Protein AF-0000000073386467 (afdb_homodimer)

Nearest PDB structures (foldseek):
  8fm1-assembly4_G  TM=5.781E-01  e=4.045E-02  Pseudomonas syringae
  8fm1-assembly4_G  TM=5.884E-01  e=4.693E-02  Pseudomonas syringae

Foldseek 3Di:
DPPPLDDDDPVLLLCLQQCPLCVVPPCSVVLSVCQFPVLQVLCCVPPNVPRDTLSLALALLVLVVVLVVCVVDPVSVVVCVVVVVSNNVSSVSSSVSSVDPSNVCSSVDPPPPPCPPDDDDPPPPPNSVHPCVSPPDDDDDDDDDDDDDDDVVLVVVLCVQQNQFAQQQGDAQCVVPNCVPGPPDWDKDFQPDPVCCVVPNDDPDRSLRIGTHHPVLRVVLVVDPPDPGSSVVSNVPDDDHGDDRPHHRDD/DPPPLDDDDPVLLLCLQQCPLCVVPPCSVVLSVCQFPVLQVLCCVPPNVPRDTLSLQLALLVLVVVLVVCVVDPVSVVVCVVVVNSNNVSSVSSSVSSVDPSNVVSSVDPPPPPCPPDDDDPPPPPNSPHPCVSPPDDDDDDDDDDDDDDDVVLVVVLCVQQNQFAQQQGDAQCVVPNCVPGPPDWDKDFQPDPVCCVVPNDDPDRSLRIGTHHPVLRVVLVVDPPDPCSSVVSNVPDDDHGDDRPDHRDD

pLDDT: mean 82.57, std 18.8, range [23.64, 98.5]

Sequence (502 aa):
MSKKSMIPTPASIRKAYVEEYLKRRTDAEEFARFTESELADFIRKHESPNFESIYTQLDHNYYDRVRHDMAIDGQMRTEDNAADNRYSLHLKTWSGFLESKAFRNLFKTKIAIEDLSSDAEPSAPSTPSFREETEGERKHILKETDVIRRNPQLRQMCLDKYGYQCQCCGMDFEETYGKELGVNFMEVHHIRMISTYETDGVPENFLENLVPLCSNCHSMIHHIKDSEHPLRDLREAYRGIKKEIKIWKQDMSKKSMIPTPASIRKAYVEEYLKRRTDAEEFARFTESELADFIRKHESPNFESIYTQLDHNYYDRVRHDMAIDGQMRTEDNAADNRYSLHLKTWSGFLESKAFRNLFKTKIAIEDLSSDAEPSAPSTPSFREETEGERKHILKETDVIRRNPQLRQMCLDKYGYQCQCCGMDFEETYGKELGVNFMEVHHIRMISTYETDGVPENFLENLVPLCSNCHSMIHHIKDSEHPLRDLREAYRGIKKEIKIWKQD

InterPro domains:
  IPR002711 HNH endonuclease [PF01844] (166-223)
  IPR003615 HNH nuclease [SM00507] (153-219)
  IPR003615 HNH nuclease [cd00085] (161-222)

Solvent-accessible surface area (backbone atoms only — not comparable to full-atom values): 28946 Å² total; per-residue (Å²): 132,80,81,68,79,70,72,73,45,60,68,57,48,49,48,35,46,39,63,60,68,31,54,86,48,91,55,27,67,61,53,51,49,39,48,58,44,58,45,39,50,50,39,24,74,76,76,36,77,80,58,84,44,65,74,45,49,69,37,36,62,56,36,51,48,52,48,53,47,29,76,72,34,67,70,52,38,53,53,24,56,76,56,72,44,45,55,58,50,46,34,52,53,52,26,50,43,58,69,29,64,63,47,55,44,54,72,64,63,81,71,77,75,69,79,80,71,80,76,73,69,78,65,73,72,69,69,52,76,52,68,66,72,48,47,49,39,75,44,80,44,79,44,78,45,77,45,67,40,76,43,60,55,54,54,49,52,44,37,67,70,45,36,68,34,12,71,66,44,24,52,33,39,29,79,32,37,32,62,88,53,14,53,96,45,70,40,74,43,57,75,61,58,58,83,42,26,85,81,74,45,69,70,94,49,68,59,79,34,47,44,42,23,40,48,47,59,46,58,42,46,70,61,59,69,95,57,97,48,53,64,53,53,44,46,69,39,48,61,61,84,69,44,83,59,89,54,80,75,83,115,132,79,85,67,82,68,72,72,45,60,67,56,48,47,49,35,46,38,63,59,67,30,54,86,47,91,55,26,66,61,54,49,50,40,48,60,44,58,44,38,51,51,39,25,73,74,76,35,76,79,60,83,44,67,74,45,49,70,38,35,62,55,35,50,49,52,48,52,47,30,76,71,34,65,69,52,37,52,53,23,54,75,55,72,43,45,54,58,50,46,33,52,51,53,26,50,42,58,69,29,66,62,48,56,44,55,71,64,64,78,70,77,74,70,78,79,72,79,76,72,68,78,65,74,71,69,69,55,75,53,68,67,70,48,48,48,40,75,43,80,41,80,43,78,44,78,45,66,40,76,43,62,56,54,53,50,51,44,38,68,70,44,38,68,34,12,68,66,45,25,53,35,38,28,77,32,36,31,60,90,54,14,54,97,44,70,40,75,43,56,74,60,57,60,83,40,27,83,80,74,45,70,70,95,49,68,58,78,32,49,45,41,22,41,48,48,58,46,57,42,46,71,60,58,68,96,58,96,46,53,62,54,52,45,45,69,41,47,62,60,84,67,46,81,60,90,54,80,73,81,115

Structure (mmCIF, N/CA/C/O backbone):
data_AF-0000000073386467-model_v1
#
loop_
_entity.id
_entity.type
_entity.pdbx_description
1 polymer 'HNH endonuclease domain protein'
#
loop_
_atom_site.group_PDB
_atom_site.id
_atom_site.type_symbol
_atom_site.label_atom_id
_atom_site.label_alt_id
_atom_site.label_comp_id
_atom_site.label_asym_id
_atom_site.label_entity_id
_atom_site.label_seq_id
_atom_site.pdbx_PDB_ins_code
_atom_site.Cartn_x
_atom_site.Cartn_y
_atom_site.Cartn_z
_atom_site.occupancy
_atom_site.B_iso_or_equiv
_atom_site.auth_seq_id
_atom_site.auth_comp_id
_atom_site.auth_asym_id
_atom_site.auth_atom_id
_atom_site.pdbx_PDB_model_num
ATOM 1 N N . MET A 1 1 ? -0.349 38.188 -7.223 1 24.77 1 MET A N 1
ATOM 2 C CA . MET A 1 1 ? -1.205 37.75 -6.129 1 24.77 1 MET A CA 1
ATOM 3 C C . MET A 1 1 ? -0.748 36.375 -5.605 1 24.77 1 MET A C 1
ATOM 5 O O . MET A 1 1 ? -0.765 35.406 -6.336 1 24.77 1 MET A O 1
ATOM 9 N N . SER A 1 2 ? 0.268 36.375 -4.793 1 28.22 2 SER A N 1
ATOM 10 C CA . SER A 1 2 ? 1.132 35.281 -4.375 1 28.22 2 SER A CA 1
ATOM 11 C C . SER A 1 2 ? 0.328 34.156 -3.711 1 28.22 2 SER A C 1
ATOM 13 O O . SER A 1 2 ? -0.5 34.406 -2.836 1 28.22 2 SER A O 1
ATOM 15 N N . LYS A 1 3 ? -0.086 33.219 -4.41 1 36.88 3 LYS A N 1
ATOM 16 C CA . LYS A 1 3 ? -0.891 32.062 -4.043 1 36.88 3 LYS A CA 1
ATOM 17 C C . LYS A 1 3 ? -0.431 31.469 -2.713 1 36.88 3 LYS A C 1
ATOM 19 O O . LYS A 1 3 ? 0.596 30.781 -2.652 1 36.88 3 LYS A O 1
ATOM 24 N N . LYS A 1 4 ? -0.467 32.219 -1.639 1 36.78 4 LYS A N 1
ATOM 25 C CA . LYS A 1 4 ? -0.007 31.812 -0.314 1 36.78 4 LYS A CA 1
ATOM 26 C C . LYS A 1 4 ? -0.717 30.547 0.148 1 36.78 4 LYS A C 1
ATOM 28 O O . LYS A 1 4 ? -1.946 30.516 0.233 1 36.78 4 LYS A O 1
ATOM 33 N N . SER A 1 5 ? -0.401 29.375 -0.177 1 41.72 5 SER A N 1
ATOM 34 C CA . SER A 1 5 ? -0.837 28.078 0.337 1 41.72 5 SER A CA 1
ATOM 35 C C . SER A 1 5 ? -1.155 28.156 1.826 1 41.72 5 SER A C 1
ATOM 37 O O . SER A 1 5 ? -0.298 28.516 2.631 1 41.72 5 SER A O 1
ATOM 39 N N . MET A 1 6 ? -2.303 28.703 2.316 1 45.78 6 MET A N 1
ATOM 40 C CA . MET A 1 6 ? -2.562 29.156 3.68 1 45.78 6 MET A CA 1
ATOM 41 C C . MET A 1 6 ? -2.6 27.984 4.648 1 45.78 6 MET A C 1
ATOM 43 O O . MET A 1 6 ? -3.195 26.938 4.352 1 45.78 6 MET A O 1
ATOM 47 N N . ILE A 1 7 ? -1.63 27.641 5.434 1 58.47 7 ILE A N 1
ATOM 48 C CA . ILE A 1 7 ? -1.536 26.828 6.645 1 58.47 7 ILE A CA 1
ATOM 49 C C . ILE A 1 7 ? -2.752 27.094 7.531 1 58.47 7 ILE A C 1
ATOM 51 O O . ILE A 1 7 ? -3.111 28.234 7.785 1 58.47 7 ILE A O 1
ATOM 55 N N . PRO A 1 8 ? -3.533 26.016 7.656 1 71.69 8 PRO A N 1
ATOM 56 C CA . PRO A 1 8 ? -4.68 26.219 8.547 1 71.69 8 PRO A CA 1
ATOM 57 C C . PRO A 1 8 ? -4.312 26.984 9.812 1 71.69 8 PRO A C 1
ATOM 59 O O . PRO A 1 8 ? -3.209 26.828 10.344 1 71.69 8 PRO A O 1
ATOM 62 N N . THR A 1 9 ? -5.199 27.984 10.148 1 78.06 9 THR A N 1
ATOM 63 C CA . THR A 1 9 ? -5.008 28.75 11.375 1 78.06 9 THR A CA 1
ATOM 64 C C . THR A 1 9 ? -5.551 27.984 12.578 1 78.06 9 THR A C 1
ATOM 66 O O . THR A 1 9 ? -6.371 27.078 12.43 1 78.06 9 THR A O 1
ATOM 69 N N . PRO A 1 10 ? -5.043 28.359 13.742 1 85.62 10 PRO A N 1
ATOM 70 C CA . PRO A 1 10 ? -5.598 27.719 14.938 1 85.62 10 PRO A CA 1
ATOM 71 C C . PRO A 1 10 ? -7.117 27.844 15.023 1 85.62 10 PRO A C 1
ATOM 73 O O . PRO A 1 10 ? -7.801 26.906 15.422 1 85.62 10 PRO A O 1
ATOM 76 N N . ALA A 1 11 ? -7.605 29.016 14.57 1 87.06 11 ALA A N 1
ATOM 77 C CA . ALA A 1 11 ? -9.047 29.25 14.617 1 87.06 11 ALA A CA 1
ATOM 78 C C . ALA A 1 11 ? -9.781 28.312 13.664 1 87.06 11 ALA A C 1
ATOM 80 O O . ALA A 1 11 ? -10.828 27.766 14.008 1 87.06 11 ALA A O 1
ATOM 81 N N . SER A 1 12 ? -9.219 28.125 12.484 1 85.94 12 SER A N 1
ATOM 82 C CA . SER A 1 12 ? -9.859 27.234 11.516 1 85.94 12 SER A CA 1
ATOM 83 C C . SER A 1 12 ? -9.781 25.781 11.953 1 85.94 12 SER A C 1
ATOM 85 O O . SER A 1 12 ? -10.734 25.016 11.75 1 85.94 12 SER A O 1
ATOM 87 N N . ILE A 1 13 ? -8.68 25.469 12.578 1 89.56 13 ILE A N 1
ATOM 88 C CA . ILE A 1 13 ? -8.508 24.109 13.07 1 89.56 13 ILE A CA 1
ATOM 89 C C . ILE A 1 13 ? -9.516 23.828 14.188 1 89.56 13 ILE A C 1
ATOM 91 O O . ILE A 1 13 ? -10.188 22.797 14.188 1 89.56 13 ILE A O 1
ATOM 95 N N . ARG A 1 14 ? -9.633 24.797 15.062 1 92.44 14 ARG A N 1
ATOM 96 C CA . ARG A 1 14 ? -10.578 24.656 16.172 1 92.44 14 ARG A CA 1
ATOM 97 C C . ARG A 1 14 ? -12.008 24.516 15.648 1 92.44 14 ARG A C 1
ATOM 99 O O . ARG A 1 14 ? -12.781 23.719 16.172 1 92.44 14 ARG A O 1
ATOM 106 N N . LYS A 1 15 ? -12.305 25.312 14.68 1 91.5 15 LYS A N 1
ATOM 107 C CA . LYS A 1 15 ? -13.641 25.266 14.102 1 91.5 15 LYS A CA 1
ATOM 108 C C . LYS A 1 15 ? -13.938 23.891 13.508 1 91.5 15 LYS A C 1
ATOM 110 O O . LYS A 1 15 ? -15.008 23.328 13.742 1 91.5 15 LYS A O 1
ATOM 115 N N . ALA A 1 16 ? -13.031 23.344 12.789 1 91.75 16 ALA A N 1
ATOM 116 C CA . ALA A 1 16 ? -13.195 22.031 12.203 1 91.75 16 ALA A CA 1
ATOM 117 C C . ALA A 1 16 ? -13.305 20.953 13.281 1 91.75 16 ALA A C 1
ATOM 119 O O . ALA A 1 16 ? -14.094 20.016 13.156 1 91.75 16 ALA A O 1
ATOM 120 N N . TYR A 1 17 ? -12.484 21.109 14.336 1 94 17 TYR A N 1
ATOM 121 C CA . TYR A 1 17 ? -12.492 20.156 15.445 1 94 17 TYR A CA 1
ATOM 122 C C . TYR A 1 17 ? -13.844 20.156 16.141 1 94 17 TYR A C 1
ATOM 124 O O . TYR A 1 17 ? -14.445 19.094 16.344 1 94 17 TYR A O 1
ATOM 132 N N . VAL A 1 18 ? -14.398 21.312 16.422 1 94.62 18 VAL A N 1
ATOM 133 C CA . VAL A 1 18 ? -15.602 21.453 17.219 1 94.62 18 VAL A CA 1
ATOM 134 C C . VAL A 1 18 ? -16.844 21.219 16.359 1 94.62 18 VAL A C 1
ATOM 136 O O . VAL A 1 18 ? -17.719 20.453 16.734 1 94.62 18 VAL A O 1
ATOM 139 N N . GLU A 1 19 ? -16.844 21.719 15.18 1 90.69 19 GLU A N 1
ATOM 140 C CA . GLU A 1 19 ? -18.062 21.75 14.391 1 90.69 19 GLU A CA 1
ATOM 141 C C . GLU A 1 19 ? -18.172 20.516 13.5 1 90.69 19 GLU A C 1
ATOM 143 O O . GLU A 1 19 ? -19.281 20.094 13.156 1 90.69 19 GLU A O 1
ATOM 148 N N . GLU A 1 20 ? -17.062 19.953 13.18 1 87.81 20 GLU A N 1
ATOM 149 C CA . GLU A 1 20 ? -17.109 18.844 12.227 1 87.81 20 GLU A CA 1
ATOM 150 C C . GLU A 1 20 ? -16.766 17.516 12.906 1 87.81 20 GLU A C 1
ATOM 152 O O . GLU A 1 20 ? -17.469 16.531 12.727 1 87.81 20 GLU A O 1
ATOM 157 N N . TYR A 1 21 ? -15.734 17.516 13.727 1 90.31 21 TYR A N 1
ATOM 158 C CA . TYR A 1 21 ? -15.266 16.25 14.281 1 90.31 21 TYR A CA 1
ATOM 159 C C . TYR A 1 21 ? -16.031 15.898 15.547 1 90.31 21 TYR A C 1
ATOM 161 O O . TYR A 1 21 ? -16.422 14.742 15.734 1 90.31 21 TYR A O 1
ATOM 169 N N . LEU A 1 22 ? -16.328 16.922 16.375 1 91.88 22 LEU A N 1
ATOM 170 C CA . LEU A 1 22 ? -17.016 16.688 17.641 1 91.88 22 LEU A CA 1
ATOM 171 C C . LEU A 1 22 ? -18.5 17 17.531 1 91.88 22 LEU A C 1
ATOM 173 O O . LEU A 1 22 ? -19.172 17.234 18.531 1 91.88 22 LEU A O 1
ATOM 177 N N . LYS A 1 23 ? -19.047 17.016 16.344 1 89.69 23 LYS A N 1
ATOM 178 C CA . LYS A 1 23 ? -20.375 17.547 16.062 1 89.69 23 LYS A CA 1
ATOM 179 C C . LYS A 1 23 ? -21.453 16.766 16.812 1 89.69 23 LYS A C 1
ATOM 181 O O . LYS A 1 23 ? -22.531 17.297 17.094 1 89.69 23 LYS A O 1
ATOM 186 N N . ARG A 1 24 ? -21.219 15.609 17.234 1 89.69 24 ARG A N 1
ATOM 187 C CA . ARG A 1 24 ? -22.219 14.773 17.875 1 89.69 24 ARG A CA 1
ATOM 188 C C . ARG A 1 24 ? -22.172 14.922 19.391 1 89.69 24 ARG A C 1
ATOM 190 O O . ARG A 1 24 ? -23.031 14.414 20.109 1 89.69 24 ARG A O 1
ATOM 197 N N . ARG A 1 25 ? -21.156 15.578 19.844 1 90.69 25 ARG A N 1
ATOM 198 C CA . ARG A 1 25 ? -21.016 15.766 21.281 1 90.69 25 ARG A CA 1
ATOM 199 C C . ARG A 1 25 ? -21.781 17 21.75 1 90.69 25 ARG A C 1
ATOM 201 O O . ARG A 1 25 ? -21.719 18.047 21.109 1 90.69 25 ARG A O 1
ATOM 208 N N . THR A 1 26 ? -22.516 16.859 22.797 1 90.75 26 THR A N 1
ATOM 209 C CA . THR A 1 26 ? -23.266 17.969 23.359 1 90.75 26 THR A CA 1
ATOM 210 C C . THR A 1 26 ? -22.344 18.938 24.078 1 90.75 26 THR A C 1
ATOM 212 O O . THR A 1 26 ? -22.656 20.125 24.234 1 90.75 26 THR A O 1
ATOM 215 N N . ASP A 1 27 ? -21.203 18.469 24.594 1 93.38 27 ASP A N 1
ATOM 216 C CA . ASP A 1 27 ? -20.234 19.281 25.328 1 93.38 27 ASP A CA 1
ATOM 217 C C . ASP A 1 27 ? -19.016 19.594 24.484 1 93.38 27 ASP A C 1
ATOM 219 O O . ASP A 1 27 ? -17.891 19.641 25 1 93.38 27 ASP A O 1
ATOM 223 N N . ALA A 1 28 ? -19.25 19.797 23.141 1 95 28 ALA A N 1
ATOM 224 C CA . ALA A 1 28 ? -18.141 19.906 22.188 1 95 28 ALA A CA 1
ATOM 225 C C . ALA A 1 28 ? -17.219 21.062 22.547 1 95 28 ALA A C 1
ATOM 227 O O . ALA A 1 28 ? -15.992 20.938 22.531 1 95 28 ALA A O 1
ATOM 228 N N . GLU A 1 29 ? -17.812 22.172 22.953 1 94.62 29 GLU A N 1
ATOM 229 C CA . GLU A 1 29 ? -17.031 23.359 23.281 1 94.62 29 GLU A CA 1
ATOM 230 C C . GLU A 1 29 ? -16.188 23.141 24.531 1 94.62 29 GLU A C 1
ATOM 232 O O . GLU A 1 29 ? -15 23.484 24.562 1 94.62 29 GLU A O 1
ATOM 237 N N . GLU A 1 30 ? -16.781 22.625 25.516 1 93.38 30 GLU A N 1
ATOM 238 C CA . GLU A 1 30 ? -16.078 22.359 26.766 1 93.38 30 GLU A CA 1
ATOM 239 C C . GLU A 1 30 ? -14.984 21.312 26.562 1 93.38 30 GLU A C 1
ATOM 241 O O . GLU A 1 30 ? -13.898 21.422 27.141 1 93.38 30 GLU A O 1
ATOM 246 N N . PHE A 1 31 ? -15.344 20.297 25.766 1 95.75 31 PHE A N 1
ATOM 247 C CA . PHE A 1 31 ? -14.383 19.25 25.453 1 95.75 31 PHE A CA 1
ATOM 248 C C . PHE A 1 31 ? -13.148 19.828 24.766 1 95.75 31 PHE A C 1
ATOM 250 O O . PHE A 1 31 ? -12.016 19.516 25.156 1 95.75 31 PHE A O 1
ATOM 257 N N . ALA A 1 32 ? -13.414 20.703 23.812 1 95.81 32 ALA A N 1
ATOM 258 C CA . ALA A 1 32 ? -12.32 21.344 23.094 1 95.81 32 ALA A CA 1
ATOM 259 C C . ALA A 1 32 ? -11.469 22.203 24.016 1 95.81 32 ALA A C 1
ATOM 261 O O . ALA A 1 32 ? -10.234 22.234 23.891 1 95.81 32 ALA A O 1
ATOM 262 N N . ARG A 1 33 ? -12.078 22.906 24.922 1 94.62 33 ARG A N 1
ATOM 263 C CA . ARG A 1 33 ? -11.359 23.75 25.875 1 94.62 33 ARG A CA 1
ATOM 264 C C . ARG A 1 33 ? -10.422 22.922 26.75 1 94.62 33 ARG A C 1
ATOM 266 O O . ARG A 1 33 ? -9.312 23.359 27.047 1 94.62 33 ARG A O 1
ATOM 273 N N . PHE A 1 34 ? -10.891 21.75 27.172 1 95.56 34 PHE A N 1
ATOM 274 C CA . PHE A 1 34 ? -10.047 20.859 27.969 1 95.56 34 PHE A CA 1
ATOM 275 C C . PHE A 1 34 ? -8.805 20.453 27.188 1 95.56 34 PHE A C 1
ATOM 277 O O . PHE A 1 34 ? -7.699 20.438 27.734 1 95.56 34 PHE A O 1
ATOM 284 N N . THR A 1 35 ? -8.969 20.109 25.938 1 96.31 35 THR A N 1
ATOM 285 C CA . THR A 1 35 ? -7.859 19.703 25.078 1 96.31 35 THR A CA 1
ATOM 286 C C . THR A 1 35 ? -6.863 20.844 24.906 1 96.31 35 THR A C 1
ATOM 288 O O . THR A 1 35 ? -5.648 20.625 24.969 1 96.31 35 THR A O 1
ATOM 291 N N . GLU A 1 36 ? -7.355 22.016 24.812 1 94.69 36 GLU A N 1
ATOM 292 C CA . GLU A 1 36 ? -6.559 23.203 24.531 1 94.69 36 GLU A CA 1
ATOM 293 C C . GLU A 1 36 ? -5.746 23.609 25.766 1 94.69 36 GLU A C 1
ATOM 295 O O . GLU A 1 36 ? -4.645 24.156 25.625 1 94.69 36 GLU A O 1
ATOM 300 N N . SER A 1 37 ? -6.324 23.391 26.922 1 94.69 37 SER A N 1
ATOM 301 C CA . SER A 1 37 ? -5.707 23.938 28.109 1 94.69 37 SER A CA 1
ATOM 302 C C . SER A 1 37 ? -5.195 22.828 29.031 1 94.69 37 SER A C 1
ATOM 304 O O . SER A 1 37 ? -3.988 22.594 29.109 1 94.69 37 SER A O 1
ATOM 306 N N . GLU A 1 38 ? -6.094 22 29.547 1 94.94 38 GLU A N 1
ATOM 307 C CA . GLU A 1 38 ? -5.715 21 30.547 1 94.94 38 GLU A CA 1
ATOM 308 C C . GLU A 1 38 ? -4.797 19.938 29.938 1 94.94 38 GLU A C 1
ATOM 310 O O . GLU A 1 38 ? -3.803 19.547 30.547 1 94.94 38 GLU A O 1
ATOM 315 N N . LEU A 1 39 ? -5.164 19.453 28.766 1 96.31 39 LEU A N 1
ATOM 316 C CA . LEU A 1 39 ? -4.309 18.469 28.125 1 96.31 39 LEU A CA 1
ATOM 317 C C . LEU A 1 39 ? -2.943 19.062 27.797 1 96.31 39 LEU A C 1
ATOM 319 O O . LEU A 1 39 ? -1.915 18.406 27.984 1 96.31 39 LEU A O 1
ATOM 323 N N . ALA A 1 40 ? -2.951 20.25 27.266 1 94.56 40 ALA A N 1
ATOM 324 C CA . ALA A 1 40 ? -1.693 20.922 26.953 1 94.56 40 ALA A CA 1
ATOM 325 C C . ALA A 1 40 ? -0.811 21.047 28.188 1 94.56 40 ALA A C 1
ATOM 327 O O . ALA A 1 40 ? 0.398 20.812 28.125 1 94.56 40 ALA A O 1
ATOM 328 N N . ASP A 1 41 ? -1.388 21.438 29.297 1 95 41 ASP A N 1
ATOM 329 C CA . ASP A 1 41 ? -0.651 21.547 30.547 1 95 41 ASP A CA 1
ATOM 330 C C . ASP A 1 41 ? -0.071 20.188 30.969 1 95 41 ASP A C 1
ATOM 332 O O . ASP A 1 41 ? 1.064 20.125 31.453 1 95 41 ASP A O 1
ATOM 336 N N . PHE A 1 42 ? -0.866 19.219 30.797 1 96.12 42 PHE A N 1
ATOM 337 C CA . PHE A 1 42 ? -0.45 17.859 31.109 1 96.12 42 PHE A CA 1
ATOM 338 C C . PHE A 1 42 ? 0.771 17.469 30.297 1 96.12 42 PHE A C 1
ATOM 340 O O . PHE A 1 42 ? 1.725 16.891 30.828 1 96.12 42 PHE A O 1
ATOM 347 N N . ILE A 1 43 ? 0.771 17.766 29.031 1 94.12 43 ILE A N 1
ATOM 348 C CA . ILE A 1 43 ? 1.869 17.453 28.125 1 94.12 43 ILE A CA 1
ATOM 349 C C . ILE A 1 43 ? 3.111 18.25 28.531 1 94.12 43 ILE A C 1
ATOM 351 O O . ILE A 1 43 ? 4.219 17.703 28.562 1 94.12 43 ILE A O 1
ATOM 355 N N . ARG A 1 44 ? 2.955 19.5 28.859 1 92.31 44 ARG A N 1
ATOM 356 C CA . ARG A 1 44 ? 4.078 20.312 29.297 1 92.31 44 ARG A CA 1
ATOM 357 C C . ARG A 1 44 ? 4.727 19.75 30.547 1 92.31 44 ARG A C 1
ATOM 359 O O . ARG A 1 44 ? 5.953 19.734 30.672 1 92.31 44 ARG A O 1
ATOM 366 N N . LYS A 1 45 ? 3.906 19.297 31.391 1 93.81 45 LYS A N 1
ATOM 367 C CA . LYS A 1 45 ? 4.352 18.797 32.688 1 93.81 45 LYS A CA 1
ATOM 368 C C . LYS A 1 45 ? 5.137 17.5 32.562 1 93.81 45 LYS A C 1
ATOM 370 O O . LYS A 1 45 ? 6.145 17.297 33.219 1 93.81 45 LYS A O 1
ATOM 375 N N . HIS A 1 46 ? 4.734 16.594 31.641 1 92.06 46 HIS A N 1
ATOM 376 C CA . HIS A 1 46 ? 5.246 15.234 31.703 1 92.06 46 HIS A CA 1
ATOM 377 C C . HIS A 1 46 ? 6.082 14.906 30.469 1 92.06 46 HIS A C 1
ATOM 379 O O . HIS A 1 46 ? 6.918 14 30.5 1 92.06 46 HIS A O 1
ATOM 385 N N . GLU A 1 47 ? 5.789 15.516 29.328 1 86.81 47 GLU A N 1
ATOM 386 C CA . GLU A 1 47 ? 6.383 15.078 28.062 1 86.81 47 GLU A CA 1
ATOM 387 C C . GLU A 1 47 ? 7.328 16.141 27.516 1 86.81 47 GLU A C 1
ATOM 389 O O . GLU A 1 47 ? 8.453 15.82 27.109 1 86.81 47 GLU A O 1
ATOM 394 N N . SER A 1 48 ? 6.906 17.375 27.406 1 85.75 48 SER A N 1
ATOM 395 C CA . SER A 1 48 ? 7.664 18.438 26.75 1 85.75 48 SER A CA 1
ATOM 396 C C . SER A 1 48 ? 7.383 19.797 27.391 1 85.75 48 SER A C 1
ATOM 398 O O . SER A 1 48 ? 6.395 20.453 27.047 1 85.75 48 SER A O 1
ATOM 400 N N . PRO A 1 49 ? 8.32 20.234 28.203 1 86.5 49 PRO A N 1
ATOM 401 C CA . PRO A 1 49 ? 8.109 21.516 28.875 1 86.5 49 PRO A CA 1
ATOM 402 C C . PRO A 1 49 ? 7.926 22.672 27.906 1 86.5 49 PRO A C 1
ATOM 404 O O . PRO A 1 49 ? 7.312 23.688 28.25 1 86.5 49 PRO A O 1
ATOM 407 N N . ASN A 1 50 ? 8.398 22.5 26.703 1 84.31 50 ASN A N 1
ATOM 408 C CA . ASN A 1 50 ? 8.328 23.578 25.703 1 84.31 50 ASN A CA 1
ATOM 409 C C . ASN A 1 50 ? 7.148 23.391 24.766 1 84.31 50 ASN A C 1
ATOM 411 O O . ASN A 1 50 ? 7.098 24 23.703 1 84.31 50 ASN A O 1
ATOM 415 N N . PHE A 1 51 ? 6.238 22.484 25.125 1 88.62 51 PHE A N 1
ATOM 416 C CA . PHE A 1 51 ? 5.043 22.281 24.312 1 88.62 51 PHE A CA 1
ATOM 417 C C . PHE A 1 51 ? 4.219 23.562 24.219 1 88.62 51 PHE A C 1
ATOM 419 O O . PHE A 1 51 ? 3.771 24.094 25.25 1 88.62 51 PHE A O 1
ATOM 426 N N . GLU A 1 52 ? 3.971 24.078 23.078 1 85.38 52 GLU A N 1
ATOM 427 C CA . GLU A 1 52 ? 3.289 25.359 22.891 1 85.38 52 GLU A CA 1
ATOM 428 C C . GLU A 1 52 ? 1.773 25.188 22.938 1 85.38 52 GLU A C 1
ATOM 430 O O . GLU A 1 52 ? 1.111 25.734 23.828 1 85.38 52 GLU A O 1
ATOM 435 N N . SER A 1 53 ? 1.217 24.453 21.859 1 90.12 53 SER A N 1
ATOM 436 C CA . SER A 1 53 ? -0.222 24.203 21.812 1 90.12 53 SER A CA 1
ATOM 437 C C . SER A 1 53 ? -0.556 23.016 20.922 1 90.12 53 SER A C 1
ATOM 439 O O . SER A 1 53 ? 0.278 22.578 20.125 1 90.12 53 SER A O 1
ATOM 441 N N . ILE A 1 54 ? -1.777 22.547 21.109 1 91.5 54 ILE A N 1
ATOM 442 C CA . ILE A 1 54 ? -2.254 21.453 20.266 1 91.5 54 ILE A CA 1
ATOM 443 C C . ILE A 1 54 ? -2.4 21.938 18.828 1 91.5 54 ILE A C 1
ATOM 445 O O . ILE A 1 54 ? -2.439 21.125 17.89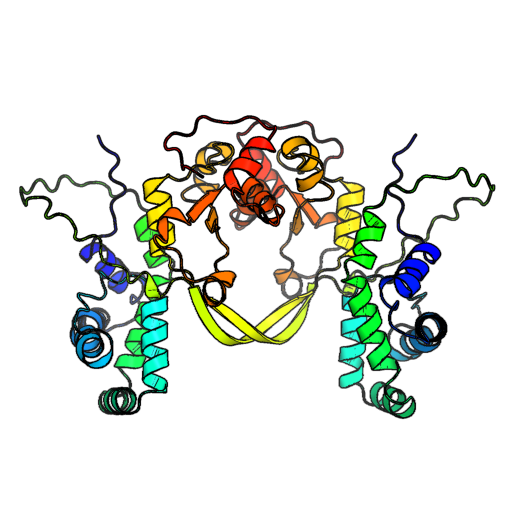1 1 91.5 54 ILE A O 1
ATOM 449 N N . TYR A 1 55 ? -2.396 23.219 18.562 1 86.88 55 TYR A N 1
ATOM 450 C CA . TYR A 1 55 ? -2.598 23.781 17.219 1 86.88 55 TYR A CA 1
ATOM 451 C C . TYR A 1 55 ? -1.267 23.984 16.516 1 86.88 55 TYR A C 1
ATOM 453 O O . TYR A 1 55 ? -1.235 24.25 15.305 1 86.88 55 TYR A O 1
ATOM 461 N N . THR A 1 56 ? -0.223 23.812 17.297 1 81.12 56 THR A N 1
ATOM 462 C CA . THR A 1 56 ? 1.097 23.938 16.688 1 81.12 56 THR A CA 1
ATOM 463 C C . THR A 1 56 ? 1.71 22.562 16.438 1 81.12 56 THR A C 1
ATOM 465 O O . THR A 1 56 ? 2.588 22.406 15.586 1 81.12 56 THR A O 1
ATOM 468 N N . GLN A 1 57 ? 1.35 21.609 17.234 1 85.75 57 GLN A N 1
ATOM 469 C CA . GLN A 1 57 ? 1.757 20.219 17.031 1 85.75 57 GLN A CA 1
ATOM 470 C C . GLN A 1 57 ? 0.65 19.406 16.375 1 85.75 57 GLN A C 1
ATOM 472 O O . GLN A 1 57 ? -0.19 18.812 17.047 1 85.75 57 GLN A O 1
ATOM 477 N N . LEU A 1 58 ? 0.803 19.234 15.055 1 83.12 58 LEU A N 1
ATOM 478 C CA . LEU A 1 58 ? -0.323 18.688 14.312 1 83.12 58 LEU A CA 1
ATOM 479 C C . LEU A 1 58 ? 0.01 17.297 13.766 1 83.12 58 LEU A C 1
ATOM 481 O O . LEU A 1 58 ? -0.497 16.906 12.711 1 83.12 58 LEU A O 1
ATOM 485 N N . ASP A 1 59 ? 0.901 16.641 14.438 1 82.94 59 ASP A N 1
ATOM 486 C CA . ASP A 1 59 ? 1.223 15.258 14.117 1 82.94 59 ASP A CA 1
ATOM 487 C C . ASP A 1 59 ? 0.476 14.297 15.031 1 82.94 59 ASP A C 1
ATOM 489 O O . ASP A 1 59 ? 0.75 14.234 16.234 1 82.94 59 ASP A O 1
ATOM 493 N N . HIS A 1 60 ? -0.388 13.555 14.406 1 87.25 60 HIS A N 1
ATOM 494 C CA . HIS A 1 60 ? -1.164 12.625 15.219 1 87.25 60 HIS A CA 1
ATOM 495 C C . HIS A 1 60 ? -0.257 11.625 15.938 1 87.25 60 HIS A C 1
ATOM 497 O O . HIS A 1 60 ? -0.572 11.18 17.031 1 87.25 60 HIS A O 1
ATOM 503 N N . ASN A 1 61 ? 0.906 11.328 15.445 1 81.31 61 ASN A N 1
ATOM 504 C CA . ASN A 1 61 ? 1.835 10.391 16.062 1 81.31 61 ASN A CA 1
ATOM 505 C C . ASN A 1 61 ? 2.338 10.891 17.406 1 81.31 61 ASN A C 1
ATOM 507 O O . ASN A 1 61 ? 2.627 10.102 18.297 1 81.31 61 ASN A O 1
ATOM 511 N N . TYR A 1 62 ? 2.504 12.156 17.469 1 85.62 62 TYR A N 1
ATOM 512 C CA . TYR A 1 62 ? 2.943 12.75 18.719 1 85.62 62 TYR A CA 1
ATOM 513 C C . TYR A 1 62 ? 1.991 12.391 19.859 1 85.62 62 TYR A C 1
ATOM 515 O O . TYR A 1 62 ? 2.422 11.93 20.922 1 85.62 62 TYR A O 1
ATOM 523 N N . TYR A 1 63 ? 0.785 12.492 19.578 1 89.25 63 TYR A N 1
ATOM 524 C CA . TYR A 1 63 ? -0.215 12.258 20.609 1 89.25 63 TYR A CA 1
ATOM 525 C C . TYR A 1 63 ? -0.386 10.766 20.891 1 89.25 63 TYR A C 1
ATOM 527 O O . TYR A 1 63 ? -0.65 10.359 22.016 1 89.25 63 TYR A O 1
ATOM 535 N N . ASP A 1 64 ? -0.241 9.977 19.891 1 86.12 64 ASP A N 1
ATOM 536 C CA . ASP A 1 64 ? -0.232 8.531 20.078 1 86.12 64 ASP A CA 1
ATOM 537 C C . ASP A 1 64 ? 0.93 8.102 20.969 1 86.12 64 ASP A C 1
ATOM 539 O O . ASP A 1 64 ? 0.771 7.23 21.828 1 86.12 64 ASP A O 1
ATOM 543 N N . ARG A 1 65 ? 2.037 8.688 20.75 1 83.81 65 ARG A N 1
ATOM 544 C CA . ARG A 1 65 ? 3.209 8.383 21.562 1 83.81 65 ARG A CA 1
ATOM 545 C C . ARG A 1 65 ? 2.99 8.805 23.016 1 83.81 65 ARG A C 1
ATOM 547 O O . ARG A 1 65 ? 3.375 8.078 23.938 1 83.81 65 ARG A O 1
ATOM 554 N N . VAL A 1 66 ? 2.451 9.992 23.203 1 88.31 66 VAL A N 1
ATOM 555 C CA . VAL A 1 66 ? 2.172 10.461 24.562 1 88.31 66 VAL A CA 1
ATOM 556 C C . VAL A 1 66 ? 1.237 9.477 25.266 1 88.31 66 VAL A C 1
ATOM 558 O O . VAL A 1 66 ? 1.453 9.125 26.422 1 88.31 66 VAL A O 1
ATOM 561 N N . ARG A 1 67 ? 0.232 9.039 24.578 1 89.19 67 ARG A N 1
ATOM 562 C CA . ARG A 1 67 ? -0.717 8.078 25.125 1 89.19 67 ARG A CA 1
ATOM 563 C C . ARG A 1 67 ? -0.029 6.762 25.469 1 89.19 67 ARG A C 1
ATOM 565 O O . ARG A 1 67 ? -0.306 6.156 26.5 1 89.19 67 ARG A O 1
ATOM 572 N N . HIS A 1 68 ? 0.817 6.355 24.594 1 83.12 68 HIS A N 1
ATOM 573 C CA . HIS A 1 68 ? 1.6 5.148 24.828 1 83.12 68 HIS A CA 1
ATOM 574 C C . HIS A 1 68 ? 2.479 5.305 26.078 1 83.12 68 HIS A C 1
ATOM 576 O O . HIS A 1 68 ? 2.551 4.398 26.906 1 83.12 68 HIS A O 1
ATOM 582 N N . ASP A 1 69 ? 3.158 6.41 26.188 1 83.94 69 ASP A N 1
ATOM 583 C CA . ASP A 1 69 ? 4.004 6.699 27.344 1 83.94 69 ASP A CA 1
ATOM 584 C C . ASP A 1 69 ? 3.191 6.703 28.625 1 83.94 69 ASP A C 1
ATOM 586 O O . ASP A 1 69 ? 3.68 6.27 29.672 1 83.94 69 ASP A O 1
ATOM 590 N N . MET A 1 70 ? 1.989 7.215 28.531 1 88.81 70 MET A N 1
ATOM 591 C CA . MET A 1 70 ? 1.097 7.254 29.688 1 88.81 70 MET A CA 1
ATOM 592 C C . MET A 1 70 ? 0.795 5.848 30.188 1 88.81 70 MET A C 1
ATOM 594 O O . MET A 1 70 ? 0.674 5.625 31.406 1 88.81 70 MET A O 1
ATOM 598 N N . ALA A 1 71 ? 0.741 4.914 29.344 1 80.5 71 ALA A N 1
ATOM 599 C CA . ALA A 1 71 ? 0.439 3.533 29.719 1 80.5 71 ALA A CA 1
ATOM 600 C C . ALA A 1 71 ? 1.604 2.898 30.469 1 80.5 71 ALA A C 1
ATOM 602 O O . ALA A 1 71 ? 1.402 2.006 31.297 1 80.5 71 ALA A O 1
ATOM 603 N N . ILE A 1 72 ? 2.771 3.438 30.25 1 80.56 72 ILE A N 1
ATOM 604 C CA . ILE A 1 72 ? 3.947 2.812 30.844 1 80.56 72 ILE A CA 1
ATOM 605 C C . ILE A 1 72 ? 4.438 3.654 32.031 1 80.56 72 ILE A C 1
ATOM 607 O O . ILE A 1 72 ? 5.09 3.137 32.938 1 80.56 72 ILE A O 1
ATOM 611 N N . ASP A 1 73 ? 4.18 4.918 31.969 1 83.19 73 ASP A N 1
ATOM 612 C CA . ASP A 1 73 ? 4.605 5.844 33.031 1 83.19 73 ASP A CA 1
ATOM 613 C C . ASP A 1 73 ? 3.602 5.871 34.156 1 83.19 73 ASP A C 1
ATOM 615 O O . ASP A 1 73 ? 2.486 6.371 34 1 83.19 73 ASP A O 1
ATOM 619 N N . GLY A 1 74 ? 4.051 5.422 35.312 1 85.88 74 GLY A N 1
ATOM 620 C CA . GLY A 1 74 ? 3.186 5.297 36.469 1 85.88 74 GLY A CA 1
ATOM 621 C C . GLY A 1 74 ? 2.609 6.625 36.938 1 85.88 74 GLY A C 1
ATOM 622 O O . GLY A 1 74 ? 1.439 6.699 37.312 1 85.88 74 GLY A O 1
ATOM 623 N N . GLN A 1 75 ? 3.369 7.684 36.938 1 90.94 75 GLN A N 1
ATOM 624 C CA . GLN A 1 75 ? 2.896 8.992 37.375 1 90.94 75 GLN A CA 1
ATOM 625 C C . GLN A 1 75 ? 1.804 9.516 36.438 1 90.94 75 GLN A C 1
ATOM 627 O O . GLN A 1 75 ? 0.78 10.023 36.906 1 90.94 75 GLN A O 1
ATOM 632 N N . MET A 1 76 ? 1.997 9.406 35.125 1 93.44 76 MET A N 1
ATOM 633 C CA . MET A 1 76 ? 1.013 9.844 34.156 1 93.44 76 MET A CA 1
ATOM 634 C C . MET A 1 76 ? -0.276 9.039 34.281 1 93.44 76 MET A C 1
ATOM 636 O O . MET A 1 76 ? -1.372 9.602 34.219 1 93.44 76 MET A O 1
ATOM 640 N N . ARG A 1 77 ? -0.126 7.805 34.5 1 90.56 77 ARG A N 1
ATOM 641 C CA . ARG A 1 77 ? -1.279 6.918 34.594 1 90.56 77 ARG A CA 1
ATOM 642 C C . ARG A 1 77 ? -2.117 7.273 35.844 1 90.56 77 ARG A C 1
ATOM 644 O O . ARG A 1 77 ? -3.348 7.312 35.75 1 90.56 77 ARG A O 1
ATOM 651 N N . THR A 1 78 ? -1.422 7.453 36.938 1 92.75 78 THR A N 1
ATOM 652 C CA . THR A 1 78 ? -2.1 7.816 38.188 1 92.75 78 THR A CA 1
ATOM 653 C C . THR A 1 78 ? -2.883 9.117 38 1 92.75 78 THR A C 1
ATOM 655 O O . THR A 1 78 ? -4.023 9.219 38.469 1 92.75 78 THR A O 1
ATOM 658 N N . GLU A 1 79 ? -2.318 10.078 37.375 1 93.88 79 GLU A N 1
ATOM 659 C CA . GLU A 1 79 ? -2.971 11.367 37.156 1 93.88 79 GLU A CA 1
ATOM 660 C C . GLU A 1 79 ? -4.164 11.219 36.219 1 93.88 79 GLU A C 1
ATOM 662 O O . GLU A 1 79 ? -5.199 11.867 36.406 1 93.88 79 GLU A O 1
ATOM 667 N N . ASP A 1 80 ? -4.059 10.43 35.188 1 94.81 80 ASP A N 1
ATOM 668 C CA . ASP A 1 80 ? -5.16 10.172 34.25 1 94.81 80 ASP A CA 1
ATOM 669 C C . ASP A 1 80 ? -6.332 9.5 34.969 1 94.81 80 ASP A C 1
ATOM 671 O O . ASP A 1 80 ? -7.484 9.883 34.781 1 94.81 80 ASP A O 1
ATOM 675 N N . ASN A 1 81 ? -5.98 8.562 35.875 1 92.19 81 ASN A N 1
ATOM 676 C CA . ASN A 1 81 ? -7.004 7.891 36.656 1 92.19 81 ASN A CA 1
ATOM 677 C C . ASN A 1 81 ? -7.727 8.867 37.594 1 92.19 81 ASN A C 1
ATOM 679 O O . ASN A 1 81 ? -8.953 8.805 37.719 1 92.19 81 ASN A O 1
ATOM 683 N N . ALA A 1 82 ? -6.973 9.672 38.188 1 93.56 82 ALA A N 1
ATOM 684 C CA . ALA A 1 82 ? -7.531 10.656 39.125 1 93.56 82 ALA A CA 1
ATOM 685 C C . ALA A 1 82 ? -8.453 11.625 38.375 1 93.56 82 ALA A C 1
ATOM 687 O O . ALA A 1 82 ? -9.391 12.172 38.969 1 93.56 82 ALA A O 1
ATOM 688 N N . ALA A 1 83 ? -8.227 11.828 37.094 1 93.5 83 ALA A N 1
ATOM 689 C CA . ALA A 1 83 ? -9.047 12.719 36.281 1 93.5 83 ALA A CA 1
ATOM 690 C C . ALA A 1 83 ? -10.117 11.945 35.531 1 93.5 83 ALA A C 1
ATOM 692 O O . ALA A 1 83 ? -10.609 12.406 34.5 1 93.5 83 ALA A O 1
ATOM 693 N N . ASP A 1 84 ? -10.344 10.766 35.938 1 94.06 84 ASP A N 1
ATOM 694 C CA . ASP A 1 84 ? -11.367 9.914 35.344 1 94.06 84 ASP A CA 1
ATOM 695 C C . ASP A 1 84 ? -11.039 9.586 33.906 1 94.06 84 ASP A C 1
ATOM 697 O O . ASP A 1 84 ? -11.914 9.633 33.031 1 94.06 84 ASP A O 1
ATOM 701 N N . ASN A 1 85 ? -9.766 9.391 33.531 1 93.62 85 ASN A N 1
ATOM 702 C CA . ASN A 1 85 ? -9.25 8.969 32.219 1 93.62 85 ASN A CA 1
ATOM 703 C C . ASN A 1 85 ? -9.539 10 31.141 1 93.62 85 ASN A C 1
ATOM 705 O O . ASN A 1 85 ? -9.719 9.641 29.969 1 93.62 85 ASN A O 1
ATOM 709 N N . ARG A 1 86 ? -9.586 11.242 31.547 1 94.12 86 ARG A N 1
ATOM 710 C CA . ARG A 1 86 ? -9.875 12.312 30.609 1 94.12 86 ARG A CA 1
ATOM 711 C C . ARG A 1 86 ? -8.688 12.562 29.688 1 94.12 86 ARG A C 1
ATOM 713 O O . ARG A 1 86 ? -8.867 12.805 28.484 1 94.12 86 ARG A O 1
ATOM 720 N N . TYR A 1 87 ? -7.52 12.469 30.234 1 96 87 TYR A N 1
ATOM 721 C CA . TYR A 1 87 ? -6.344 12.758 29.422 1 96 87 TYR A CA 1
ATOM 722 C C . TYR A 1 87 ? -6.191 11.742 28.297 1 96 87 TYR A C 1
ATOM 724 O O . TYR A 1 87 ? -5.965 12.117 27.141 1 96 87 TYR A O 1
ATOM 732 N N . SER A 1 88 ? -6.305 10.406 28.594 1 94.25 88 SER A N 1
ATOM 733 C CA . SER A 1 88 ? -6.195 9.367 27.578 1 94.25 88 SER A CA 1
ATOM 734 C C . SER A 1 88 ? -7.281 9.516 26.516 1 94.25 88 SER A C 1
ATOM 736 O O . SER A 1 88 ? -7.023 9.336 25.328 1 94.25 88 SER A O 1
ATOM 738 N N . LEU A 1 89 ? -8.453 9.898 26.953 1 93.62 89 LEU A N 1
ATOM 739 C CA . LEU A 1 89 ? -9.562 10.094 26.031 1 93.62 89 LEU A CA 1
ATOM 740 C C . LEU A 1 89 ? -9.289 11.258 25.078 1 93.62 89 LEU A C 1
ATOM 742 O O . LEU A 1 89 ? -9.523 11.148 23.875 1 93.62 89 LEU A O 1
ATOM 746 N N . HIS A 1 90 ? -8.812 12.359 25.594 1 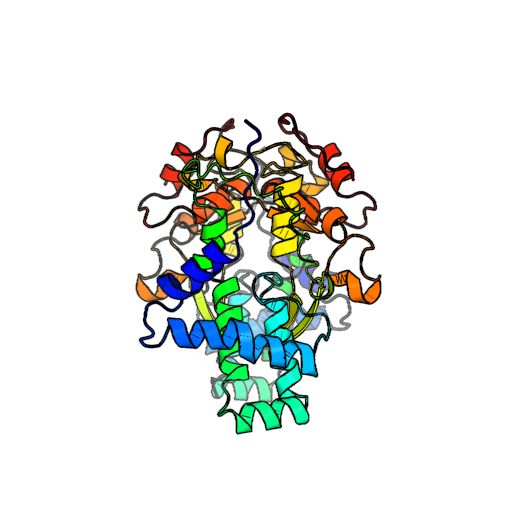96.06 90 HIS A N 1
ATOM 747 C CA . HIS A 1 90 ? -8.562 13.547 24.781 1 96.06 90 HIS A CA 1
ATOM 748 C C . HIS A 1 90 ? -7.383 13.328 23.844 1 96.06 90 HIS A C 1
ATOM 750 O O . HIS A 1 90 ? -7.391 13.828 22.719 1 96.06 90 HIS A O 1
ATOM 756 N N . LEU A 1 91 ? -6.352 12.617 24.297 1 95.25 91 LEU A N 1
ATOM 757 C CA . LEU A 1 91 ? -5.242 12.258 23.422 1 95.25 91 LEU A CA 1
ATOM 758 C C . LEU A 1 91 ? -5.734 11.43 22.234 1 95.25 91 LEU A C 1
ATOM 760 O O . LEU A 1 91 ? -5.395 11.727 21.094 1 95.25 91 LEU A O 1
ATOM 764 N N . LYS A 1 92 ? -6.523 10.445 22.531 1 92.88 92 LYS A N 1
ATOM 765 C CA . LYS A 1 92 ? -7.07 9.57 21.5 1 92.88 92 LYS A CA 1
ATOM 766 C C . LYS A 1 92 ? -7.949 10.352 20.531 1 92.88 92 LYS A C 1
ATOM 768 O O . LYS A 1 92 ? -7.836 10.188 19.312 1 92.88 92 LYS A O 1
ATOM 773 N N . THR A 1 93 ? -8.812 11.172 21.047 1 93.75 93 THR A N 1
ATOM 774 C CA . THR A 1 93 ? -9.773 11.914 20.234 1 93.75 93 THR A CA 1
ATOM 775 C C . THR A 1 93 ? -9.055 12.938 19.359 1 93.75 93 THR A C 1
ATOM 777 O O . THR A 1 93 ? -9.383 13.07 18.172 1 93.75 93 THR A O 1
ATOM 780 N N . TRP A 1 94 ? -8.094 13.672 19.906 1 95 94 TRP A N 1
ATOM 781 C CA . TRP A 1 94 ? -7.352 14.664 19.141 1 95 94 TRP A CA 1
ATOM 782 C C . TRP A 1 94 ? -6.535 13.992 18.031 1 95 94 TRP A C 1
ATOM 784 O O . TRP A 1 94 ? -6.508 14.461 16.891 1 95 94 TRP A O 1
ATOM 794 N N . SER A 1 95 ? -5.84 12.883 18.391 1 92.38 95 SER A N 1
ATOM 795 C CA . SER A 1 95 ? -5.109 12.109 17.391 1 92.38 95 SER A CA 1
ATOM 796 C C . SER A 1 95 ? -6.023 11.672 16.266 1 92.38 95 SER A C 1
ATOM 798 O O . SER A 1 95 ? -5.66 11.789 15.086 1 92.38 95 SER A O 1
ATOM 800 N N . GLY A 1 96 ? -7.18 11.195 16.656 1 91 96 GLY A N 1
ATOM 801 C CA . GLY A 1 96 ? -8.156 10.789 15.664 1 91 96 GLY A CA 1
ATOM 802 C C . GLY A 1 96 ? -8.594 11.922 14.75 1 91 96 GLY A C 1
ATOM 803 O O . GLY A 1 96 ? -8.758 11.727 13.547 1 91 96 GLY A O 1
ATOM 804 N N . PHE A 1 97 ? -8.727 13.094 15.273 1 92.88 97 PHE A N 1
ATOM 805 C CA . PHE A 1 97 ? -9.078 14.273 14.492 1 92.88 97 PHE A CA 1
ATOM 806 C C . PHE A 1 97 ? -8 14.578 13.461 1 92.88 97 PHE A C 1
ATOM 808 O O . PHE A 1 97 ? -8.305 14.82 12.289 1 92.88 97 PHE A O 1
ATOM 815 N N . LEU A 1 98 ? -6.742 14.523 13.836 1 88.56 98 LEU A N 1
ATOM 816 C CA . LEU A 1 98 ? -5.613 14.875 12.984 1 88.56 98 LEU A CA 1
ATOM 817 C C . LEU A 1 98 ? -5.48 13.906 11.82 1 88.56 98 LEU A C 1
ATOM 819 O O . LEU A 1 98 ? -4.824 14.211 10.82 1 88.56 98 LEU A O 1
ATOM 823 N N . GLU A 1 99 ? -6.164 12.75 11.969 1 85.75 99 GLU A N 1
ATOM 824 C CA . GLU A 1 99 ? -6.156 11.766 10.898 1 85.75 99 GLU A CA 1
ATOM 825 C C . GLU A 1 99 ? -7.453 11.805 10.102 1 85.75 99 GLU A C 1
ATOM 827 O O . GLU A 1 99 ? -7.609 11.07 9.117 1 85.75 99 GLU A O 1
ATOM 832 N N . SER A 1 100 ? -8.32 12.641 10.461 1 85.88 100 SER A N 1
ATOM 833 C CA . SER A 1 100 ? -9.68 12.617 9.922 1 85.88 100 SER A CA 1
ATOM 834 C C . SER A 1 100 ? -9.758 13.398 8.617 1 85.88 100 SER A C 1
ATOM 836 O O . SER A 1 100 ? -8.867 14.188 8.297 1 85.88 100 SER A O 1
ATOM 838 N N . LYS A 1 101 ? -10.812 13.156 7.941 1 80.94 101 LYS A N 1
ATOM 839 C CA . LYS A 1 101 ? -11.117 13.914 6.734 1 80.94 101 LYS A CA 1
ATOM 840 C C . LYS A 1 101 ? -11.344 15.391 7.055 1 80.94 101 LYS A C 1
ATOM 842 O O . LYS A 1 101 ? -10.938 16.266 6.281 1 80.94 101 LYS A O 1
ATOM 847 N N . ALA A 1 102 ? -11.953 15.656 8.188 1 84.62 102 ALA A N 1
ATOM 848 C CA . ALA A 1 102 ? -12.234 17.031 8.609 1 84.62 102 ALA A CA 1
ATOM 849 C C . ALA A 1 102 ? -10.953 17.844 8.688 1 84.62 102 ALA A C 1
ATOM 851 O O . ALA A 1 102 ? -10.938 19.016 8.297 1 84.62 102 ALA A O 1
ATOM 852 N N . PHE A 1 103 ? -9.922 17.203 9.125 1 86.44 103 PHE A N 1
ATOM 853 C CA . PHE A 1 103 ? -8.641 17.891 9.242 1 86.44 103 PHE A CA 1
ATOM 854 C C . PHE A 1 103 ? -7.969 18.031 7.883 1 86.44 103 PHE A C 1
ATOM 856 O O . PHE A 1 103 ? -7.484 19.109 7.531 1 86.44 103 PHE A O 1
ATOM 863 N N . ARG A 1 104 ? -8.039 17.016 7.098 1 74.94 104 ARG A N 1
ATOM 864 C CA . ARG A 1 104 ? -7.402 17 5.781 1 74.94 104 ARG A CA 1
ATOM 865 C C . ARG A 1 104 ? -8.031 18.047 4.863 1 74.94 104 ARG A C 1
ATOM 867 O O . ARG A 1 104 ? -7.344 18.656 4.055 1 74.94 104 ARG A O 1
ATOM 874 N N . ASN A 1 105 ? -9.328 18.234 5.043 1 75.94 105 ASN A N 1
ATOM 875 C CA . ASN A 1 105 ? -10.07 19.156 4.195 1 75.94 105 ASN A CA 1
ATOM 876 C C . ASN A 1 105 ? -9.648 20.609 4.43 1 75.94 105 ASN A C 1
ATOM 878 O O . ASN A 1 105 ? -9.891 21.469 3.588 1 75.94 105 ASN A O 1
ATOM 882 N N . LEU A 1 106 ? -9.102 20.859 5.594 1 76.12 106 LEU A N 1
ATOM 883 C CA . LEU A 1 106 ? -8.633 22.203 5.898 1 76.12 106 LEU A CA 1
ATOM 884 C C . LEU A 1 106 ? -7.531 22.625 4.934 1 76.12 106 LEU A C 1
ATOM 886 O O . LEU A 1 106 ? -7.316 23.828 4.711 1 76.12 106 LEU A O 1
ATOM 890 N N . PHE A 1 107 ? -7.023 21.609 4.445 1 64.06 107 PHE A N 1
ATOM 891 C CA . PHE A 1 107 ? -5.902 21.906 3.559 1 64.06 107 PHE A CA 1
ATOM 892 C C . PHE A 1 107 ? -6.359 21.906 2.104 1 64.06 107 PHE A C 1
ATOM 894 O O . PHE A 1 107 ? -5.602 22.312 1.216 1 64.06 107 PHE A O 1
ATOM 901 N N . LYS A 1 108 ? -7.652 21.438 1.815 1 56.62 108 LYS A N 1
ATOM 902 C CA . LYS A 1 108 ? -8.195 21.391 0.464 1 56.62 108 LYS A CA 1
ATOM 903 C C . LYS A 1 108 ? -8.922 22.688 0.116 1 56.62 108 LYS A C 1
ATOM 905 O O . LYS A 1 108 ? -8.984 23.078 -1.052 1 56.62 108 LYS A O 1
ATOM 910 N N . THR A 1 109 ? -9.891 23.25 1.011 1 44.44 109 THR A N 1
ATOM 911 C CA . THR A 1 109 ? -10.867 24.297 0.699 1 44.44 109 THR A CA 1
ATOM 912 C C . THR A 1 109 ? -10.164 25.609 0.337 1 44.44 109 THR A C 1
ATOM 914 O O . THR A 1 109 ? -9.25 26.047 1.043 1 44.44 109 THR A O 1
ATOM 917 N N . LYS A 1 110 ? -10.328 26.109 -0.899 1 41.19 110 LYS A N 1
ATOM 918 C CA . LYS A 1 110 ? -10.148 27.484 -1.372 1 41.19 110 LYS A CA 1
ATOM 919 C C . LYS A 1 110 ? -10.734 28.484 -0.385 1 41.19 110 LYS A C 1
ATOM 921 O O . LYS A 1 110 ? -11.938 28.469 -0.116 1 41.19 110 LYS A O 1
ATOM 926 N N . ILE A 1 111 ? -10.102 28.984 0.629 1 35 111 ILE A N 1
ATOM 927 C CA . ILE A 1 111 ? -10.531 30.109 1.457 1 35 111 ILE A CA 1
ATOM 928 C C . ILE A 1 111 ? -11.07 31.234 0.57 1 35 111 ILE A C 1
ATOM 930 O O . ILE A 1 111 ? -10.375 31.719 -0.321 1 35 111 ILE A O 1
ATOM 934 N N . ALA A 1 112 ? -12.281 31.344 0.354 1 32.44 112 ALA A N 1
ATOM 935 C CA . ALA A 1 112 ? -12.797 32.688 0.045 1 32.44 112 ALA A CA 1
ATOM 936 C C . ALA A 1 112 ? -12.156 33.75 0.943 1 32.44 112 ALA A C 1
ATOM 938 O O . ALA A 1 112 ? -12.32 33.688 2.166 1 32.44 112 ALA A O 1
ATOM 939 N N . ILE A 1 113 ? -10.945 34.219 0.582 1 32.5 113 ILE A N 1
ATOM 940 C CA . ILE A 1 113 ? -10.305 35.375 1.204 1 32.5 113 ILE A CA 1
ATOM 941 C C . ILE A 1 113 ? -11.336 36.469 1.444 1 32.5 113 ILE A C 1
ATOM 943 O O . ILE A 1 113 ? -11.828 37.062 0.496 1 32.5 113 ILE A O 1
ATOM 947 N N . GLU A 1 114 ? -12.32 36.312 2.209 1 29.61 114 GLU A N 1
ATOM 948 C CA . GLU A 1 114 ? -12.797 37.625 2.656 1 29.61 114 GLU A CA 1
ATOM 949 C C . GLU A 1 114 ? -11.656 38.469 3.213 1 29.61 114 GLU A C 1
ATOM 951 O O . GLU A 1 114 ? -10.734 37.938 3.84 1 29.61 114 GLU A O 1
ATOM 956 N N . ASP A 1 115 ? -11.422 39.688 2.658 1 30.42 115 ASP A N 1
ATOM 957 C CA . ASP A 1 115 ? -10.594 40.906 2.803 1 30.42 115 ASP A CA 1
ATOM 958 C C . ASP A 1 115 ? -10.391 41.25 4.273 1 30.42 115 ASP A C 1
ATOM 960 O O . ASP A 1 115 ? -10.992 42.188 4.785 1 30.42 115 ASP A O 1
ATOM 964 N N . LEU A 1 116 ? -10.539 40.406 5.285 1 28.06 116 LEU A N 1
ATOM 965 C CA . LEU A 1 116 ? -10.289 41.156 6.52 1 28.06 116 LEU A CA 1
ATOM 966 C C . LEU A 1 116 ? -8.914 41.812 6.496 1 28.06 116 LEU A C 1
ATOM 968 O O . LEU A 1 116 ? -7.902 41.125 6.285 1 28.06 116 LEU A O 1
ATOM 972 N N . SER A 1 117 ? -8.727 43.094 6.156 1 29.31 117 SER A N 1
ATOM 973 C CA . SER A 1 117 ? -7.754 44.188 6.066 1 29.31 117 SER A CA 1
ATOM 974 C C . SER A 1 117 ? -6.832 44.188 7.281 1 29.31 117 SER A C 1
ATOM 976 O O . SER A 1 117 ? -5.957 45.062 7.391 1 29.31 117 SER A O 1
ATOM 978 N N . SER A 1 118 ? -7.316 43.844 8.578 1 30.14 118 SER A N 1
ATOM 979 C CA . SER A 1 118 ? -6.547 44.594 9.562 1 30.14 118 SER A CA 1
ATOM 980 C C . SER A 1 118 ? -5.055 44.281 9.445 1 30.14 118 SER A C 1
ATOM 982 O O . SER A 1 118 ? -4.672 43.219 8.961 1 30.14 118 SER A O 1
ATOM 984 N N . ASP A 1 119 ? -4.137 45.281 9.781 1 30.88 119 ASP A N 1
ATOM 985 C CA . ASP A 1 119 ? -2.752 45.719 9.875 1 30.88 119 ASP A CA 1
ATOM 986 C C . ASP A 1 119 ? -1.892 44.719 10.625 1 30.88 119 ASP A C 1
ATOM 988 O O . ASP A 1 119 ? -0.777 45.031 11.047 1 30.88 119 ASP A O 1
ATOM 992 N N . ALA A 1 120 ? -2.564 43.75 11.352 1 30.14 120 ALA A N 1
ATOM 993 C CA . ALA A 1 120 ? -1.548 43.219 12.266 1 30.14 120 ALA A CA 1
ATOM 994 C C . ALA A 1 120 ? -0.388 42.594 11.5 1 30.14 120 ALA A C 1
ATOM 996 O O . ALA A 1 120 ? -0.589 42 10.438 1 30.14 120 ALA A O 1
ATOM 997 N N . GLU A 1 121 ? 0.851 43.125 11.672 1 30.69 121 GLU A N 1
ATOM 998 C CA . GLU A 1 121 ? 2.154 42.656 11.219 1 30.69 121 GLU A CA 1
ATOM 999 C C . GLU A 1 121 ? 2.201 41.125 11.156 1 30.69 121 GLU A C 1
ATOM 1001 O O . GLU A 1 121 ? 1.723 40.469 12.07 1 30.69 121 GLU A O 1
ATOM 1006 N N . PRO A 1 122 ? 2.141 40.594 9.938 1 32.41 122 PRO A N 1
ATOM 1007 C CA . PRO A 1 122 ? 2.287 39.125 9.812 1 32.41 122 PRO A CA 1
ATOM 1008 C C . PRO A 1 122 ? 3.281 38.562 10.82 1 32.41 122 PRO A C 1
ATOM 1010 O O . PRO A 1 122 ? 4.465 38.906 10.789 1 32.41 122 PRO A O 1
ATOM 1013 N N . SER A 1 123 ? 2.975 38.656 12.133 1 30.95 123 SER A N 1
ATOM 1014 C CA . SER A 1 123 ? 3.951 37.938 12.938 1 30.95 123 SER A CA 1
ATOM 1015 C C . SER A 1 123 ? 4.363 36.625 12.258 1 30.95 123 SER A C 1
ATOM 1017 O O . SER A 1 123 ? 3.541 35.969 11.609 1 30.95 123 SER A O 1
ATOM 1019 N N . ALA A 1 124 ? 5.617 36.531 11.914 1 33.5 124 ALA A N 1
ATOM 1020 C CA . ALA A 1 124 ? 6.258 35.344 11.359 1 33.5 124 ALA A CA 1
ATOM 1021 C C . ALA A 1 124 ? 5.613 34.062 11.898 1 33.5 124 ALA A C 1
ATOM 1023 O O . ALA A 1 124 ? 5.562 33.875 13.117 1 33.5 124 ALA A O 1
ATOM 1024 N N . PRO A 1 125 ? 4.52 33.656 11.336 1 33.88 125 PRO A N 1
ATOM 1025 C CA . PRO A 1 125 ? 4.031 32.406 11.906 1 33.88 125 PRO A CA 1
ATOM 1026 C C . PRO A 1 125 ? 5.164 31.469 12.336 1 33.88 125 PRO A C 1
ATOM 1028 O O . PRO A 1 125 ? 6.137 31.297 11.602 1 33.88 125 PRO A O 1
ATOM 1031 N N . SER A 1 126 ? 5.586 31.5 13.57 1 34.38 126 SER A N 1
ATOM 1032 C CA . SER A 1 126 ? 6.508 30.484 14.07 1 34.38 126 SER A CA 1
ATOM 1033 C C . SER A 1 126 ? 6.246 29.125 13.43 1 34.38 126 SER A C 1
ATOM 1035 O O . SER A 1 126 ? 5.109 28.641 13.422 1 34.38 126 SER A O 1
ATOM 1037 N N . THR A 1 127 ? 6.797 28.844 12.312 1 38.25 127 THR A N 1
ATOM 1038 C CA . THR A 1 127 ? 6.762 27.484 11.797 1 38.25 127 THR A CA 1
ATOM 1039 C C . THR A 1 127 ? 6.645 26.484 12.938 1 38.25 127 THR A C 1
ATOM 1041 O O . THR A 1 127 ? 7.461 26.484 13.859 1 38.25 127 THR A O 1
ATOM 1044 N N . PRO A 1 128 ? 5.492 26.219 13.305 1 37.88 128 PRO A N 1
ATOM 1045 C CA . PRO A 1 128 ? 5.422 25.219 14.383 1 37.88 128 PRO A CA 1
ATOM 1046 C C . PRO A 1 128 ? 6.555 24.203 14.32 1 37.88 128 PRO A C 1
ATOM 1048 O O . PRO A 1 128 ? 6.918 23.75 13.234 1 37.88 128 PRO A O 1
ATOM 1051 N N . SER A 1 129 ? 7.539 24.266 15.219 1 43.06 129 SER A N 1
ATOM 1052 C CA . SER A 1 129 ? 8.609 23.297 15.391 1 43.06 129 SER A CA 1
ATOM 1053 C C . SER A 1 129 ? 8.07 21.859 15.391 1 43.06 129 SER A C 1
ATOM 1055 O O . SER A 1 129 ? 7.574 21.391 16.422 1 43.06 129 SER A O 1
ATOM 1057 N N . PHE A 1 130 ? 7.242 21.547 14.484 1 46.09 130 PHE A N 1
ATOM 1058 C CA . PHE A 1 130 ? 6.863 20.141 14.508 1 46.09 130 PHE A CA 1
ATOM 1059 C C . PHE A 1 130 ? 8.055 19.25 14.867 1 46.09 130 PHE A C 1
ATOM 1061 O O . PHE A 1 130 ? 9.188 19.531 14.461 1 46.09 130 PHE A O 1
ATOM 1068 N N . ARG A 1 131 ? 7.977 18.672 16 1 52.56 131 ARG A N 1
ATOM 1069 C CA . ARG A 1 131 ? 9.047 17.75 16.391 1 52.56 131 ARG A CA 1
ATOM 1070 C C . ARG A 1 131 ? 9.258 16.672 15.344 1 52.56 131 ARG A C 1
ATOM 1072 O O . ARG A 1 131 ? 8.422 15.781 15.18 1 52.56 131 ARG A O 1
ATOM 1079 N N . GLU A 1 132 ? 10.094 16.938 14.5 1 60.62 132 GLU A N 1
ATOM 1080 C CA . GLU A 1 132 ? 10.547 16.016 13.469 1 60.62 132 GLU A CA 1
ATOM 1081 C C . GLU A 1 132 ? 10.836 14.633 14.055 1 60.62 132 GLU A C 1
ATOM 1083 O O . GLU A 1 132 ? 10.961 13.648 13.32 1 60.62 132 GLU A O 1
ATOM 1088 N N . GLU A 1 133 ? 10.688 14.609 15.43 1 60.78 133 GLU A N 1
ATOM 1089 C CA . GLU A 1 133 ? 11.164 13.43 16.141 1 60.78 133 GLU A CA 1
ATOM 1090 C C . GLU A 1 133 ? 10.258 12.227 15.898 1 60.78 133 GLU A C 1
ATOM 1092 O O . GLU A 1 133 ? 10.68 11.078 16.047 1 60.78 133 GLU A O 1
ATOM 1097 N N . THR A 1 134 ? 9.047 12.531 15.391 1 70.31 134 THR A N 1
ATOM 1098 C CA . THR A 1 134 ? 8.188 11.359 15.234 1 70.31 134 THR A CA 1
ATOM 1099 C C . THR A 1 134 ? 8.477 10.656 13.914 1 70.31 134 THR A C 1
ATOM 1101 O O . THR A 1 134 ? 8.109 9.492 13.734 1 70.31 134 THR A O 1
ATOM 1104 N N . GLU A 1 135 ? 9.141 11.391 13.062 1 81.81 135 GLU A N 1
ATOM 1105 C CA . GLU A 1 135 ? 9.461 10.773 11.773 1 81.81 135 GLU A CA 1
ATOM 1106 C C . GLU A 1 135 ? 10.438 9.617 11.945 1 81.81 135 GLU A C 1
ATOM 1108 O O . GLU A 1 135 ? 11.539 9.805 12.477 1 81.81 135 GLU A O 1
ATOM 1113 N N . GLY A 1 136 ? 9.969 8.383 11.562 1 81.62 136 GLY A N 1
ATOM 1114 C CA . GLY A 1 136 ? 10.867 7.242 11.602 1 81.62 136 GLY A CA 1
ATOM 1115 C C . GLY A 1 136 ? 10.75 6.438 12.883 1 81.62 136 GLY A C 1
ATOM 1116 O O . GLY A 1 136 ? 11.406 5.41 13.039 1 81.62 136 GLY A O 1
ATOM 1117 N N . GLU A 1 137 ? 9.953 6.887 13.781 1 79.06 137 GLU A N 1
ATOM 1118 C CA . GLU A 1 137 ? 9.75 6.129 15.016 1 79.06 137 GLU A CA 1
ATOM 1119 C C . GLU A 1 137 ? 9.109 4.773 14.727 1 79.06 137 GLU A C 1
ATOM 1121 O O . GLU A 1 137 ? 8.195 4.672 13.906 1 79.06 137 GLU A O 1
ATOM 1126 N N . ARG A 1 138 ? 9.68 3.711 15.336 1 79.44 138 ARG A N 1
ATOM 1127 C CA . ARG A 1 138 ? 9.188 2.352 15.133 1 79.44 138 ARG A CA 1
ATOM 1128 C C . ARG A 1 138 ? 8.312 1.906 16.297 1 79.44 138 ARG A C 1
ATOM 1130 O O . ARG A 1 138 ? 8.609 2.201 17.453 1 79.44 138 ARG A O 1
ATOM 1137 N N . LYS A 1 139 ? 7.25 1.341 15.969 1 74.94 139 LYS A N 1
ATOM 1138 C CA . LYS A 1 139 ? 6.355 0.763 16.969 1 74.94 139 LYS A CA 1
ATOM 1139 C C . LYS A 1 139 ? 5.953 -0.661 16.578 1 74.94 139 LYS A C 1
ATOM 1141 O O . LYS A 1 139 ? 5.582 -0.922 15.438 1 74.94 139 LYS A O 1
ATOM 1146 N N . HIS A 1 140 ? 6.094 -1.549 17.484 1 77.12 140 HIS A N 1
ATOM 1147 C CA . HIS A 1 140 ? 5.633 -2.922 17.312 1 77.12 140 HIS A CA 1
ATOM 1148 C C . HIS A 1 140 ? 4.141 -3.045 17.609 1 77.12 140 HIS A C 1
ATOM 1150 O O . HIS A 1 140 ? 3.68 -2.605 18.672 1 77.12 140 HIS A O 1
ATOM 1156 N N . ILE A 1 141 ? 3.473 -3.525 16.672 1 71.31 141 ILE A N 1
ATOM 1157 C CA . ILE A 1 141 ? 2.037 -3.611 16.922 1 71.31 141 ILE A CA 1
ATOM 1158 C C . ILE A 1 141 ? 1.529 -4.996 16.516 1 71.31 141 ILE A C 1
ATOM 1160 O O . ILE A 1 141 ? 2.145 -5.68 15.703 1 71.31 141 ILE A O 1
ATOM 1164 N N . LEU A 1 142 ? 0.553 -5.422 17.266 1 73.69 142 LEU A N 1
ATOM 1165 C CA . LEU A 1 142 ? -0.27 -6.578 16.938 1 73.69 142 LEU A CA 1
ATOM 1166 C C . LEU A 1 142 ? -1.596 -6.141 16.312 1 73.69 142 LEU A C 1
ATOM 1168 O O . LEU A 1 142 ? -2.371 -5.422 16.953 1 73.69 142 LEU A O 1
ATOM 1172 N N . LYS A 1 143 ? -1.693 -6.422 15.062 1 67.69 143 LYS A N 1
ATOM 1173 C CA . LYS A 1 143 ? -2.887 -5.965 14.359 1 67.69 143 LYS A CA 1
ATOM 1174 C C . LYS A 1 143 ? -3.736 -7.141 13.891 1 67.69 143 LYS A C 1
ATOM 1176 O O . LYS A 1 143 ? -3.209 -8.117 13.352 1 67.69 143 LYS A O 1
ATOM 1181 N N . GLU A 1 144 ? -5 -7.051 14.25 1 74.81 144 GLU A N 1
ATOM 1182 C CA . GLU A 1 144 ? -5.984 -7.988 13.719 1 74.81 144 GLU A CA 1
ATOM 1183 C C . GLU A 1 144 ? -6.625 -7.453 12.445 1 74.81 144 GLU A C 1
ATOM 1185 O O . GLU A 1 144 ? -7.133 -6.328 12.422 1 74.81 144 GLU A O 1
ATOM 1190 N N . THR A 1 145 ? -6.469 -8.18 11.375 1 73.75 145 THR A N 1
ATOM 1191 C CA . THR A 1 145 ? -7.004 -7.664 10.117 1 73.75 145 THR A CA 1
ATOM 1192 C C . THR A 1 145 ? -7.559 -8.797 9.266 1 73.75 145 THR A C 1
ATOM 1194 O O . THR A 1 145 ? -7.195 -9.961 9.453 1 73.75 145 THR A O 1
ATOM 1197 N N . ASP A 1 146 ? -8.531 -8.43 8.484 1 75.81 146 ASP A N 1
ATOM 1198 C CA . ASP A 1 146 ? -9.008 -9.344 7.449 1 75.81 146 ASP A CA 1
ATOM 1199 C C . ASP A 1 146 ? -8.234 -9.148 6.148 1 75.81 146 ASP A C 1
ATOM 1201 O O . ASP A 1 146 ? -8.125 -8.031 5.645 1 75.81 146 ASP A O 1
ATOM 1205 N N . VAL A 1 147 ? -7.637 -10.273 5.727 1 77.81 147 VAL A N 1
ATOM 1206 C CA . VAL A 1 147 ? -6.906 -10.219 4.465 1 77.81 147 VAL A CA 1
ATOM 1207 C C . VAL A 1 147 ? -7.707 -10.922 3.371 1 77.81 147 VAL A C 1
ATOM 1209 O O . VAL A 1 147 ? -8.328 -11.953 3.619 1 77.81 147 VAL A O 1
ATOM 1212 N N . ILE A 1 148 ? -7.785 -10.281 2.215 1 81.44 148 ILE A N 1
ATOM 1213 C CA . ILE A 1 148 ? -8.445 -10.883 1.06 1 81.44 148 ILE A CA 1
ATOM 1214 C C . ILE A 1 148 ? -7.395 -11.492 0.13 1 81.44 148 ILE A C 1
ATOM 1216 O O . ILE A 1 148 ? -6.465 -10.812 -0.301 1 81.44 148 ILE A O 1
ATOM 1220 N N . ARG A 1 149 ? -7.512 -12.727 -0.17 1 80.44 149 ARG A N 1
ATOM 1221 C CA . ARG A 1 149 ? -6.539 -13.43 -0.999 1 80.44 149 ARG A CA 1
ATOM 1222 C C . ARG A 1 149 ? -6.715 -13.07 -2.471 1 80.44 149 ARG A C 1
ATOM 1224 O O . ARG A 1 149 ? -7.84 -12.969 -2.961 1 80.44 149 ARG A O 1
ATOM 1231 N N . ARG A 1 150 ? -5.594 -12.828 -3.121 1 83.06 150 ARG A N 1
ATOM 1232 C CA . ARG A 1 150 ? -5.543 -12.609 -4.562 1 83.06 150 ARG A CA 1
ATOM 1233 C C . ARG A 1 150 ? -4.809 -13.742 -5.266 1 83.06 150 ARG A C 1
ATOM 1235 O O . ARG A 1 150 ? -3.752 -14.18 -4.805 1 83.06 150 ARG A O 1
ATOM 1242 N N . ASN A 1 151 ? -5.395 -14.227 -6.367 1 79.94 151 ASN A N 1
ATOM 1243 C CA . ASN A 1 151 ? -4.812 -15.328 -7.125 1 79.94 151 ASN A CA 1
ATOM 1244 C C . ASN A 1 151 ? -3.752 -14.836 -8.102 1 79.94 151 ASN A C 1
ATOM 1246 O O . ASN A 1 151 ? -4.07 -14.141 -9.07 1 79.94 151 ASN A O 1
ATOM 1250 N N . PRO A 1 152 ? -2.484 -15.148 -7.91 1 78.69 152 PRO A N 1
ATOM 1251 C CA . PRO A 1 152 ? -1.415 -14.664 -8.781 1 78.69 152 PRO A CA 1
ATOM 1252 C C . PRO A 1 152 ? -1.541 -15.18 -10.219 1 78.69 152 PRO A C 1
ATOM 1254 O O . PRO A 1 152 ? -1.098 -14.516 -11.156 1 78.69 152 PRO A O 1
ATOM 1257 N N . GLN A 1 153 ? -2.141 -16.312 -10.391 1 76.06 153 GLN A N 1
ATOM 1258 C CA . GLN A 1 153 ? -2.314 -16.844 -11.734 1 76.06 153 GLN A CA 1
ATOM 1259 C C . GLN A 1 153 ? -3.297 -16 -12.539 1 76.06 153 GLN A C 1
ATOM 1261 O O . GLN A 1 153 ? -3.119 -15.82 -13.742 1 76.06 153 GLN A O 1
ATOM 1266 N N . LEU A 1 154 ? -4.312 -15.586 -11.812 1 84.44 154 LEU A N 1
ATOM 1267 C CA . LEU A 1 154 ? -5.273 -14.719 -12.477 1 84.44 154 LEU A CA 1
ATOM 1268 C C . LEU A 1 154 ? -4.609 -13.422 -12.945 1 84.44 154 LEU A C 1
ATOM 1270 O O . LEU A 1 154 ? -4.883 -12.945 -14.047 1 84.44 154 LEU A O 1
ATOM 1274 N N . ARG A 1 155 ? -3.762 -12.922 -12.078 1 88.12 155 ARG A N 1
ATOM 1275 C CA . ARG A 1 155 ? -3.004 -11.727 -12.438 1 88.12 155 ARG A CA 1
ATOM 1276 C C . ARG A 1 155 ? -2.176 -11.969 -13.695 1 88.12 155 ARG A C 1
ATOM 1278 O O . ARG A 1 155 ? -2.199 -11.156 -14.625 1 88.12 155 ARG A O 1
ATOM 1285 N N . GLN A 1 156 ? -1.476 -13.039 -13.711 1 83.5 156 GLN A N 1
ATOM 1286 C CA . GLN A 1 156 ? -0.621 -13.344 -14.859 1 83.5 156 GLN A CA 1
ATOM 1287 C C . GLN A 1 156 ? -1.45 -13.578 -16.109 1 83.5 156 GLN A C 1
ATOM 1289 O O . GLN A 1 156 ? -1.069 -13.141 -17.203 1 83.5 156 GLN A O 1
ATOM 1294 N N . MET A 1 157 ? -2.523 -14.242 -16 1 86.25 157 MET A N 1
ATOM 1295 C CA . MET A 1 157 ? -3.414 -14.461 -17.141 1 86.25 157 MET A CA 1
ATOM 1296 C C . MET A 1 157 ? -3.893 -13.141 -17.719 1 86.25 157 MET A C 1
ATOM 1298 O O . MET A 1 157 ? -3.979 -12.984 -18.938 1 86.25 157 MET A O 1
ATOM 1302 N N . CYS A 1 158 ? -4.188 -12.219 -16.844 1 92.38 158 CYS A N 1
ATOM 1303 C CA . CYS A 1 158 ? -4.598 -10.883 -17.266 1 92.38 158 CYS A CA 1
ATOM 1304 C C . CYS A 1 158 ? -3.49 -10.203 -18.062 1 92.38 158 CYS A C 1
ATOM 1306 O O . CYS A 1 158 ? -3.74 -9.672 -19.141 1 92.38 158 CYS A O 1
ATOM 1308 N N . LEU A 1 159 ? -2.283 -10.297 -17.625 1 91.38 159 LEU A N 1
ATOM 1309 C CA . LEU A 1 159 ? -1.146 -9.648 -18.266 1 91.38 159 LEU A CA 1
ATOM 1310 C C . LEU A 1 159 ? -0.792 -10.359 -19.578 1 91.38 159 LEU A C 1
ATOM 1312 O O . LEU A 1 159 ? -0.349 -9.727 -20.531 1 91.38 159 LEU A O 1
ATOM 1316 N N . ASP A 1 160 ? -1.074 -11.617 -19.594 1 88.12 160 ASP A N 1
ATOM 1317 C CA . ASP A 1 160 ? -0.86 -12.359 -20.828 1 88.12 160 ASP A CA 1
ATOM 1318 C C . ASP A 1 160 ? -1.879 -11.961 -21.891 1 88.12 160 ASP A C 1
ATOM 1320 O O . ASP A 1 160 ? -1.554 -11.906 -23.078 1 88.12 160 ASP A O 1
ATOM 1324 N N . LYS A 1 161 ? -2.994 -11.711 -21.469 1 92.38 161 LYS A N 1
ATOM 1325 C CA . LYS A 1 161 ? -4.086 -11.391 -22.375 1 92.38 161 LYS A CA 1
ATOM 1326 C C . LYS A 1 161 ? -3.961 -9.961 -22.906 1 92.38 161 LYS A C 1
ATOM 1328 O O . LYS A 1 161 ? -4.086 -9.727 -24.109 1 92.38 161 LYS A O 1
ATOM 1333 N N . TYR A 1 162 ? -3.631 -9.031 -22.047 1 94.88 162 TYR A N 1
ATOM 1334 C CA . TYR A 1 162 ? -3.695 -7.621 -22.422 1 94.88 162 TYR A CA 1
ATOM 1335 C C . TYR A 1 162 ? -2.297 -7.031 -22.562 1 94.88 162 TYR A C 1
ATOM 1337 O O . TYR A 1 162 ? -2.139 -5.895 -23.016 1 94.88 162 TYR A O 1
ATOM 1345 N N . GLY A 1 163 ? -1.326 -7.789 -22.078 1 92.62 163 GLY A N 1
ATOM 1346 C CA . GLY A 1 163 ? 0.043 -7.305 -22.141 1 92.62 163 GLY A CA 1
ATOM 1347 C C . GLY A 1 163 ? 0.402 -6.383 -20.984 1 92.62 163 GLY A C 1
ATOM 1348 O O . GLY A 1 163 ? -0.421 -6.137 -20.094 1 92.62 163 GLY A O 1
ATOM 1349 N N . TYR A 1 164 ? 1.623 -5.965 -21.031 1 95 164 TYR A N 1
ATOM 1350 C CA . TYR A 1 164 ? 2.133 -5.023 -20.047 1 95 164 TYR A CA 1
ATOM 1351 C C . TYR A 1 164 ? 1.97 -3.584 -20.531 1 95 164 TYR A C 1
ATOM 1353 O O . TYR A 1 164 ? 2.945 -2.836 -20.609 1 95 164 TYR A O 1
ATOM 1361 N N . GLN A 1 165 ? 0.779 -3.264 -20.812 1 96.56 165 GLN A N 1
ATOM 1362 C CA . GLN A 1 165 ? 0.396 -1.942 -21.297 1 96.56 165 GLN A CA 1
ATOM 1363 C C . GLN A 1 165 ? -0.849 -1.432 -20.578 1 96.56 165 GLN A C 1
ATOM 1365 O O . GLN A 1 165 ? -1.804 -2.182 -20.359 1 96.56 165 GLN A O 1
ATOM 1370 N N . CYS A 1 166 ? -0.796 -0.215 -20.172 1 98 166 CYS A N 1
ATOM 1371 C CA . CYS A 1 166 ? -1.932 0.378 -19.484 1 98 166 CYS A CA 1
ATOM 1372 C C . CYS A 1 166 ? -3.158 0.434 -20.391 1 98 166 CYS A C 1
ATOM 1374 O O . CYS A 1 166 ? -3.076 0.9 -21.516 1 98 166 CYS A O 1
ATOM 1376 N N . GLN A 1 167 ? -4.215 0.049 -19.906 1 97.62 167 GLN A N 1
ATOM 1377 C CA . GLN A 1 167 ? -5.438 -0.032 -20.703 1 97.62 167 GLN A CA 1
ATOM 1378 C C . GLN A 1 167 ? -6.211 1.282 -20.641 1 97.62 167 GLN A C 1
ATOM 1380 O O . GLN A 1 167 ? -7.316 1.38 -21.188 1 97.62 167 GLN A O 1
ATOM 1385 N N . CYS A 1 168 ? -5.668 2.277 -20.016 1 97.5 168 CYS A N 1
ATOM 1386 C CA . CYS A 1 168 ? -6.246 3.617 -20.016 1 97.5 168 CYS A CA 1
ATOM 1387 C C . CYS A 1 168 ? -5.438 4.559 -20.891 1 97.5 168 CYS A C 1
ATOM 1389 O O . CYS A 1 168 ? -5.941 5.07 -21.891 1 97.5 168 CYS A O 1
ATOM 1391 N N . CYS A 1 169 ? -4.18 4.738 -20.641 1 97.12 169 CYS A N 1
ATOM 1392 C CA . CYS A 1 169 ? -3.404 5.77 -21.328 1 97.12 169 CYS A CA 1
ATOM 1393 C C . CYS A 1 169 ? -2.441 5.152 -22.328 1 97.12 169 CYS A C 1
ATOM 1395 O O . CYS A 1 169 ? -1.837 5.867 -23.141 1 97.12 169 CYS A O 1
ATOM 1397 N N . GLY A 1 170 ? -2.23 3.816 -22.219 1 96.88 170 GLY A N 1
ATOM 1398 C CA . GLY A 1 170 ? -1.392 3.111 -23.172 1 96.88 170 GLY A CA 1
ATOM 1399 C C . GLY A 1 170 ? 0.07 3.074 -22.766 1 96.88 170 GLY A C 1
ATOM 1400 O O . GLY A 1 170 ? 0.906 2.533 -23.5 1 96.88 170 GLY A O 1
ATOM 1401 N N . MET A 1 171 ? 0.406 3.488 -21.625 1 95.75 171 MET A N 1
ATOM 1402 C CA . MET A 1 171 ? 1.8 3.568 -21.203 1 95.75 171 MET A CA 1
ATOM 1403 C C . MET A 1 171 ? 2.361 2.182 -20.906 1 95.75 171 MET A C 1
ATOM 1405 O O . MET A 1 171 ? 1.628 1.285 -20.484 1 95.75 171 MET A O 1
ATOM 1409 N N . ASP A 1 172 ? 3.572 2.047 -21.172 1 95.56 172 ASP A N 1
ATOM 1410 C CA . ASP A 1 172 ? 4.383 0.868 -20.891 1 95.56 172 ASP A CA 1
ATOM 1411 C C . ASP A 1 172 ? 5.621 1.236 -20.062 1 95.56 172 ASP A C 1
ATOM 1413 O O . ASP A 1 172 ? 6.395 2.111 -20.469 1 95.56 172 ASP A O 1
ATOM 1417 N N . PHE A 1 173 ? 5.844 0.527 -18.984 1 96.94 173 PHE A N 1
ATOM 1418 C CA . PHE A 1 173 ? 6.918 0.917 -18.078 1 96.94 173 PHE A CA 1
ATOM 1419 C C . PHE A 1 173 ? 8.281 0.654 -18.703 1 96.94 173 PHE A C 1
ATOM 1421 O O . PHE A 1 173 ? 9.211 1.439 -18.516 1 96.94 173 PHE A O 1
ATOM 1428 N N . GLU A 1 174 ? 8.406 -0.426 -19.375 1 94.81 174 GLU A N 1
ATOM 1429 C CA . GLU A 1 174 ? 9.688 -0.737 -20 1 94.81 174 GLU A CA 1
ATOM 1430 C C . GLU A 1 174 ? 10.055 0.303 -21.062 1 94.81 174 GLU A C 1
ATOM 1432 O O . GLU A 1 174 ? 11.195 0.762 -21.125 1 94.81 174 GLU A O 1
ATOM 1437 N N . GLU A 1 175 ? 9.133 0.662 -21.875 1 96 175 GLU A N 1
ATOM 1438 C CA . GLU A 1 175 ? 9.367 1.686 -22.891 1 96 175 GLU A CA 1
ATOM 1439 C C . GLU A 1 175 ? 9.688 3.033 -22.25 1 96 175 GLU A C 1
ATOM 1441 O O . GLU A 1 175 ? 10.523 3.781 -22.75 1 96 175 GLU A O 1
ATOM 1446 N N . THR A 1 176 ? 9.07 3.359 -21.125 1 97 176 THR A N 1
ATOM 1447 C CA . THR A 1 176 ? 9.141 4.684 -20.531 1 97 176 THR A CA 1
ATOM 1448 C C . THR A 1 176 ? 10.367 4.801 -19.625 1 97 176 THR A C 1
ATOM 1450 O O . THR A 1 176 ? 10.961 5.875 -19.5 1 97 176 THR A O 1
ATOM 1453 N N . TYR A 1 177 ? 10.727 3.695 -18.969 1 97.5 177 TYR A N 1
ATOM 1454 C CA . TYR A 1 177 ? 11.773 3.797 -17.953 1 97.5 177 TYR A CA 1
ATOM 1455 C C . TYR A 1 177 ? 12.953 2.891 -18.281 1 97.5 177 TYR A C 1
ATOM 1457 O O . TYR A 1 177 ? 13.961 2.893 -17.578 1 97.5 177 TYR A O 1
ATOM 1465 N N . GLY A 1 178 ? 12.852 2.102 -19.297 1 95.38 178 GLY A N 1
ATOM 1466 C CA . GLY A 1 178 ? 13.898 1.168 -19.672 1 95.38 178 GLY A CA 1
ATOM 1467 C C . GLY A 1 178 ? 13.695 -0.221 -19.094 1 95.38 178 GLY A C 1
ATOM 1468 O O . GLY A 1 178 ? 12.922 -0.399 -18.156 1 95.38 178 GLY A O 1
ATOM 1469 N N . LYS A 1 179 ? 14.422 -1.165 -19.594 1 91.38 179 LYS A N 1
ATOM 1470 C CA . LYS A 1 179 ? 14.289 -2.576 -19.25 1 91.38 179 LYS A CA 1
ATOM 1471 C C . LYS A 1 179 ? 14.68 -2.82 -17.781 1 91.38 179 LYS A C 1
ATOM 1473 O O . LYS A 1 179 ? 14.008 -3.574 -17.078 1 91.38 179 LYS A O 1
ATOM 1478 N N . GLU A 1 180 ? 15.625 -2.186 -17.344 1 88.88 180 GLU A N 1
ATOM 1479 C CA . GLU A 1 180 ? 16.156 -2.414 -16 1 88.88 180 GLU A CA 1
ATOM 1480 C C . GLU A 1 180 ? 15.117 -2.086 -14.938 1 88.88 180 GLU A C 1
ATOM 1482 O O . GLU A 1 180 ? 15 -2.791 -13.938 1 88.88 180 GLU A O 1
ATOM 1487 N N . LEU A 1 181 ? 14.32 -1.066 -15.211 1 91.94 181 LEU A N 1
ATOM 1488 C CA . LEU A 1 181 ? 13.375 -0.617 -14.203 1 91.94 181 LEU A CA 1
ATOM 1489 C C . LEU A 1 181 ? 11.969 -1.12 -14.516 1 91.94 181 LEU A C 1
ATOM 1491 O O . LEU A 1 181 ? 11.242 -1.545 -13.617 1 91.94 181 LEU A O 1
ATOM 1495 N N . GLY A 1 182 ? 11.641 -1.147 -15.719 1 92.94 182 GLY A N 1
ATOM 1496 C CA . GLY A 1 182 ? 10.234 -1.21 -16.078 1 92.94 182 GLY A CA 1
ATOM 1497 C C . GLY A 1 182 ? 9.812 -2.568 -16.609 1 92.94 182 GLY A C 1
ATOM 1498 O O . GLY A 1 182 ? 8.625 -2.816 -16.812 1 92.94 182 GLY A O 1
ATOM 1499 N N . VAL A 1 183 ? 10.727 -3.494 -16.797 1 89.81 183 VAL A N 1
ATOM 1500 C CA . VAL A 1 183 ? 10.398 -4.777 -17.406 1 89.81 183 VAL A CA 1
ATOM 1501 C C . VAL A 1 183 ? 9.453 -5.559 -16.484 1 89.81 183 VAL A C 1
ATOM 1503 O O . VAL A 1 183 ? 9.609 -5.543 -15.266 1 89.81 183 VAL A O 1
ATOM 1506 N N . ASN A 1 184 ? 8.391 -6.098 -17.109 1 85.38 184 ASN A N 1
ATOM 1507 C CA . ASN A 1 184 ? 7.445 -6.984 -16.453 1 85.38 184 ASN A CA 1
ATOM 1508 C C . ASN A 1 184 ? 6.723 -6.277 -15.305 1 85.38 184 ASN A C 1
ATOM 1510 O O . ASN A 1 184 ? 6.395 -6.898 -14.297 1 85.38 184 ASN A O 1
ATOM 1514 N N . PHE A 1 185 ? 6.691 -5.02 -15.352 1 93.75 185 PHE A N 1
ATOM 1515 C CA . PHE A 1 185 ? 5.969 -4.293 -14.32 1 93.75 185 PHE A CA 1
ATOM 1516 C C . PHE A 1 185 ? 4.68 -3.701 -14.867 1 93.75 185 PHE A C 1
ATOM 1518 O O . PHE A 1 185 ? 4.68 -3.082 -15.938 1 93.75 185 PHE A O 1
ATOM 1525 N N . MET A 1 186 ? 3.648 -3.977 -14.172 1 96.44 186 MET A N 1
ATOM 1526 C CA . MET A 1 186 ? 2.303 -3.463 -14.414 1 96.44 186 MET A CA 1
ATOM 1527 C C . MET A 1 186 ? 1.395 -3.729 -13.219 1 96.44 186 MET A C 1
ATOM 1529 O O . MET A 1 186 ? 1.577 -4.715 -12.5 1 96.44 186 MET A O 1
ATOM 1533 N N . GLU A 1 187 ? 0.55 -2.785 -12.969 1 96.88 187 GLU A N 1
ATOM 1534 C CA . GLU A 1 187 ? -0.427 -3.043 -11.914 1 96.88 187 GLU A CA 1
ATOM 1535 C C . GLU A 1 187 ? -1.722 -3.609 -12.484 1 96.88 187 GLU A C 1
ATOM 1537 O O . GLU A 1 187 ? -2.047 -3.371 -13.656 1 96.88 187 GLU A O 1
ATOM 1542 N N . VAL A 1 188 ? -2.377 -4.426 -11.664 1 96.56 188 VAL A N 1
ATOM 1543 C CA . VAL A 1 188 ? -3.639 -5.031 -12.086 1 96.56 188 VAL A CA 1
ATOM 1544 C C . VAL A 1 188 ? -4.746 -4.637 -11.109 1 96.56 188 VAL A C 1
ATOM 1546 O O . VAL A 1 188 ? -4.637 -4.871 -9.906 1 96.56 188 VAL A O 1
ATOM 1549 N N . HIS A 1 189 ? -5.773 -3.979 -11.594 1 96.12 189 HIS A N 1
ATOM 1550 C CA . HIS A 1 189 ? -6.891 -3.463 -10.812 1 96.12 189 HIS A CA 1
ATOM 1551 C C . HIS A 1 189 ? -8.133 -4.336 -10.977 1 96.12 189 HIS A C 1
ATOM 1553 O O . HIS A 1 189 ? -8.398 -4.832 -12.07 1 96.12 189 HIS A O 1
ATOM 1559 N N . HIS A 1 190 ? -8.789 -4.543 -9.914 1 94 190 HIS A N 1
ATOM 1560 C CA . HIS A 1 190 ? -10.117 -5.156 -9.961 1 94 190 HIS A CA 1
ATOM 1561 C C . HIS A 1 190 ? -11.188 -4.125 -10.312 1 94 190 HIS A C 1
ATOM 1563 O O . HIS A 1 190 ? -11.383 -3.156 -9.578 1 94 190 HIS A O 1
ATOM 1569 N N . ILE A 1 191 ? -11.93 -4.289 -11.352 1 92.25 191 ILE A N 1
ATOM 1570 C CA . ILE A 1 191 ? -12.977 -3.361 -11.758 1 92.25 191 ILE A CA 1
ATOM 1571 C C . ILE A 1 191 ? -14.078 -3.336 -10.695 1 92.25 191 ILE A C 1
ATOM 1573 O O . ILE A 1 191 ? -14.508 -2.264 -10.266 1 92.25 191 ILE A O 1
ATOM 1577 N N . ARG A 1 192 ? -14.531 -4.453 -10.391 1 88.06 192 ARG A N 1
ATOM 1578 C CA . ARG A 1 192 ? -15.352 -4.613 -9.195 1 88.06 192 ARG A CA 1
ATOM 1579 C C . ARG A 1 192 ? -14.5 -4.961 -7.98 1 88.06 192 ARG A C 1
ATOM 1581 O O . ARG A 1 192 ? -13.711 -5.91 -8.023 1 88.06 192 ARG A O 1
ATOM 1588 N N . MET A 1 193 ? -14.688 -4.215 -6.949 1 89.25 193 MET A N 1
ATOM 1589 C CA . MET A 1 193 ? -13.844 -4.363 -5.773 1 89.25 193 MET A CA 1
ATOM 1590 C C . MET A 1 193 ? -13.93 -5.777 -5.211 1 89.25 193 MET A C 1
ATOM 1592 O O . MET A 1 193 ? -15.031 -6.316 -5.055 1 89.25 193 MET A O 1
ATOM 1596 N N . ILE A 1 194 ? -12.75 -6.293 -4.941 1 88.75 194 ILE A N 1
ATOM 1597 C CA . ILE A 1 194 ? -12.641 -7.664 -4.457 1 88.75 194 ILE A CA 1
ATOM 1598 C C . ILE A 1 194 ? -13.305 -7.777 -3.084 1 88.75 194 ILE A C 1
ATOM 1600 O O . ILE A 1 194 ? -13.844 -8.828 -2.734 1 88.75 194 ILE A O 1
ATOM 1604 N N . SER A 1 195 ? -13.398 -6.684 -2.326 1 84.81 195 SER A N 1
ATOM 1605 C CA . SER A 1 195 ? -13.977 -6.68 -0.984 1 84.81 195 SER A CA 1
ATOM 1606 C C . SER A 1 195 ? -15.492 -6.848 -1.03 1 84.81 195 SER A C 1
ATOM 1608 O O . SER A 1 195 ? -16.109 -7.176 -0.02 1 84.81 195 SER A O 1
ATOM 1610 N N . THR A 1 196 ? -16.031 -6.613 -2.107 1 83.62 196 THR A N 1
ATOM 1611 C CA . THR A 1 196 ? -17.484 -6.66 -2.215 1 83.62 196 THR A CA 1
ATOM 1612 C C . THR A 1 196 ? -17.953 -8.055 -2.611 1 83.62 196 THR A C 1
ATOM 1614 O O . THR A 1 196 ? -19.156 -8.312 -2.703 1 83.62 196 THR A O 1
ATOM 1617 N N . TYR A 1 197 ? -17 -8.969 -2.865 1 84.56 197 TYR A N 1
ATOM 1618 C CA . TYR A 1 197 ? -17.359 -10.289 -3.359 1 84.56 197 TYR A CA 1
ATOM 1619 C C . TYR A 1 197 ? -18.297 -11 -2.391 1 84.56 197 TYR A C 1
ATOM 1621 O O . TYR A 1 197 ? -19.219 -11.703 -2.811 1 84.56 197 TYR A O 1
ATOM 1629 N N . GLU A 1 198 ? -18.094 -10.828 -1.133 1 79.25 198 GLU A N 1
ATOM 1630 C CA . GLU A 1 198 ? -18.906 -11.492 -0.116 1 79.25 198 GLU A CA 1
ATOM 1631 C C . GLU A 1 198 ? -20.328 -10.914 -0.081 1 79.25 198 GLU A C 1
ATOM 1633 O O . GLU A 1 198 ? -21.297 -11.641 0.124 1 79.25 198 GLU A O 1
ATOM 1638 N N . THR A 1 199 ? -20.453 -9.648 -0.274 1 80.94 199 THR A N 1
ATOM 1639 C CA . THR A 1 199 ? -21.75 -8.984 -0.147 1 80.94 199 THR A CA 1
ATOM 1640 C C . THR A 1 199 ? -22.5 -8.984 -1.48 1 80.94 199 THR A C 1
ATOM 1642 O O . THR A 1 199 ? -23.703 -9.219 -1.522 1 80.94 199 THR A O 1
ATOM 1645 N N . ASP A 1 200 ? -21.734 -8.867 -2.539 1 83.12 200 ASP A N 1
ATOM 1646 C CA . ASP A 1 200 ? -22.359 -8.664 -3.842 1 83.12 200 ASP A CA 1
ATOM 1647 C C . ASP A 1 200 ? -22.219 -9.914 -4.715 1 83.12 200 ASP A C 1
ATOM 1649 O O . ASP A 1 200 ? -22.797 -9.977 -5.805 1 83.12 200 ASP A O 1
ATOM 1653 N N . GLY A 1 201 ? -21.5 -10.898 -4.184 1 85.31 201 GLY A N 1
ATOM 1654 C CA . GLY A 1 201 ? -21.234 -12.07 -4.996 1 85.31 201 GLY A CA 1
ATOM 1655 C C . GLY A 1 201 ? -19.938 -11.969 -5.789 1 85.31 201 GLY A C 1
ATOM 1656 O O . GLY A 1 201 ? -19.344 -10.891 -5.875 1 85.31 201 GLY A O 1
ATOM 1657 N N . VAL A 1 202 ? -19.516 -13.109 -6.281 1 82.44 202 VAL A N 1
ATOM 1658 C CA . VAL A 1 202 ? -18.281 -13.148 -7.062 1 82.44 202 VAL A CA 1
ATOM 1659 C C . VAL A 1 202 ? -18.609 -12.945 -8.539 1 82.44 202 VAL A C 1
ATOM 1661 O O . VAL A 1 202 ? -19.719 -13.25 -8.992 1 82.44 202 VAL A O 1
ATOM 1664 N N . PRO A 1 203 ? -17.703 -12.336 -9.242 1 83.94 203 PRO A N 1
ATOM 1665 C CA . PRO A 1 203 ? -17.953 -12.172 -10.68 1 83.94 203 PRO A CA 1
ATOM 1666 C C . PRO A 1 203 ? -18.031 -13.508 -11.422 1 83.94 203 PRO A C 1
ATOM 1668 O O . PRO A 1 203 ? -17.453 -14.5 -10.977 1 83.94 203 PRO A O 1
ATOM 1671 N N . GLU A 1 204 ? -18.781 -13.469 -12.531 1 82.31 204 GLU A N 1
ATOM 1672 C CA . GLU A 1 204 ? -18.922 -14.656 -13.367 1 82.31 204 GLU A CA 1
ATOM 1673 C C . GLU A 1 204 ? -17.578 -15.047 -13.977 1 82.31 204 GLU A C 1
ATOM 1675 O O . GLU A 1 204 ? -17.266 -16.234 -14.102 1 82.31 204 GLU A O 1
ATOM 1680 N N . ASN A 1 205 ? -16.875 -14.07 -14.367 1 87.5 205 ASN A N 1
ATOM 1681 C CA . ASN A 1 205 ? -15.539 -14.227 -14.938 1 87.5 205 ASN A CA 1
ATOM 1682 C C . ASN A 1 205 ? -14.508 -13.367 -14.219 1 87.5 205 ASN A C 1
ATOM 1684 O O . ASN A 1 205 ? -14.516 -12.141 -14.352 1 87.5 205 ASN A O 1
ATOM 1688 N N . PHE A 1 206 ? -13.578 -14 -13.508 1 87.94 206 PHE A N 1
ATOM 1689 C CA . PHE A 1 206 ? -12.594 -13.289 -12.703 1 87.94 206 PHE A CA 1
ATOM 1690 C C . PHE A 1 206 ? -11.633 -12.5 -13.594 1 87.94 206 PHE A C 1
ATOM 1692 O O . PHE A 1 206 ? -11.242 -11.383 -13.25 1 87.94 206 PHE A O 1
ATOM 1699 N N . LEU A 1 207 ? -11.305 -13.07 -14.695 1 88.94 207 LEU A N 1
ATOM 1700 C CA . LEU A 1 207 ? -10.367 -12.422 -15.602 1 88.94 207 LEU A CA 1
ATOM 1701 C C . LEU A 1 207 ? -10.945 -11.125 -16.156 1 88.94 207 LEU A C 1
ATOM 1703 O O . LEU A 1 207 ? -10.234 -10.133 -16.297 1 88.94 207 LEU A O 1
ATOM 1707 N N . GLU A 1 208 ? -12.211 -11.156 -16.453 1 90.75 208 GLU A N 1
ATOM 1708 C CA . GLU A 1 208 ? -12.875 -9.984 -17.016 1 90.75 208 GLU A CA 1
ATOM 1709 C C . GLU A 1 208 ? -12.953 -8.852 -15.992 1 90.75 208 GLU A C 1
ATOM 1711 O O . GLU A 1 208 ? -13.148 -7.691 -16.359 1 90.75 208 GLU A O 1
ATOM 1716 N N . ASN A 1 209 ? -12.789 -9.211 -14.758 1 92.81 209 ASN A N 1
ATOM 1717 C CA . ASN A 1 209 ? -12.852 -8.227 -13.688 1 92.81 209 ASN A CA 1
ATOM 1718 C C . ASN A 1 209 ? -11.492 -7.566 -13.453 1 92.81 209 ASN A C 1
ATOM 1720 O O . ASN A 1 209 ? -11.375 -6.66 -12.625 1 92.81 209 ASN A O 1
ATOM 1724 N N . LEU A 1 210 ? -10.492 -7.98 -14.203 1 95.06 210 LEU A N 1
ATOM 1725 C CA . LEU A 1 210 ? -9.141 -7.461 -14.016 1 95.06 210 LEU A CA 1
ATOM 1726 C C . LEU A 1 210 ? -8.742 -6.562 -15.18 1 95.06 210 LEU A C 1
ATOM 1728 O O . LEU A 1 210 ? -9.141 -6.805 -16.328 1 95.06 210 LEU A O 1
ATOM 1732 N N . VAL A 1 211 ? -7.949 -5.547 -14.906 1 97.25 211 VAL A N 1
ATOM 1733 C CA . VAL A 1 211 ? -7.48 -4.645 -15.953 1 97.25 211 VAL A CA 1
ATOM 1734 C C . VAL A 1 211 ? -6.074 -4.148 -15.617 1 97.25 211 VAL A C 1
ATOM 1736 O O . VAL A 1 211 ? -5.816 -3.707 -14.492 1 97.25 211 VAL A O 1
ATOM 1739 N N . PRO A 1 212 ? -5.113 -4.281 -16.516 1 97.94 212 PRO A N 1
ATOM 1740 C CA . PRO A 1 212 ? -3.791 -3.686 -16.297 1 97.94 212 PRO A CA 1
ATOM 1741 C C . PRO A 1 212 ? -3.811 -2.162 -16.375 1 97.94 212 PRO A C 1
ATOM 1743 O O . PRO A 1 212 ? -4.402 -1.595 -17.297 1 97.94 212 PRO A O 1
ATOM 1746 N N . LEU A 1 213 ? -3.199 -1.508 -15.43 1 98.44 213 LEU A N 1
ATOM 1747 C CA . LEU A 1 213 ? -3.094 -0.053 -15.391 1 98.44 213 LEU A CA 1
ATOM 1748 C C . LEU A 1 213 ? -1.711 0.379 -14.914 1 98.44 213 LEU A C 1
ATOM 1750 O O . LEU A 1 213 ? -1.105 -0.28 -14.07 1 98.44 213 LEU A O 1
ATOM 1754 N N . CYS A 1 214 ? -1.201 1.417 -15.539 1 98.12 214 CYS A N 1
ATOM 1755 C CA . CYS A 1 214 ? -0.013 2.018 -14.945 1 98.12 214 CYS A CA 1
ATOM 1756 C C . CYS A 1 214 ? -0.31 2.535 -13.539 1 98.12 214 CYS A C 1
ATOM 1758 O O . CYS A 1 214 ? -1.472 2.627 -13.141 1 98.12 214 CYS A O 1
ATOM 1760 N N . SER A 1 215 ? 0.686 2.889 -12.828 1 98.38 215 SER A N 1
ATOM 1761 C CA . SER A 1 215 ? 0.501 3.279 -11.43 1 98.38 215 SER A CA 1
ATOM 1762 C C . SER A 1 215 ? -0.311 4.566 -11.32 1 98.38 215 SER A C 1
ATOM 1764 O O . SER A 1 215 ? -1.12 4.719 -10.406 1 98.38 215 SER A O 1
ATOM 1766 N N . ASN A 1 216 ? -0.125 5.531 -12.188 1 98.25 216 ASN A N 1
ATOM 1767 C CA . ASN A 1 216 ? -0.886 6.777 -12.164 1 98.25 216 ASN A CA 1
ATOM 1768 C C . ASN A 1 216 ? -2.375 6.527 -12.375 1 98.25 216 ASN A C 1
ATOM 1770 O O . ASN A 1 216 ? -3.205 6.969 -11.578 1 98.25 216 ASN A O 1
ATOM 1774 N N . CYS A 1 217 ? -2.709 5.848 -13.438 1 98.38 217 CYS A N 1
ATOM 1775 C CA . CYS A 1 217 ? -4.102 5.543 -13.758 1 98.38 217 CYS A CA 1
ATOM 1776 C C . CYS A 1 217 ? -4.723 4.664 -12.68 1 98.38 217 CYS A C 1
ATOM 1778 O O . CYS A 1 217 ? -5.902 4.816 -12.352 1 98.38 217 CYS A O 1
ATOM 1780 N N . HIS A 1 218 ? -3.904 3.797 -12.188 1 98.5 218 HIS A N 1
ATOM 1781 C CA . HIS A 1 218 ? -4.387 2.928 -11.117 1 98.5 218 HIS A CA 1
ATOM 1782 C C . HIS A 1 218 ? -4.777 3.736 -9.883 1 98.5 218 HIS A C 1
ATOM 1784 O O . HIS A 1 218 ? -5.844 3.512 -9.305 1 98.5 218 HIS A O 1
ATOM 1790 N N . SER A 1 219 ? -3.932 4.68 -9.508 1 97.38 219 SER A N 1
ATOM 1791 C CA . SER A 1 219 ? -4.246 5.555 -8.383 1 97.38 219 SER A CA 1
ATOM 1792 C C . SER A 1 219 ? -5.52 6.352 -8.648 1 97.38 219 SER A C 1
ATOM 1794 O O . SER A 1 219 ? -6.367 6.492 -7.758 1 97.38 219 SER A O 1
ATOM 1796 N N . MET A 1 220 ? -5.676 6.809 -9.773 1 97.5 220 MET A N 1
ATOM 1797 C CA . MET A 1 220 ? -6.785 7.691 -10.125 1 97.5 220 MET A CA 1
ATOM 1798 C C . MET A 1 220 ? -8.102 6.922 -10.172 1 97.5 220 MET A C 1
ATOM 1800 O O . MET A 1 220 ? -9.141 7.441 -9.773 1 97.5 220 MET A O 1
ATOM 1804 N N . ILE A 1 221 ? -8.094 5.695 -10.68 1 96.81 221 ILE A N 1
ATOM 1805 C CA . ILE A 1 221 ? -9.344 4.949 -10.797 1 96.81 221 ILE A CA 1
ATOM 1806 C C . ILE A 1 221 ? -9.906 4.68 -9.398 1 96.81 221 ILE A C 1
ATOM 1808 O O . ILE A 1 221 ? -11.125 4.586 -9.227 1 96.81 221 ILE A O 1
ATOM 1812 N N . HIS A 1 222 ? -9.055 4.566 -8.391 1 94.56 222 HIS A N 1
ATOM 1813 C CA . HIS A 1 222 ? -9.492 4.371 -7.02 1 94.56 222 HIS A CA 1
ATOM 1814 C C . HIS A 1 222 ? -10.25 5.59 -6.5 1 94.56 222 HIS A C 1
ATOM 1816 O O . HIS A 1 222 ? -10.992 5.496 -5.52 1 94.56 222 HIS A O 1
ATOM 1822 N N . HIS A 1 223 ? -10.039 6.703 -7.117 1 91.19 223 HIS A N 1
ATOM 1823 C CA . HIS A 1 223 ? -10.734 7.918 -6.711 1 91.19 223 HIS A CA 1
ATOM 1824 C C . HIS A 1 223 ? -12.117 8.008 -7.359 1 91.19 223 HIS A C 1
ATOM 1826 O O . HIS A 1 223 ? -12.906 8.891 -7.027 1 91.19 223 HIS A O 1
ATOM 1832 N N . ILE A 1 224 ? -12.344 7.188 -8.32 1 91.75 224 ILE A N 1
ATOM 1833 C CA . ILE A 1 224 ? -13.664 7.141 -8.945 1 91.75 224 ILE A CA 1
ATOM 1834 C C . ILE A 1 224 ? -14.617 6.316 -8.086 1 91.75 224 ILE A C 1
ATOM 1836 O O . ILE A 1 224 ? -14.438 5.105 -7.934 1 91.75 224 ILE A O 1
ATOM 1840 N N . LYS A 1 225 ? -15.531 7.035 -7.52 1 81.56 225 LYS A N 1
ATOM 1841 C CA . LYS A 1 225 ? -16.469 6.383 -6.613 1 81.56 225 LYS A CA 1
ATOM 1842 C C . LYS A 1 225 ? -17.812 6.145 -7.293 1 81.56 225 LYS A C 1
ATOM 1844 O O . LYS A 1 225 ? -18.234 6.926 -8.148 1 81.56 225 LYS A O 1
ATOM 1849 N N . ASP A 1 226 ? -18.484 5.09 -7.004 1 82.56 226 ASP A N 1
ATOM 1850 C CA . ASP A 1 226 ? -19.875 4.797 -7.355 1 82.56 226 ASP A CA 1
ATOM 1851 C C . ASP A 1 226 ? -20.078 4.828 -8.867 1 82.56 226 ASP A C 1
ATOM 1853 O O . ASP A 1 226 ? -20.984 5.492 -9.367 1 82.56 226 ASP A O 1
ATOM 1857 N N . SER A 1 227 ? -19.234 4.336 -9.648 1 90.19 227 SER A N 1
ATOM 1858 C CA . SER A 1 227 ? -19.344 4.27 -11.102 1 90.19 227 SER A CA 1
ATOM 1859 C C . SER A 1 227 ? -19.656 2.848 -11.562 1 90.19 227 SER A C 1
ATOM 1861 O O . SER A 1 227 ? -19.109 1.883 -11.023 1 90.19 227 SER A O 1
ATOM 1863 N N . GLU A 1 228 ? -20.531 2.721 -12.578 1 89.12 228 GLU A N 1
ATOM 1864 C CA . GLU A 1 228 ? -20.812 1.434 -13.211 1 89.12 228 GLU A CA 1
ATOM 1865 C C . GLU A 1 228 ? -19.734 1.073 -14.234 1 89.12 228 GLU A C 1
ATOM 1867 O O . GLU A 1 228 ? -19.578 -0.099 -14.578 1 89.12 228 GLU A O 1
ATOM 1872 N N . HIS A 1 229 ? -19.078 2.104 -14.703 1 94.12 229 HIS A N 1
ATOM 1873 C CA . HIS A 1 229 ? -18.047 1.917 -15.703 1 94.12 229 HIS A CA 1
ATOM 1874 C C . HIS A 1 229 ? -16.781 2.713 -15.352 1 94.12 229 HIS A C 1
ATOM 1876 O O . HIS A 1 229 ? -16.422 3.658 -16.047 1 94.12 229 HIS A O 1
ATOM 1882 N N . PRO A 1 230 ? -16.078 2.275 -14.359 1 94.88 230 PRO A N 1
ATOM 1883 C CA . PRO A 1 230 ? -14.945 3.062 -13.852 1 94.88 230 PRO A CA 1
ATOM 1884 C C . PRO A 1 230 ? -13.82 3.205 -14.867 1 94.88 230 PRO A C 1
ATOM 1886 O O . PRO A 1 230 ? -13.164 4.246 -14.93 1 94.88 230 PRO A O 1
ATOM 1889 N N . LEU A 1 231 ? -13.586 2.176 -15.672 1 96.19 231 LEU A N 1
ATOM 1890 C CA . LEU A 1 231 ? -12.523 2.266 -16.672 1 96.19 231 LEU A CA 1
ATOM 1891 C C . LEU A 1 231 ? -12.867 3.293 -17.734 1 96.19 231 LEU A C 1
ATOM 1893 O O . LEU A 1 231 ? -12.016 4.082 -18.141 1 96.19 231 LEU A O 1
ATOM 1897 N N . ARG A 1 232 ? -14.086 3.285 -18.219 1 95.94 232 ARG A N 1
ATOM 1898 C CA . ARG A 1 232 ? -14.539 4.273 -19.188 1 95.94 232 ARG A CA 1
ATOM 1899 C C . ARG A 1 232 ? -14.43 5.688 -18.625 1 95.94 232 ARG A C 1
ATOM 1901 O O . ARG A 1 232 ? -13.953 6.598 -19.297 1 95.94 232 ARG A O 1
ATOM 1908 N N . ASP A 1 233 ? -14.867 5.836 -17.391 1 96.81 233 ASP A N 1
ATOM 1909 C CA . ASP A 1 233 ? -14.805 7.141 -16.75 1 96.81 233 ASP A CA 1
ATOM 1910 C C . ASP A 1 233 ? -13.359 7.621 -16.625 1 96.81 233 ASP A C 1
ATOM 1912 O O . ASP A 1 233 ? -13.086 8.812 -16.797 1 96.81 233 ASP A O 1
ATOM 1916 N N . LEU A 1 234 ? -12.484 6.719 -16.344 1 97.31 234 LEU A N 1
ATOM 1917 C CA . LEU A 1 234 ? -11.07 7.039 -16.25 1 97.31 234 LEU A CA 1
ATOM 1918 C C . LEU A 1 234 ? -10.523 7.504 -17.594 1 97.31 234 LEU A C 1
ATOM 1920 O O . LEU A 1 234 ? -9.828 8.516 -17.672 1 97.31 234 LEU A O 1
ATOM 1924 N N . ARG A 1 235 ? -10.859 6.801 -18.641 1 96.44 235 ARG A N 1
ATOM 1925 C CA . ARG A 1 235 ? -10.422 7.152 -20 1 96.44 235 ARG A CA 1
ATOM 1926 C C . ARG A 1 235 ? -10.93 8.531 -20.391 1 96.44 235 ARG A C 1
ATOM 1928 O O . ARG A 1 235 ? -10.211 9.305 -21.031 1 96.44 235 ARG A O 1
ATOM 1935 N N . GLU A 1 236 ? -12.094 8.805 -20 1 96.06 236 GLU A N 1
ATOM 1936 C CA . GLU A 1 236 ? -12.695 10.094 -20.344 1 96.06 236 GLU A CA 1
ATOM 1937 C C . GLU A 1 236 ? -12.047 11.227 -19.562 1 96.06 236 GLU A C 1
ATOM 1939 O O . GLU A 1 236 ? -11.93 12.352 -20.062 1 96.06 236 GLU A O 1
ATOM 1944 N N . ALA A 1 237 ? -11.664 10.969 -18.375 1 96.56 237 ALA A N 1
ATOM 1945 C CA . ALA A 1 237 ? -11.047 11.984 -17.516 1 96.56 237 ALA A CA 1
ATOM 1946 C C . ALA A 1 237 ? -9.609 12.266 -17.938 1 96.56 237 ALA A C 1
ATOM 1948 O O . ALA A 1 237 ? -9.109 13.375 -17.75 1 96.56 237 ALA A O 1
ATOM 1949 N N . TYR A 1 238 ? -8.969 11.289 -18.469 1 97.06 238 TYR A N 1
ATOM 1950 C CA . TYR A 1 238 ? -7.559 11.383 -18.812 1 97.06 238 TYR A CA 1
ATOM 1951 C C . TYR A 1 238 ? -7.336 12.414 -19.922 1 97.06 238 TYR A C 1
ATOM 1953 O O . TYR A 1 238 ? -7.922 12.305 -21 1 97.06 238 TYR A O 1
ATOM 1961 N N . ARG A 1 239 ? -6.406 13.344 -19.703 1 94.56 239 ARG A N 1
ATOM 1962 C CA . ARG A 1 239 ? -6.16 14.445 -20.641 1 94.56 239 ARG A CA 1
ATOM 1963 C C . ARG A 1 239 ? -4.73 14.406 -21.156 1 94.56 239 ARG A C 1
ATOM 1965 O O . ARG A 1 239 ? -4.324 15.289 -21.938 1 94.56 239 ARG A O 1
ATOM 1972 N N . GLY A 1 240 ? -4.008 13.453 -20.719 1 91 240 GLY A N 1
ATOM 1973 C CA . GLY A 1 240 ? -2.635 13.352 -21.188 1 91 240 GLY A CA 1
ATOM 1974 C C . GLY A 1 240 ? -2.516 12.773 -22.578 1 91 240 GLY A C 1
ATOM 1975 O O . GLY A 1 240 ? -3.512 12.656 -23.297 1 91 240 GLY A O 1
ATOM 1976 N N . ILE A 1 241 ? -1.327 12.516 -22.953 1 85.38 241 ILE A N 1
ATOM 1977 C CA . ILE A 1 241 ? -1.074 11.914 -24.266 1 85.38 241 ILE A CA 1
ATOM 1978 C C . ILE A 1 241 ? -1.333 10.414 -24.203 1 85.38 241 ILE A C 1
ATOM 1980 O O . ILE A 1 241 ? -0.739 9.703 -23.391 1 85.38 241 ILE A O 1
ATOM 1984 N N . LYS A 1 242 ? -2.186 9.984 -25.062 1 86.81 242 LYS A N 1
ATOM 1985 C CA . LYS A 1 242 ? -2.521 8.562 -25.109 1 86.81 242 LYS A CA 1
ATOM 1986 C C . LYS A 1 242 ? -1.661 7.832 -26.141 1 86.81 242 LYS A C 1
ATOM 1988 O O . LYS A 1 242 ? -1.392 8.359 -27.219 1 86.81 242 LYS A O 1
ATOM 1993 N N . LYS A 1 243 ? -1.235 6.711 -25.812 1 88.81 243 LYS A N 1
ATOM 1994 C CA . LYS A 1 243 ? -0.589 5.805 -26.75 1 88.81 243 LYS A CA 1
ATOM 1995 C C . LYS A 1 243 ? -1.572 4.762 -27.281 1 88.81 243 LYS A C 1
ATOM 1997 O O . LYS A 1 243 ? -2.58 4.473 -26.625 1 88.81 243 LYS A O 1
ATOM 2002 N N . GLU A 1 244 ? -1.207 4.27 -28.391 1 89.88 244 GLU A N 1
ATOM 2003 C CA . GLU A 1 244 ? -2.064 3.252 -28.984 1 89.88 244 GLU A CA 1
ATOM 2004 C C . GLU A 1 244 ? -2.084 1.981 -28.141 1 89.88 244 GLU A C 1
ATOM 2006 O O . GLU A 1 244 ? -1.029 1.446 -27.781 1 89.88 244 GLU A O 1
ATOM 2011 N N . ILE A 1 245 ? -3.256 1.561 -27.844 1 91.69 245 ILE A N 1
ATOM 2012 C CA . ILE A 1 245 ? -3.438 0.321 -27.094 1 91.69 245 ILE A CA 1
ATOM 2013 C C . ILE A 1 245 ? -3.588 -0.849 -28.062 1 91.69 245 ILE A C 1
ATOM 2015 O O . ILE A 1 245 ? -4.496 -0.857 -28.906 1 91.69 245 ILE A O 1
ATOM 2019 N N . LYS A 1 246 ? -2.732 -1.811 -27.953 1 90.81 246 LYS A N 1
ATOM 2020 C CA . LYS A 1 246 ? -2.646 -2.92 -28.891 1 90.81 246 LYS A CA 1
ATOM 2021 C C . LYS A 1 246 ? -3.832 -3.869 -28.75 1 90.81 246 LYS A C 1
ATOM 2023 O O . LYS A 1 246 ? -4.445 -4.27 -29.734 1 90.81 246 LYS A O 1
ATOM 2028 N N . ILE A 1 247 ? -4.117 -4.301 -27.531 1 89.69 247 ILE A N 1
ATOM 2029 C CA . ILE A 1 247 ? -5.27 -5.133 -27.203 1 89.69 247 ILE A CA 1
ATOM 2030 C C . ILE A 1 247 ? -6.172 -4.402 -26.219 1 89.69 247 ILE A C 1
ATOM 2032 O O . ILE A 1 247 ? -5.82 -4.246 -25.047 1 89.69 247 ILE A O 1
ATOM 2036 N N . TRP A 1 248 ? -7.336 -4.176 -26.625 1 89.94 248 TRP A N 1
ATOM 2037 C CA . TRP A 1 248 ? -8.219 -3.273 -25.891 1 89.94 248 TRP A CA 1
ATOM 2038 C C . TRP A 1 248 ? -9.117 -4.051 -24.938 1 89.94 248 TRP A C 1
ATOM 2040 O O . TRP A 1 248 ? -9.789 -5.004 -25.344 1 89.94 248 TRP A O 1
ATOM 2050 N N . LYS A 1 249 ? -9.086 -3.654 -23.781 1 91.25 249 LYS A N 1
ATOM 2051 C CA . LYS A 1 249 ? -10.016 -4.184 -22.781 1 91.25 249 LYS A CA 1
ATOM 2052 C C . LYS A 1 249 ? -11.336 -3.422 -22.797 1 91.25 249 LYS A C 1
ATOM 2054 O O . LYS A 1 249 ? -11.359 -2.197 -22.672 1 91.25 249 LYS A O 1
ATOM 2059 N N . GLN A 1 250 ? -12.297 -4.188 -23.016 1 84.06 250 GLN A N 1
ATOM 2060 C CA . GLN A 1 250 ? -13.625 -3.57 -23.031 1 84.06 250 GLN A CA 1
ATOM 2061 C C . GLN A 1 250 ? -14.109 -3.311 -21.609 1 84.06 250 GLN A C 1
ATOM 2063 O O . GLN A 1 250 ? -13.852 -4.105 -20.703 1 84.06 250 GLN A O 1
ATOM 2068 N N . ASP A 1 251 ? -14.625 -2.121 -21.344 1 76.81 251 ASP A N 1
ATOM 2069 C CA . ASP A 1 251 ? -15.148 -1.768 -20.031 1 76.81 251 ASP A CA 1
ATOM 2070 C C . ASP A 1 251 ? -16.469 -2.48 -19.766 1 76.81 251 ASP A C 1
ATOM 2072 O O . ASP A 1 251 ? -17.266 -2.711 -20.688 1 76.81 251 ASP A O 1
ATOM 2076 N N . MET B 1 1 ? 6.758 -14.664 -36.125 1 23.64 1 MET B N 1
ATOM 2077 C CA . MET B 1 1 ? 7.305 -15.438 -35 1 23.64 1 MET B CA 1
ATOM 2078 C C . MET B 1 1 ? 6.594 -15.102 -33.719 1 23.64 1 MET B C 1
ATOM 2080 O O . MET B 1 1 ? 6.645 -13.961 -33.25 1 23.64 1 MET B O 1
ATOM 2084 N N . SER B 1 2 ? 5.473 -15.641 -33.469 1 27.3 2 SER B N 1
ATOM 2085 C CA . SER B 1 2 ? 4.445 -15.25 -32.531 1 27.3 2 SER B CA 1
ATOM 2086 C C . SER B 1 2 ? 4.973 -15.32 -31.094 1 27.3 2 SER B C 1
ATOM 2088 O O . SER B 1 2 ? 5.613 -16.297 -30.703 1 27.3 2 SER B O 1
ATOM 2090 N N . LYS B 1 3 ? 5.324 -14.234 -30.438 1 36.66 3 LYS B N 1
ATOM 2091 C CA . LYS B 1 3 ? 5.859 -14.023 -29.094 1 36.66 3 LYS B CA 1
ATOM 2092 C C . LYS B 1 3 ? 5.082 -14.836 -28.062 1 36.66 3 LYS B C 1
ATOM 2094 O O . LYS B 1 3 ? 3.994 -14.438 -27.641 1 36.66 3 LYS B O 1
ATOM 2099 N N . LYS B 1 4 ? 5.016 -16.156 -28.266 1 35.81 4 LYS B N 1
ATOM 2100 C CA . LYS B 1 4 ? 4.223 -17.016 -27.391 1 35.81 4 LYS B CA 1
ATOM 2101 C C . LYS B 1 4 ? 4.668 -16.891 -25.938 1 35.81 4 LYS B C 1
ATOM 2103 O O . LYS B 1 4 ? 5.844 -17.109 -25.625 1 35.81 4 LYS B O 1
ATOM 2108 N N . SER B 1 5 ? 4.289 -16.078 -25.109 1 42.44 5 SER B N 1
ATOM 2109 C CA . SER B 1 5 ? 4.469 -15.922 -23.672 1 42.44 5 SER B CA 1
ATOM 2110 C C . SER B 1 5 ? 4.469 -17.266 -22.969 1 42.44 5 SER B C 1
ATOM 2112 O O . SER B 1 5 ? 3.512 -18.047 -23.078 1 42.44 5 SER B O 1
ATOM 2114 N N . MET B 1 6 ? 5.559 -18.094 -22.938 1 46.41 6 MET B N 1
ATOM 2115 C CA . MET B 1 6 ? 5.586 -19.516 -22.609 1 46.41 6 MET B CA 1
ATOM 2116 C C . MET B 1 6 ? 5.285 -19.734 -21.141 1 46.41 6 MET B C 1
ATOM 2118 O O . MET B 1 6 ? 5.801 -19.016 -20.281 1 46.41 6 MET B O 1
ATOM 2122 N N . ILE B 1 7 ? 4.16 -20.125 -20.688 1 58.25 7 ILE B N 1
ATOM 2123 C CA . ILE B 1 7 ? 3.721 -20.719 -19.422 1 58.25 7 ILE B CA 1
ATOM 2124 C C . ILE B 1 7 ? 4.734 -21.75 -18.953 1 58.25 7 ILE B C 1
ATOM 2126 O O . ILE B 1 7 ? 5.141 -22.625 -19.734 1 58.25 7 ILE B O 1
ATOM 2130 N N . PRO B 1 8 ? 5.383 -21.406 -17.844 1 72.31 8 PRO B N 1
ATOM 2131 C CA . PRO B 1 8 ? 6.328 -22.391 -17.328 1 72.31 8 PRO B CA 1
ATOM 2132 C C . PRO B 1 8 ? 5.785 -23.828 -17.406 1 72.31 8 PRO B C 1
ATOM 2134 O O . PRO B 1 8 ? 4.586 -24.047 -17.219 1 72.31 8 PRO B O 1
ATOM 2137 N N . THR B 1 9 ? 6.68 -24.766 -17.906 1 78.5 9 THR B N 1
ATOM 2138 C CA . THR B 1 9 ? 6.316 -26.188 -17.969 1 78.5 9 THR B CA 1
ATOM 2139 C C . THR B 1 9 ? 6.512 -26.844 -16.609 1 78.5 9 THR B C 1
ATOM 2141 O O . THR B 1 9 ? 7.25 -26.344 -15.766 1 78.5 9 THR B O 1
ATOM 2144 N N . PRO B 1 10 ? 5.809 -27.984 -16.438 1 85.94 10 PRO B N 1
ATOM 2145 C CA . PRO B 1 10 ? 6.031 -28.719 -15.188 1 85.94 10 PRO B CA 1
ATOM 2146 C C . PRO B 1 10 ? 7.504 -29.031 -14.945 1 85.94 10 PRO B C 1
ATOM 2148 O O . PRO B 1 10 ? 7.984 -28.953 -13.812 1 85.94 10 PRO B O 1
ATOM 2151 N N . ALA B 1 11 ? 8.195 -29.344 -16.047 1 87.44 11 ALA B N 1
ATOM 2152 C CA . ALA B 1 11 ? 9.609 -29.688 -15.938 1 87.44 11 ALA B CA 1
ATOM 2153 C C . ALA B 1 11 ? 10.43 -28.484 -15.484 1 87.44 11 ALA B C 1
ATOM 2155 O O . ALA B 1 11 ? 11.312 -28.609 -14.633 1 87.44 11 ALA B O 1
ATOM 2156 N N . SER B 1 12 ? 10.109 -27.328 -16.047 1 86.5 12 SER B N 1
ATOM 2157 C CA . SER B 1 12 ? 10.844 -26.125 -15.672 1 86.5 12 SER B CA 1
ATOM 2158 C C . SER B 1 12 ? 10.531 -25.719 -14.242 1 86.5 12 SER B C 1
ATOM 2160 O O . SER B 1 12 ? 11.414 -25.25 -13.516 1 86.5 12 SER B O 1
ATOM 2162 N N . ILE B 1 13 ? 9.297 -25.938 -13.867 1 89.88 13 ILE B N 1
ATOM 2163 C CA . ILE B 1 13 ? 8.891 -25.594 -12.508 1 89.88 13 ILE B CA 1
ATOM 2164 C C . ILE B 1 13 ? 9.609 -26.5 -11.516 1 89.88 13 ILE B C 1
ATOM 2166 O O . ILE B 1 13 ? 10.156 -26.031 -10.516 1 89.88 13 ILE B O 1
ATOM 2170 N N . ARG B 1 14 ? 9.633 -27.766 -11.859 1 92.5 14 ARG B N 1
ATOM 2171 C CA . ARG B 1 14 ? 10.305 -28.734 -10.992 1 92.5 14 ARG B CA 1
ATOM 2172 C C . ARG B 1 14 ? 11.789 -28.391 -10.859 1 92.5 14 ARG B C 1
ATOM 2174 O O . ARG B 1 14 ? 12.352 -28.5 -9.766 1 92.5 14 ARG B O 1
ATOM 2181 N N . LYS B 1 15 ? 12.367 -28.062 -11.961 1 91.75 15 LYS B N 1
ATOM 2182 C CA . LYS B 1 15 ? 13.781 -27.719 -11.953 1 91.75 15 LYS B CA 1
ATOM 2183 C C . LYS B 1 15 ? 14.055 -26.516 -11.039 1 91.75 15 LYS B C 1
ATOM 2185 O O . LYS B 1 15 ? 14.984 -26.547 -10.234 1 91.75 15 LYS B O 1
ATOM 2190 N N . ALA B 1 16 ? 13.258 -25.531 -11.125 1 92 16 ALA B N 1
ATOM 2191 C CA . ALA B 1 16 ? 13.406 -24.344 -10.281 1 92 16 ALA B CA 1
ATOM 2192 C C . ALA B 1 16 ? 13.18 -24.688 -8.812 1 92 16 ALA B C 1
ATOM 2194 O O . ALA B 1 16 ? 13.883 -24.188 -7.93 1 92 16 ALA B O 1
ATOM 2195 N N . TYR B 1 17 ? 12.172 -25.547 -8.57 1 94.19 17 TYR B N 1
ATOM 2196 C CA . TYR B 1 17 ? 11.852 -25.969 -7.207 1 94.19 17 TYR B CA 1
ATOM 2197 C C . TYR B 1 17 ? 13.023 -26.719 -6.582 1 94.19 17 TYR B C 1
ATOM 2199 O O . TYR B 1 17 ? 13.453 -26.391 -5.473 1 94.19 17 TYR B O 1
ATOM 2207 N N . VAL B 1 18 ? 13.625 -27.656 -7.305 1 94.69 18 VAL B N 1
ATOM 2208 C CA . VAL B 1 18 ? 14.641 -28.547 -6.773 1 94.69 18 VAL B CA 1
ATOM 2209 C C . VAL B 1 18 ? 16 -27.859 -6.766 1 94.69 18 VAL B C 1
ATOM 2211 O O . VAL B 1 18 ? 16.703 -27.875 -5.75 1 94.69 18 VAL B O 1
ATOM 2214 N N . GLU B 1 19 ? 16.297 -27.141 -7.793 1 90.94 19 GLU B N 1
ATOM 2215 C CA . GLU B 1 19 ? 17.656 -26.656 -7.977 1 90.94 19 GLU B CA 1
ATOM 2216 C C . GLU B 1 19 ? 17.828 -25.266 -7.371 1 90.94 19 GLU B C 1
ATOM 2218 O O . GLU B 1 19 ? 18.938 -24.891 -6.977 1 90.94 19 GLU B O 1
ATOM 2223 N N . GLU B 1 20 ? 16.75 -24.547 -7.289 1 88.06 20 GLU B N 1
ATOM 2224 C CA . GLU B 1 20 ? 16.891 -23.172 -6.828 1 88.06 20 GLU B CA 1
ATOM 2225 C C . GLU B 1 20 ? 16.281 -22.984 -5.441 1 88.06 20 GLU B C 1
ATOM 2227 O O . GLU B 1 20 ? 16.906 -22.406 -4.559 1 88.06 20 GLU B O 1
ATOM 2232 N N . TYR B 1 21 ? 15.102 -23.531 -5.23 1 90.44 21 TYR B N 1
ATOM 2233 C CA . TYR B 1 21 ? 14.398 -23.266 -3.982 1 90.44 21 TYR B CA 1
ATOM 2234 C C . TYR B 1 21 ? 14.844 -24.219 -2.887 1 90.44 21 TYR B C 1
ATOM 2236 O O . TYR B 1 21 ? 15.062 -23.812 -1.745 1 90.44 21 TYR B O 1
ATOM 2244 N N . LEU B 1 22 ? 15.062 -25.5 -3.26 1 91.81 22 LEU B N 1
ATOM 2245 C CA . LEU B 1 22 ? 15.438 -26.516 -2.285 1 91.81 22 LEU B CA 1
ATOM 2246 C C . LEU B 1 22 ? 16.938 -26.781 -2.32 1 91.81 22 LEU B C 1
ATOM 2248 O O . LEU B 1 22 ? 17.391 -27.828 -1.87 1 91.81 22 LEU B O 1
ATOM 2252 N N . LYS B 1 23 ? 17.703 -25.891 -2.809 1 89.69 23 LYS B N 1
ATOM 2253 C CA . LYS B 1 23 ? 19.109 -26.109 -3.133 1 89.69 23 LYS B CA 1
ATOM 2254 C C . LYS B 1 23 ? 19.922 -26.438 -1.882 1 89.69 23 LYS B C 1
ATOM 2256 O O . LYS B 1 23 ? 20.969 -27.078 -1.966 1 89.69 23 LYS B O 1
ATOM 2261 N N . ARG B 1 24 ? 19.5 -26.125 -0.741 1 89.81 24 ARG B N 1
ATOM 2262 C CA . ARG B 1 24 ? 20.25 -26.344 0.488 1 89.81 24 ARG B CA 1
ATOM 2263 C C . ARG B 1 24 ? 19.906 -27.688 1.119 1 89.81 24 ARG B C 1
ATOM 2265 O O . ARG B 1 24 ? 20.547 -28.109 2.082 1 89.81 24 ARG B O 1
ATOM 2272 N N . ARG B 1 25 ? 18.891 -28.297 0.591 1 90.62 25 ARG B N 1
ATOM 2273 C CA . ARG B 1 25 ? 18.469 -29.578 1.131 1 90.62 25 ARG B CA 1
ATOM 2274 C C . ARG B 1 25 ? 19.25 -30.719 0.479 1 90.62 25 ARG B C 1
ATOM 2276 O O . ARG B 1 25 ? 19.422 -30.734 -0.739 1 90.62 25 ARG B O 1
ATOM 2283 N N . THR B 1 26 ? 19.719 -31.625 1.278 1 90.81 26 THR B N 1
ATOM 2284 C CA . THR B 1 26 ? 20.438 -32.781 0.764 1 90.81 26 THR B CA 1
ATOM 2285 C C . THR B 1 26 ? 19.484 -33.781 0.134 1 90.81 26 THR B C 1
ATOM 2287 O O . THR B 1 26 ? 19.891 -34.562 -0.727 1 90.81 26 THR B O 1
ATOM 2290 N N . ASP B 1 27 ? 18.219 -33.812 0.56 1 93.38 27 ASP B N 1
ATOM 2291 C CA . ASP B 1 27 ? 17.219 -34.75 0.05 1 93.38 27 ASP B CA 1
ATOM 2292 C C . ASP B 1 27 ? 16.234 -34.031 -0.878 1 93.38 27 ASP B C 1
ATOM 2294 O O . ASP B 1 27 ? 15.047 -34.375 -0.899 1 93.38 27 ASP B O 1
ATOM 2298 N N . ALA B 1 28 ? 16.75 -33.062 -1.674 1 94.94 28 ALA B N 1
ATOM 2299 C CA . ALA B 1 28 ? 15.891 -32.188 -2.467 1 94.94 28 ALA B CA 1
ATOM 2300 C C . ALA B 1 28 ? 15.039 -33 -3.441 1 94.94 28 ALA B C 1
ATOM 2302 O O . ALA B 1 28 ? 13.844 -32.75 -3.574 1 94.94 28 ALA B O 1
ATOM 2303 N N . GLU B 1 29 ? 15.648 -34 -4.059 1 94.69 29 GLU B N 1
ATOM 2304 C CA . GLU B 1 29 ? 14.938 -34.781 -5.047 1 94.69 29 GLU B CA 1
ATOM 2305 C C . GLU B 1 29 ? 13.844 -35.625 -4.395 1 94.69 29 GLU B C 1
ATOM 2307 O O . GLU B 1 29 ? 12.719 -35.688 -4.891 1 94.69 29 GLU B O 1
ATOM 2312 N N . GLU B 1 30 ? 14.18 -36.25 -3.354 1 93.56 30 GLU B N 1
ATOM 2313 C CA . GLU B 1 30 ? 13.203 -37.062 -2.629 1 93.56 30 GLU B CA 1
ATOM 2314 C C . GLU B 1 30 ? 12.078 -36.188 -2.07 1 93.56 30 GLU B C 1
ATOM 2316 O O . GLU B 1 30 ? 10.914 -36.594 -2.088 1 93.56 30 GLU B O 1
ATOM 2321 N N . PHE B 1 31 ? 12.469 -35.062 -1.536 1 95.75 31 PHE B N 1
ATOM 2322 C CA . PHE B 1 31 ? 11.5 -34.094 -1.005 1 95.75 31 PHE B CA 1
ATOM 2323 C C . PHE B 1 31 ? 10.5 -33.688 -2.082 1 95.75 31 PHE B C 1
ATOM 2325 O O . PHE B 1 31 ? 9.289 -33.719 -1.854 1 95.75 31 PHE B O 1
ATOM 2332 N N . ALA B 1 32 ? 11.047 -33.406 -3.252 1 95.75 32 ALA B N 1
ATOM 2333 C CA . ALA B 1 32 ? 10.203 -32.969 -4.371 1 95.75 32 ALA B CA 1
ATOM 2334 C C . ALA B 1 32 ? 9.266 -34.125 -4.797 1 95.75 32 ALA B C 1
ATOM 2336 O O . ALA B 1 32 ? 8.102 -33.875 -5.121 1 95.75 32 ALA B O 1
ATOM 2337 N N . ARG B 1 33 ? 9.75 -35.312 -4.809 1 94.75 33 ARG B N 1
ATOM 2338 C CA . ARG B 1 33 ? 8.938 -36.469 -5.191 1 94.75 33 ARG B CA 1
ATOM 2339 C C . ARG B 1 33 ? 7.762 -36.625 -4.242 1 94.75 33 ARG B C 1
ATOM 2341 O O . ARG B 1 33 ? 6.656 -37 -4.672 1 94.75 33 ARG B O 1
ATOM 2348 N N . PHE B 1 34 ? 8 -36.438 -2.926 1 95.62 34 PHE B N 1
ATOM 2349 C CA . PHE B 1 34 ? 6.922 -36.5 -1.949 1 95.62 34 PHE B CA 1
ATOM 2350 C C . PHE B 1 34 ? 5.84 -35.5 -2.248 1 95.62 34 PHE B C 1
ATOM 2352 O O . PHE B 1 34 ? 4.648 -35.812 -2.184 1 95.62 34 PHE B O 1
ATOM 2359 N N . THR B 1 35 ? 6.215 -34.281 -2.555 1 96.31 35 THR B N 1
ATOM 2360 C CA . THR B 1 35 ? 5.273 -33.219 -2.867 1 96.31 35 THR B CA 1
ATOM 2361 C C . THR B 1 35 ? 4.457 -33.562 -4.109 1 96.31 35 THR B C 1
ATOM 2363 O O . THR B 1 35 ? 3.242 -33.344 -4.137 1 96.31 35 THR B O 1
ATOM 2366 N N . GLU B 1 36 ? 5.094 -34.156 -5.051 1 94.69 36 GLU B N 1
ATOM 2367 C CA . GLU B 1 36 ? 4.496 -34.469 -6.348 1 94.69 36 GLU B CA 1
ATOM 2368 C C . GLU B 1 36 ? 3.49 -35.594 -6.238 1 94.69 36 GLU B C 1
ATOM 2370 O O . GLU B 1 36 ? 2.508 -35.656 -6.98 1 94.69 36 GLU B O 1
ATOM 2375 N N . SER B 1 37 ? 3.795 -36.5 -5.348 1 94.69 37 SER B N 1
ATOM 2376 C CA . SER B 1 37 ? 2.996 -37.719 -5.328 1 94.69 37 SER B CA 1
ATOM 2377 C C . SER B 1 37 ? 2.195 -37.844 -4.035 1 94.69 37 SER B C 1
ATOM 2379 O O . SER B 1 37 ? 0.98 -37.656 -4.031 1 94.69 37 SER B O 1
ATOM 2381 N N . GLU B 1 38 ? 2.871 -37.938 -2.885 1 95 38 GLU B N 1
ATOM 2382 C CA . GLU B 1 38 ? 2.193 -38.188 -1.616 1 95 38 GLU B CA 1
ATOM 2383 C C . GLU B 1 38 ? 1.318 -37 -1.218 1 95 38 GLU B C 1
ATOM 2385 O O . GLU B 1 38 ? 0.182 -37.188 -0.777 1 95 38 GLU B O 1
ATOM 2390 N N . LEU B 1 39 ? 1.851 -35.812 -1.332 1 96.31 39 LEU B N 1
ATOM 2391 C CA . LEU B 1 39 ? 1.055 -34.656 -0.993 1 96.31 39 LEU B CA 1
ATOM 2392 C C . LEU B 1 39 ? -0.142 -34.531 -1.928 1 96.31 39 LEU B C 1
ATOM 2394 O O . LEU B 1 39 ? -1.248 -34.188 -1.485 1 96.31 39 LEU B O 1
ATOM 2398 N N . ALA B 1 40 ? 0.103 -34.719 -3.188 1 94.44 40 ALA B N 1
ATOM 2399 C CA . ALA B 1 40 ? -0.985 -34.656 -4.16 1 94.44 40 ALA B CA 1
ATOM 2400 C C . ALA B 1 40 ? -2.09 -35.625 -3.818 1 94.44 40 ALA B C 1
ATOM 2402 O O . ALA B 1 40 ? -3.275 -35.312 -3.891 1 94.44 40 ALA B O 1
ATOM 2403 N N . ASP B 1 41 ? -1.717 -36.844 -3.471 1 95.06 41 ASP B N 1
ATOM 2404 C CA . ASP B 1 41 ? -2.686 -37.844 -3.076 1 95.06 41 ASP B CA 1
ATOM 2405 C C . ASP B 1 41 ? -3.479 -37.406 -1.849 1 95.06 41 ASP B C 1
ATOM 2407 O O . ASP B 1 41 ? -4.688 -37.625 -1.773 1 95.06 41 ASP B O 1
ATOM 2411 N N . PHE B 1 42 ? -2.787 -36.844 -0.964 1 96.12 42 PHE B N 1
ATOM 2412 C CA . PHE B 1 42 ? -3.398 -36.344 0.256 1 96.12 42 PHE B CA 1
ATOM 2413 C C . PHE B 1 42 ? -4.453 -35.281 -0.067 1 96.12 42 PHE B C 1
ATOM 2415 O O . PHE B 1 42 ? -5.551 -35.312 0.493 1 96.12 42 PHE B O 1
ATOM 2422 N N . ILE B 1 43 ? -4.152 -34.406 -0.951 1 93.81 43 ILE B N 1
ATOM 2423 C CA . ILE B 1 43 ? -5.059 -33.344 -1.36 1 93.81 43 ILE B CA 1
ATOM 2424 C C . ILE B 1 43 ? -6.27 -33.938 -2.074 1 93.81 43 ILE B C 1
ATOM 2426 O O . ILE B 1 43 ? -7.41 -33.531 -1.82 1 93.81 43 ILE B O 1
ATOM 2430 N N . ARG B 1 44 ? -6.047 -34.906 -2.932 1 92.19 44 ARG B N 1
ATOM 2431 C CA . ARG B 1 44 ? -7.148 -35.562 -3.625 1 92.19 44 ARG B CA 1
ATOM 2432 C C . ARG B 1 44 ? -8.102 -36.219 -2.635 1 92.19 44 ARG B C 1
ATOM 2434 O O . ARG B 1 44 ? -9.32 -36.188 -2.805 1 92.19 44 ARG B O 1
ATOM 2441 N N . LYS B 1 45 ? -7.531 -36.781 -1.653 1 93.75 45 LYS B N 1
ATOM 2442 C CA . LYS B 1 45 ? -8.289 -37.562 -0.667 1 93.75 45 LYS B CA 1
ATOM 2443 C C . LYS B 1 45 ? -9.156 -36.625 0.193 1 93.75 45 LYS B C 1
ATOM 2445 O O . LYS B 1 45 ? -10.305 -36.969 0.497 1 93.75 45 LYS B O 1
ATOM 2450 N N . HIS B 1 46 ? -8.672 -35.438 0.584 1 91.94 46 HIS B N 1
ATOM 2451 C CA . HIS B 1 46 ? -9.328 -34.719 1.656 1 91.94 46 HIS B CA 1
ATOM 2452 C C . HIS B 1 46 ? -9.906 -33.406 1.143 1 91.94 46 HIS B C 1
ATOM 2454 O O . HIS B 1 46 ? -10.82 -32.844 1.752 1 91.94 46 HIS B O 1
ATOM 2460 N N . GLU B 1 47 ? -9.312 -32.812 0.11 1 86.5 47 GLU B N 1
ATOM 2461 C CA . GLU B 1 47 ? -9.664 -31.438 -0.278 1 86.5 47 GLU B CA 1
ATOM 2462 C C . GLU B 1 47 ? -10.359 -31.422 -1.638 1 86.5 47 GLU B C 1
ATOM 2464 O O . GLU B 1 47 ? -11.406 -30.781 -1.795 1 86.5 47 GLU B O 1
ATOM 2469 N N . SER B 1 48 ? -9.812 -32.062 -2.646 1 85.25 48 SER B N 1
ATOM 2470 C CA . SER B 1 48 ? -10.305 -31.969 -4.016 1 85.25 48 SER B CA 1
ATOM 2471 C C . SER B 1 48 ? -10.031 -33.25 -4.781 1 85.25 48 SER B C 1
ATOM 2473 O O . SER B 1 48 ? -8.93 -33.438 -5.301 1 85.25 48 SER B O 1
ATOM 2475 N N . PRO B 1 49 ? -11.055 -34.062 -4.93 1 86.38 49 PRO B N 1
ATOM 2476 C CA . PRO B 1 49 ? -10.867 -35.344 -5.621 1 86.38 49 PRO B CA 1
ATOM 2477 C C . PRO B 1 49 ? -10.367 -35.156 -7.055 1 86.38 49 PRO B C 1
ATOM 2479 O O . PRO B 1 49 ? -9.734 -36.062 -7.605 1 86.38 49 PRO B O 1
ATOM 2482 N N . ASN B 1 50 ? -10.586 -34 -7.602 1 84.12 50 ASN B N 1
ATOM 2483 C CA . ASN B 1 50 ? -10.203 -33.75 -8.984 1 84.12 50 ASN B CA 1
ATOM 2484 C C . ASN B 1 50 ? -8.867 -33.031 -9.07 1 84.12 50 ASN B C 1
ATOM 2486 O O . ASN B 1 50 ? -8.523 -32.469 -10.125 1 84.12 50 ASN B O 1
ATOM 2490 N N . PHE B 1 51 ? -8.156 -32.938 -7.977 1 88.56 51 PHE B N 1
ATOM 2491 C CA . PHE B 1 51 ? -6.84 -32.312 -7.969 1 88.56 51 PHE B CA 1
ATOM 2492 C C . PHE B 1 51 ? -5.891 -33.031 -8.922 1 88.56 51 PHE B C 1
ATOM 2494 O O . PHE B 1 51 ? -5.625 -34.219 -8.773 1 88.56 51 PHE B O 1
ATOM 2501 N N . GLU B 1 52 ? -5.34 -32.375 -9.891 1 85.38 52 GLU B N 1
ATOM 2502 C CA . GLU B 1 52 ? -4.504 -32.969 -10.922 1 85.38 52 GLU B CA 1
ATOM 2503 C C . GLU B 1 52 ? -3.061 -33.125 -10.453 1 85.38 52 GLU B C 1
ATOM 2505 O O . GLU B 1 52 ? -2.551 -34.219 -10.312 1 85.38 52 GLU B O 1
ATOM 2510 N N . SER B 1 53 ? -2.373 -31.906 -10.273 1 90.06 53 SER B N 1
ATOM 2511 C CA . SER B 1 53 ? -0.991 -31.922 -9.805 1 90.06 53 SER B CA 1
ATOM 2512 C C . SER B 1 53 ? -0.6 -30.578 -9.195 1 90.06 53 SER B C 1
ATOM 2514 O O . SER B 1 53 ? -1.289 -29.578 -9.398 1 90.06 53 SER B O 1
ATOM 2516 N N . ILE B 1 54 ? 0.494 -30.641 -8.461 1 91.5 54 ILE B N 1
ATOM 2517 C CA . ILE B 1 54 ? 1.021 -29.422 -7.875 1 91.5 54 ILE B CA 1
ATOM 2518 C C . ILE B 1 54 ? 1.515 -28.484 -8.977 1 91.5 54 ILE B C 1
ATOM 2520 O O . ILE B 1 54 ? 1.664 -27.281 -8.758 1 91.5 54 ILE B O 1
ATOM 2524 N N . TYR B 1 55 ? 1.708 -28.953 -10.195 1 87 55 TYR B N 1
ATOM 2525 C CA . TYR B 1 55 ? 2.242 -28.156 -11.297 1 87 55 TYR B CA 1
ATOM 2526 C C . TYR B 1 55 ? 1.12 -27.5 -12.094 1 87 55 TYR B C 1
ATOM 2528 O O . TYR B 1 55 ? 1.371 -26.641 -12.938 1 87 55 TYR B O 1
ATOM 2536 N N . THR B 1 56 ? -0.075 -27.922 -11.766 1 81.12 56 THR B N 1
ATOM 2537 C CA . THR B 1 56 ? -1.217 -27.312 -12.438 1 81.12 56 THR B CA 1
ATOM 2538 C C . THR B 1 56 ? -1.903 -26.297 -11.523 1 81.12 56 THR B C 1
ATOM 2540 O O . THR B 1 56 ? -2.594 -25.391 -12.008 1 81.12 56 THR B O 1
ATOM 2543 N N . GLN B 1 57 ? -1.823 -26.484 -10.266 1 85.75 57 GLN B N 1
ATOM 2544 C CA . GLN B 1 57 ? -2.322 -25.531 -9.273 1 85.75 57 GLN B CA 1
ATOM 2545 C C . GLN B 1 57 ? -1.19 -24.672 -8.719 1 85.75 57 GLN B C 1
ATOM 2547 O O . GLN B 1 57 ? -0.56 -25.047 -7.723 1 85.75 57 GLN B O 1
ATOM 2552 N N . LEU B 1 58 ? -1.087 -23.469 -9.258 1 83.25 58 LEU B N 1
ATOM 2553 C CA . LEU B 1 58 ? 0.109 -22.688 -8.953 1 83.25 58 LEU B CA 1
ATOM 2554 C C . LEU B 1 58 ? -0.241 -21.453 -8.125 1 83.25 58 LEU B C 1
ATOM 2556 O O . LEU B 1 58 ? 0.439 -20.422 -8.219 1 83.25 58 LEU B O 1
ATOM 2560 N N . ASP B 1 59 ? -1.314 -21.562 -7.418 1 83.12 59 ASP B N 1
ATOM 2561 C CA . ASP B 1 59 ? -1.702 -20.516 -6.48 1 83.12 59 ASP B CA 1
ATOM 2562 C C . ASP B 1 59 ? -1.271 -20.859 -5.059 1 83.12 59 ASP B C 1
ATOM 2564 O O . ASP B 1 59 ? -1.794 -21.812 -4.457 1 83.12 59 ASP B O 1
ATOM 2568 N N . HIS B 1 60 ? -0.382 -20.062 -4.574 1 87.44 60 HIS B N 1
ATOM 2569 C CA . HIS B 1 60 ? 0.105 -20.344 -3.229 1 87.44 60 HIS B CA 1
ATOM 2570 C C . HIS B 1 60 ? -1.029 -20.297 -2.211 1 87.44 60 HIS B C 1
ATOM 2572 O O . HIS B 1 60 ? -1.004 -21.016 -1.213 1 87.44 60 HIS B O 1
ATOM 2578 N N . ASN B 1 61 ? -2.098 -19.578 -2.449 1 81.62 61 ASN B N 1
ATOM 2579 C CA . ASN B 1 61 ? -3.225 -19.469 -1.53 1 81.62 61 ASN B CA 1
ATOM 2580 C C . ASN B 1 61 ? -3.947 -20.812 -1.37 1 81.62 61 ASN B C 1
ATOM 2582 O O . ASN B 1 61 ? -4.496 -21.094 -0.306 1 81.62 61 ASN B O 1
ATOM 2586 N N . TYR B 1 62 ? -3.996 -21.516 -2.416 1 85.56 62 TYR B N 1
ATOM 2587 C CA . TYR B 1 62 ? -4.625 -22.828 -2.361 1 85.56 62 TYR B CA 1
ATOM 2588 C C . TYR B 1 62 ? -3.973 -23.703 -1.293 1 85.56 62 TYR B C 1
ATOM 2590 O O . TYR B 1 62 ? -4.66 -24.281 -0.448 1 85.56 62 TYR B O 1
ATOM 2598 N N . TYR B 1 63 ? -2.721 -23.672 -1.307 1 89.19 63 TYR B N 1
ATOM 2599 C CA . TYR B 1 63 ? -1.988 -24.547 -0.391 1 89.19 63 TYR B CA 1
ATOM 2600 C C . TYR B 1 63 ? -2.029 -24 1.03 1 89.19 63 TYR B C 1
ATOM 2602 O O . TYR B 1 63 ? -2.053 -24.766 1.998 1 89.19 63 TYR B O 1
ATOM 2610 N N . ASP B 1 64 ? -2.047 -22.719 1.164 1 85.88 64 ASP B N 1
ATOM 2611 C CA . ASP B 1 64 ? -2.244 -22.094 2.471 1 85.88 64 ASP B CA 1
ATOM 2612 C C . ASP B 1 64 ? -3.602 -22.469 3.059 1 85.88 64 ASP B C 1
ATOM 2614 O O . ASP B 1 64 ? -3.713 -22.75 4.254 1 85.88 64 ASP B O 1
ATOM 2618 N N . ARG B 1 65 ? -4.578 -22.469 2.232 1 83.94 65 ARG B N 1
ATOM 2619 C CA . ARG B 1 65 ? -5.918 -22.828 2.67 1 83.94 65 ARG B CA 1
ATOM 2620 C C . ARG B 1 65 ? -5.969 -24.297 3.098 1 83.94 65 ARG B C 1
ATOM 2622 O O . ARG B 1 65 ? -6.602 -24.641 4.098 1 83.94 65 ARG B O 1
ATOM 2629 N N . VAL B 1 66 ? -5.348 -25.172 2.293 1 88.19 66 VAL B N 1
ATOM 2630 C CA . VAL B 1 66 ? -5.312 -26.578 2.643 1 88.19 66 VAL B CA 1
ATOM 2631 C C . VAL B 1 66 ? -4.656 -26.766 4.008 1 88.19 66 VAL B C 1
ATOM 2633 O O . VAL B 1 66 ? -5.148 -27.516 4.848 1 88.19 66 VAL B O 1
ATOM 2636 N N . ARG B 1 67 ? -3.584 -26.078 4.246 1 89.19 67 ARG B N 1
ATOM 2637 C CA . ARG B 1 67 ? -2.877 -26.141 5.52 1 89.19 67 ARG B CA 1
ATOM 2638 C C . ARG B 1 67 ? -3.75 -25.641 6.66 1 89.19 67 ARG B C 1
ATOM 2640 O O . ARG B 1 67 ? -3.762 -26.219 7.75 1 89.19 67 ARG B O 1
ATOM 2647 N N . HIS B 1 68 ? -4.418 -24.578 6.383 1 83.06 68 HIS B N 1
ATOM 2648 C CA . HIS B 1 68 ? -5.352 -24.047 7.367 1 83.06 68 HIS B CA 1
ATOM 2649 C C . HIS B 1 68 ? -6.453 -25.047 7.688 1 83.06 68 HIS B C 1
ATOM 2651 O O . HIS B 1 68 ? -6.781 -25.266 8.859 1 83.06 68 HIS B O 1
ATOM 2657 N N . ASP B 1 69 ? -7.027 -25.641 6.676 1 83.56 69 ASP B N 1
ATOM 2658 C CA . ASP B 1 69 ? -8.062 -26.641 6.848 1 83.56 69 ASP B CA 1
ATOM 2659 C C . ASP B 1 69 ? -7.551 -27.828 7.66 1 83.56 69 ASP B C 1
ATOM 2661 O O . ASP B 1 69 ? -8.289 -28.406 8.461 1 83.56 69 ASP B O 1
ATOM 2665 N N . MET B 1 70 ? -6.297 -28.172 7.426 1 88.56 70 MET B N 1
ATOM 2666 C CA . MET B 1 70 ? -5.672 -29.281 8.156 1 88.56 70 MET B CA 1
ATOM 2667 C C . MET B 1 70 ? -5.629 -28.984 9.648 1 88.56 70 MET B C 1
ATOM 2669 O O . MET B 1 70 ? -5.781 -29.891 10.469 1 88.56 70 MET B O 1
ATOM 2673 N N . ALA B 1 71 ? -5.5 -27.781 10.031 1 80.12 71 ALA B N 1
ATOM 2674 C CA . ALA B 1 71 ? -5.426 -27.391 11.438 1 80.12 71 ALA B CA 1
ATOM 2675 C C . ALA B 1 71 ? -6.781 -27.547 12.117 1 80.12 71 ALA B C 1
ATOM 2677 O O . ALA B 1 71 ? -6.848 -27.797 13.328 1 80.12 71 ALA B O 1
ATOM 2678 N N . ILE B 1 72 ? -7.809 -27.484 11.312 1 80.38 72 ILE B N 1
ATOM 2679 C CA . ILE B 1 72 ? -9.141 -27.5 11.906 1 80.38 72 ILE B CA 1
ATOM 2680 C C . ILE B 1 72 ? -9.773 -28.875 11.695 1 80.38 72 ILE B C 1
ATOM 2682 O O . ILE B 1 72 ? -10.648 -29.297 12.469 1 80.38 72 ILE B O 1
ATOM 2686 N N . ASP B 1 73 ? -9.406 -29.547 10.664 1 82.75 73 ASP B N 1
ATOM 2687 C CA . ASP B 1 73 ? -9.938 -30.859 10.328 1 82.75 73 ASP B CA 1
ATOM 2688 C C . ASP B 1 73 ? -9.203 -31.969 11.094 1 82.75 73 ASP B C 1
ATOM 2690 O O . ASP B 1 73 ? -8.031 -32.25 10.82 1 82.75 73 ASP B O 1
ATOM 2694 N N . GLY B 1 74 ? -9.922 -32.625 11.945 1 85.75 74 GLY B N 1
ATOM 2695 C CA . GLY B 1 74 ? -9.336 -33.625 12.812 1 85.75 74 GLY B CA 1
ATOM 2696 C C . GLY B 1 74 ? -8.734 -34.781 12.047 1 85.75 74 GLY B C 1
ATOM 2697 O O . GLY B 1 74 ? -7.676 -35.312 12.414 1 85.75 74 GLY B O 1
ATOM 2698 N N . GLN B 1 75 ? -9.367 -35.281 11.016 1 90.62 75 GLN B N 1
ATOM 2699 C CA . GLN B 1 75 ? -8.859 -36.406 10.227 1 90.62 75 GLN B CA 1
ATOM 2700 C C . GLN B 1 75 ? -7.547 -36.031 9.539 1 90.62 75 GLN B C 1
ATOM 2702 O O . GLN B 1 75 ? 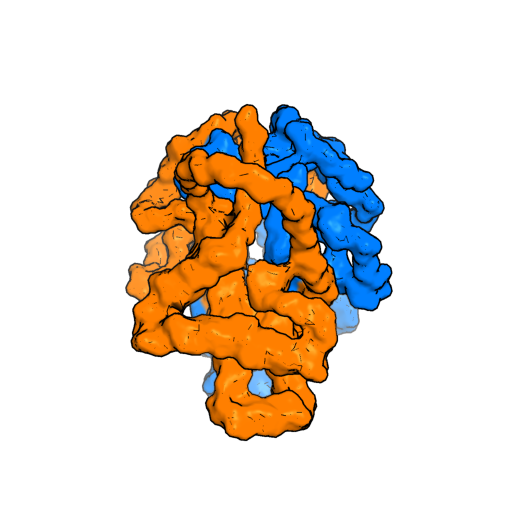-6.598 -36.812 9.547 1 90.62 75 GLN B O 1
ATOM 2707 N N . MET B 1 76 ? -7.477 -34.875 8.93 1 93.38 76 MET B N 1
ATOM 2708 C CA . MET B 1 76 ? -6.266 -34.406 8.258 1 93.38 76 MET B CA 1
ATOM 2709 C C . MET B 1 76 ? -5.121 -34.219 9.25 1 93.38 76 MET B C 1
ATOM 2711 O O . MET B 1 76 ? -3.984 -34.594 8.969 1 93.38 76 MET B O 1
ATOM 2715 N N . ARG B 1 77 ? -5.438 -33.719 10.359 1 90.31 77 ARG B N 1
ATOM 2716 C CA . ARG B 1 77 ? -4.43 -33.5 11.391 1 90.31 77 ARG B CA 1
ATOM 2717 C C . ARG B 1 77 ? -3.84 -34.812 11.875 1 90.31 77 ARG B C 1
ATOM 2719 O O . ARG B 1 77 ? -2.625 -34.938 12.055 1 90.31 77 ARG B O 1
ATOM 2726 N N . THR B 1 78 ? -4.734 -35.75 12.148 1 92.62 78 THR B N 1
ATOM 2727 C CA . THR B 1 78 ? -4.305 -37.062 12.609 1 92.62 78 THR B CA 1
ATOM 2728 C C . THR B 1 78 ? -3.371 -37.719 11.594 1 92.62 78 THR B C 1
ATOM 2730 O O . THR B 1 78 ? -2.346 -38.281 11.961 1 92.62 78 THR B O 1
ATOM 2733 N N . GLU B 1 79 ? -3.701 -37.625 10.352 1 94 79 GLU B N 1
ATOM 2734 C CA . GLU B 1 79 ? -2.885 -38.219 9.289 1 94 79 GLU B CA 1
ATOM 2735 C C . GLU B 1 79 ? -1.539 -37.5 9.172 1 94 79 GLU B C 1
ATOM 2737 O O . GLU B 1 79 ? -0.51 -38.156 8.945 1 94 79 GLU B O 1
ATOM 2742 N N . ASP B 1 80 ? -1.504 -36.219 9.289 1 94.88 80 ASP B N 1
ATOM 2743 C CA . ASP B 1 80 ? -0.266 -35.438 9.258 1 94.88 80 ASP B CA 1
ATOM 2744 C C . ASP B 1 80 ? 0.653 -35.812 10.414 1 94.88 80 ASP B C 1
ATOM 2746 O O . ASP B 1 80 ? 1.856 -36 10.227 1 94.88 80 ASP B O 1
ATOM 2750 N N . ASN B 1 81 ? 0.031 -36.031 11.586 1 92 81 ASN B N 1
ATOM 2751 C CA . ASN B 1 81 ? 0.792 -36.469 12.75 1 92 81 ASN B CA 1
ATOM 2752 C C . ASN B 1 81 ? 1.397 -37.844 12.547 1 92 81 ASN B C 1
ATOM 2754 O O . ASN B 1 81 ? 2.553 -38.094 12.906 1 92 81 ASN B O 1
ATOM 2758 N N . ALA B 1 82 ? 0.613 -38.688 12.023 1 93.69 82 ALA B N 1
ATOM 2759 C CA . ALA B 1 82 ? 1.062 -40.031 11.773 1 93.69 82 ALA B CA 1
ATOM 2760 C C . ALA B 1 82 ? 2.219 -40.062 10.773 1 93.69 82 ALA B C 1
ATOM 2762 O O . ALA B 1 82 ? 3.055 -40.969 10.805 1 93.69 82 ALA B O 1
ATOM 2763 N N . ALA B 1 83 ? 2.281 -39.094 9.914 1 93.62 83 ALA B N 1
ATOM 2764 C CA . ALA B 1 83 ? 3.338 -38.969 8.914 1 93.62 83 ALA B CA 1
ATOM 2765 C C . ALA B 1 83 ? 4.461 -38.062 9.391 1 93.62 83 ALA B C 1
ATOM 2767 O O . ALA B 1 83 ? 5.211 -37.5 8.578 1 93.62 83 ALA B O 1
ATOM 2768 N N . ASP B 1 84 ? 4.48 -37.812 10.648 1 93.94 84 ASP B N 1
ATOM 2769 C CA . ASP B 1 84 ? 5.512 -37 11.273 1 93.94 84 ASP B CA 1
ATOM 2770 C C . ASP B 1 84 ? 5.465 -35.562 10.734 1 93.94 84 ASP B C 1
ATOM 2772 O O . ASP B 1 84 ? 6.504 -34.969 10.43 1 93.94 84 ASP B O 1
ATOM 2776 N N . ASN B 1 85 ? 4.293 -35 10.445 1 93.69 85 ASN B N 1
ATOM 2777 C CA . ASN B 1 85 ? 4.02 -33.625 10.039 1 93.69 85 ASN B CA 1
ATOM 2778 C C . ASN B 1 85 ? 4.637 -33.312 8.68 1 93.69 85 ASN B C 1
ATOM 2780 O O . ASN B 1 85 ? 5.008 -32.156 8.414 1 93.69 85 ASN B O 1
ATOM 2784 N N . ARG B 1 86 ? 4.727 -34.312 7.859 1 94.06 86 ARG B N 1
ATOM 2785 C CA . ARG B 1 86 ? 5.32 -34.125 6.539 1 94.06 86 ARG B CA 1
ATOM 2786 C C . ARG B 1 86 ? 4.383 -33.344 5.621 1 94.06 86 ARG B C 1
ATOM 2788 O O . ARG B 1 86 ? 4.832 -32.5 4.848 1 94.06 86 ARG B O 1
ATOM 2795 N N . TYR B 1 87 ? 3.123 -33.594 5.75 1 96.06 87 TYR B N 1
ATOM 2796 C CA . TYR B 1 87 ? 2.18 -32.938 4.859 1 96.06 87 TYR B CA 1
ATOM 2797 C C . TYR B 1 87 ? 2.164 -31.438 5.109 1 96.06 87 TYR B C 1
ATOM 2799 O O . TYR B 1 87 ? 2.229 -30.641 4.168 1 96.06 87 TYR B O 1
ATOM 2807 N N . SER B 1 88 ? 2.07 -30.984 6.422 1 94.25 88 SER B N 1
ATOM 2808 C CA . SER B 1 88 ? 2.072 -29.562 6.754 1 94.25 88 SER B CA 1
ATOM 2809 C C . SER B 1 88 ? 3.369 -28.906 6.309 1 94.25 88 SER B C 1
ATOM 2811 O O . SER B 1 88 ? 3.35 -27.781 5.801 1 94.25 88 SER B O 1
ATOM 2813 N N . LEU B 1 89 ? 4.438 -29.609 6.434 1 93.69 89 LEU B N 1
ATOM 2814 C CA . LEU B 1 89 ? 5.738 -29.078 6.023 1 93.69 89 LEU B CA 1
ATOM 2815 C C . LEU B 1 89 ? 5.789 -28.875 4.512 1 93.69 89 LEU B C 1
ATOM 2817 O O . LEU B 1 89 ? 6.254 -27.844 4.039 1 93.69 89 LEU B O 1
ATOM 2821 N N . HIS B 1 90 ? 5.328 -29.844 3.746 1 96.12 90 HIS B N 1
ATOM 2822 C CA . HIS B 1 90 ? 5.375 -29.766 2.291 1 96.12 90 HIS B CA 1
ATOM 2823 C C . HIS B 1 90 ? 4.41 -28.719 1.761 1 96.12 90 HIS B C 1
ATOM 2825 O O . HIS B 1 90 ? 4.707 -28.031 0.772 1 96.12 90 HIS B O 1
ATOM 2831 N N . LEU B 1 91 ? 3.244 -28.578 2.385 1 95.19 91 LEU B N 1
ATOM 2832 C CA . LEU B 1 91 ? 2.314 -27.516 2.023 1 95.19 91 LEU B CA 1
ATOM 2833 C C . LEU B 1 91 ? 2.959 -26.156 2.213 1 95.19 91 LEU B C 1
ATOM 2835 O O . LEU B 1 91 ? 2.898 -25.297 1.319 1 95.19 91 LEU B O 1
ATOM 2839 N N . LYS B 1 92 ? 3.561 -25.969 3.348 1 93 92 LYS B N 1
ATOM 2840 C CA . LYS B 1 92 ? 4.223 -24.703 3.668 1 93 92 LYS B CA 1
ATOM 2841 C C . LYS B 1 92 ? 5.363 -24.422 2.693 1 93 92 LYS B C 1
ATOM 2843 O O . LYS B 1 92 ? 5.488 -23.297 2.186 1 93 92 LYS B O 1
ATOM 2848 N N . THR B 1 93 ? 6.164 -25.391 2.447 1 93.75 93 THR B N 1
ATOM 2849 C CA . THR B 1 93 ? 7.344 -25.234 1.604 1 93.75 93 THR B CA 1
ATOM 2850 C C . THR B 1 93 ? 6.941 -24.953 0.159 1 93.75 93 THR B C 1
ATOM 2852 O O . THR B 1 93 ? 7.52 -24.078 -0.49 1 93.75 93 THR B O 1
ATOM 2855 N N . TRP B 1 94 ? 5.977 -25.703 -0.377 1 95 94 TRP B N 1
ATOM 2856 C CA . TRP B 1 94 ? 5.52 -25.484 -1.747 1 95 94 TRP B CA 1
ATOM 2857 C C . TRP B 1 94 ? 4.887 -24.109 -1.904 1 95 94 TRP B C 1
ATOM 2859 O O . TRP B 1 94 ? 5.148 -23.406 -2.885 1 95 94 TRP B O 1
ATOM 2869 N N . SER B 1 95 ? 4.027 -23.719 -0.922 1 92.5 95 SER B N 1
ATOM 2870 C CA . SER B 1 95 ? 3.443 -22.391 -0.928 1 92.5 95 SER B CA 1
ATOM 2871 C C . SER B 1 95 ? 4.523 -21.312 -0.957 1 92.5 95 SER B C 1
ATOM 2873 O O . SER B 1 95 ? 4.434 -20.359 -1.728 1 92.5 95 SER B O 1
ATOM 2875 N N . GLY B 1 96 ? 5.52 -21.516 -0.127 1 91.06 96 GLY B N 1
ATOM 2876 C CA . GLY B 1 96 ? 6.641 -20.594 -0.094 1 91.06 96 GLY B CA 1
ATOM 2877 C C . GLY B 1 96 ? 7.371 -20.5 -1.42 1 91.06 96 GLY B C 1
ATOM 2878 O O . GLY B 1 96 ? 7.762 -19.406 -1.837 1 91.06 96 GLY B O 1
ATOM 2879 N N . PHE B 1 97 ? 7.527 -21.578 -2.117 1 93.38 97 PHE B N 1
ATOM 2880 C CA . PHE B 1 97 ? 8.156 -21.609 -3.434 1 93.38 97 PHE B CA 1
ATOM 2881 C C . PHE B 1 97 ? 7.355 -20.781 -4.43 1 93.38 97 PHE B C 1
ATOM 2883 O O . PHE B 1 97 ? 7.922 -19.969 -5.164 1 93.38 97 PHE B O 1
ATOM 2890 N N . LEU B 1 98 ? 6.031 -20.906 -4.438 1 88.5 98 LEU B N 1
ATOM 2891 C CA . LEU B 1 98 ? 5.148 -20.234 -5.391 1 88.5 98 LEU B CA 1
ATOM 2892 C C . LEU B 1 98 ? 5.168 -18.734 -5.191 1 88.5 98 LEU B C 1
ATOM 2894 O O . LEU B 1 98 ? 4.77 -17.969 -6.082 1 88.5 98 LEU B O 1
ATOM 2898 N N . GLU B 1 99 ? 5.688 -18.328 -4.004 1 86 99 GLU B N 1
ATOM 2899 C CA . GLU B 1 99 ? 5.805 -16.891 -3.723 1 86 99 GLU B CA 1
ATOM 2900 C C . GLU B 1 99 ? 7.238 -16.406 -3.906 1 86 99 GLU B C 1
ATOM 2902 O O . GLU B 1 99 ? 7.523 -15.219 -3.768 1 86 99 GLU B O 1
ATOM 2907 N N . SER B 1 100 ? 8.07 -17.266 -4.242 1 86 100 SER B N 1
ATOM 2908 C CA . SER B 1 100 ? 9.5 -16.969 -4.23 1 86 100 SER B CA 1
ATOM 2909 C C . SER B 1 100 ? 9.945 -16.312 -5.531 1 86 100 SER B C 1
ATOM 2911 O O . SER B 1 100 ? 9.219 -16.344 -6.531 1 86 100 SER B O 1
ATOM 2913 N N . LYS B 1 101 ? 11.086 -15.758 -5.461 1 81.31 101 LYS B N 1
ATOM 2914 C CA . LYS B 1 101 ? 11.719 -15.188 -6.648 1 81.31 101 LYS B CA 1
ATOM 2915 C C . LYS B 1 101 ? 12.016 -16.266 -7.68 1 81.31 101 LYS B C 1
ATOM 2917 O O . LYS B 1 101 ? 11.883 -16.047 -8.883 1 81.31 101 LYS B O 1
ATOM 2922 N N . ALA B 1 102 ? 12.406 -17.453 -7.203 1 84.81 102 ALA B N 1
ATOM 2923 C CA . ALA B 1 102 ? 12.734 -18.562 -8.086 1 84.81 102 ALA B CA 1
ATOM 2924 C C . ALA B 1 102 ? 11.555 -18.906 -9 1 84.81 102 ALA B C 1
ATOM 2926 O O . ALA B 1 102 ? 11.742 -19.219 -10.18 1 84.81 102 ALA B O 1
ATOM 2927 N N . PHE B 1 103 ? 10.391 -18.797 -8.469 1 86.69 103 PHE B N 1
ATOM 2928 C CA . PHE B 1 103 ? 9.195 -19.109 -9.234 1 86.69 103 PHE B CA 1
ATOM 2929 C C . PHE B 1 103 ? 8.844 -17.953 -10.172 1 86.69 103 PHE B C 1
ATOM 2931 O O . PHE B 1 103 ? 8.555 -18.172 -11.352 1 86.69 103 PHE B O 1
ATOM 2938 N N . ARG B 1 104 ? 8.961 -16.734 -9.672 1 75.12 104 ARG B N 1
ATOM 2939 C CA . ARG B 1 104 ? 8.625 -15.547 -10.453 1 75.12 104 ARG B CA 1
ATOM 2940 C C . ARG B 1 104 ? 9.539 -15.414 -11.664 1 75.12 104 ARG B C 1
ATOM 2942 O O . ARG B 1 104 ? 9.102 -14.977 -12.734 1 75.12 104 ARG B O 1
ATOM 2949 N N . ASN B 1 105 ? 10.766 -15.836 -11.492 1 76.69 105 ASN B N 1
ATOM 2950 C CA . ASN B 1 105 ? 11.773 -15.719 -12.547 1 76.69 105 ASN B CA 1
ATOM 2951 C C . ASN B 1 105 ? 11.453 -16.625 -13.727 1 76.69 105 ASN B C 1
ATOM 2953 O O . ASN B 1 105 ? 11.969 -16.422 -14.828 1 76.69 105 ASN B O 1
ATOM 2957 N N . LEU B 1 106 ? 10.703 -17.688 -13.469 1 76.31 106 LEU B N 1
ATOM 2958 C CA . LEU B 1 106 ? 10.32 -18.594 -14.539 1 76.31 106 LEU B CA 1
ATOM 2959 C C . LEU B 1 106 ? 9.5 -17.875 -15.602 1 76.31 106 LEU B C 1
ATOM 2961 O O . LEU B 1 106 ? 9.453 -18.297 -16.75 1 76.31 106 LEU B O 1
ATOM 2965 N N . PHE B 1 107 ? 8.992 -16.828 -15.117 1 63.62 107 PHE B N 1
ATOM 2966 C CA . PHE B 1 107 ? 8.125 -16.094 -16.031 1 63.62 107 PHE B CA 1
ATOM 2967 C C . PHE B 1 107 ? 8.875 -14.945 -16.688 1 63.62 107 PHE B C 1
ATOM 2969 O O . PHE B 1 107 ? 8.359 -14.305 -17.609 1 63.62 107 PHE B O 1
ATOM 2976 N N . LYS B 1 108 ? 10.125 -14.609 -16.203 1 56.66 108 LYS B N 1
ATOM 2977 C CA . LYS B 1 108 ? 10.938 -13.516 -16.734 1 56.66 108 LYS B CA 1
ATOM 2978 C C . LYS B 1 108 ? 11.828 -13.992 -17.875 1 56.66 108 LYS B C 1
ATOM 2980 O O . LYS B 1 108 ? 12.164 -13.227 -18.766 1 56.66 108 LYS B O 1
ATOM 2985 N N . THR B 1 109 ? 12.656 -15.156 -17.703 1 43.84 109 THR B N 1
ATOM 2986 C CA . THR B 1 109 ? 13.758 -15.562 -18.562 1 43.84 109 THR B CA 1
ATOM 2987 C C . THR B 1 109 ? 13.25 -15.836 -19.984 1 43.84 109 THR B C 1
ATOM 2989 O O . THR B 1 109 ? 12.258 -16.547 -20.172 1 43.84 109 THR B O 1
ATOM 2992 N N . LYS B 1 110 ? 13.727 -15.055 -20.984 1 40.69 110 LYS B N 1
ATOM 2993 C CA . LYS B 1 110 ? 13.742 -15.336 -22.422 1 40.69 110 LYS B CA 1
ATOM 2994 C C . LYS B 1 110 ? 14.195 -16.766 -22.688 1 40.69 110 LYS B C 1
ATOM 2996 O O . LYS B 1 110 ? 15.305 -17.156 -22.344 1 40.69 110 LYS B O 1
ATOM 3001 N N . ILE B 1 111 ? 13.398 -17.781 -22.719 1 34.88 111 ILE B N 1
ATOM 3002 C CA . ILE B 1 111 ? 13.766 -19.109 -23.203 1 34.88 111 ILE B CA 1
ATOM 3003 C C . ILE B 1 111 ? 14.562 -18.984 -24.5 1 34.88 111 ILE B C 1
ATOM 3005 O O . ILE B 1 111 ? 14.094 -18.391 -25.469 1 34.88 111 ILE B O 1
ATOM 3009 N N . ALA B 1 112 ? 15.797 -19.016 -24.484 1 32.28 112 ALA B N 1
ATOM 3010 C CA . ALA B 1 112 ? 16.469 -19.5 -25.688 1 32.28 112 ALA B CA 1
ATOM 3011 C C . ALA B 1 112 ? 15.734 -20.719 -26.266 1 32.28 112 ALA B C 1
ATOM 3013 O O . ALA B 1 112 ? 15.648 -21.766 -25.625 1 32.28 112 ALA B O 1
ATOM 3014 N N . ILE B 1 113 ? 14.641 -20.453 -27.016 1 32.72 113 ILE B N 1
ATOM 3015 C CA . ILE B 1 113 ? 14 -21.484 -27.812 1 32.72 113 ILE B CA 1
ATOM 3016 C C . ILE B 1 113 ? 15.062 -22.375 -28.469 1 32.72 113 ILE B C 1
ATOM 3018 O O . ILE B 1 113 ? 15.773 -21.922 -29.375 1 32.72 113 ILE B O 1
ATOM 3022 N N . GLU B 1 114 ? 15.867 -23.062 -27.812 1 29.62 114 GLU B N 1
ATOM 3023 C CA . GLU B 1 114 ? 16.375 -24.172 -28.625 1 29.62 114 GLU B CA 1
ATOM 3024 C C . GLU B 1 114 ? 15.227 -24.922 -29.297 1 29.62 114 GLU B C 1
ATOM 3026 O O . GLU B 1 114 ? 14.141 -25.062 -28.719 1 29.62 114 GLU B O 1
ATOM 3031 N N . ASP B 1 115 ? 15.242 -25.094 -30.672 1 30.61 115 ASP B N 1
ATOM 3032 C CA . ASP B 1 115 ? 14.523 -25.719 -31.781 1 30.61 115 ASP B CA 1
ATOM 3033 C C . ASP B 1 115 ? 14.023 -27.109 -31.391 1 30.61 115 ASP B C 1
ATOM 3035 O O . ASP B 1 115 ? 14.609 -28.109 -31.797 1 30.61 115 ASP B O 1
ATOM 3039 N N . LEU B 1 116 ? 13.867 -27.531 -30.156 1 27.81 116 LEU B N 1
ATOM 3040 C CA . LEU B 1 116 ? 13.438 -28.922 -30.219 1 27.81 116 LEU B CA 1
ATOM 3041 C C . LEU B 1 116 ? 12.18 -29.062 -31.078 1 27.81 116 LEU B C 1
ATOM 3043 O O . LEU B 1 116 ? 11.18 -28.391 -30.828 1 27.81 116 LEU B O 1
ATOM 3047 N N . SER B 1 117 ? 12.219 -29.453 -32.344 1 29.22 117 SER B N 1
ATOM 3048 C CA . SER B 1 117 ? 11.398 -29.828 -33.5 1 29.22 117 SER B CA 1
ATOM 3049 C C . SER B 1 117 ? 10.234 -30.719 -33.062 1 29.22 117 SER B C 1
ATOM 3051 O O . SER B 1 117 ? 9.438 -31.141 -33.906 1 29.22 117 SER B O 1
ATOM 3053 N N . SER B 1 118 ? 10.406 -31.703 -32.062 1 30.22 118 SER B N 1
ATOM 3054 C CA . SER B 1 118 ? 9.523 -32.812 -32.344 1 30.22 118 SER B CA 1
ATOM 3055 C C . SER B 1 118 ? 8.062 -32.375 -32.406 1 30.22 118 SER B C 1
ATOM 3057 O O . SER B 1 118 ? 7.691 -31.359 -31.812 1 30.22 118 SER B O 1
ATOM 3059 N N . ASP B 1 119 ? 7.195 -33.031 -33.25 1 31.16 119 ASP B N 1
ATOM 3060 C CA . ASP B 1 119 ? 5.871 -33.188 -33.844 1 31.16 119 ASP B CA 1
ATOM 3061 C C . ASP B 1 119 ? 4.781 -33.188 -32.781 1 31.16 119 ASP B C 1
ATOM 3063 O O . ASP B 1 119 ? 3.635 -33.562 -33.031 1 31.16 119 ASP B O 1
ATOM 3067 N N . ALA B 1 120 ? 5.184 -33.438 -31.469 1 30.36 120 ALA B N 1
ATOM 3068 C CA . ALA B 1 120 ? 3.951 -33.812 -30.781 1 30.36 120 ALA B CA 1
ATOM 3069 C C . ALA B 1 120 ? 2.941 -32.688 -30.797 1 30.36 120 ALA B C 1
ATOM 3071 O O . ALA B 1 120 ? 3.32 -31.516 -30.703 1 30.36 120 ALA B O 1
ATOM 3072 N N . GLU B 1 121 ? 1.767 -32.906 -31.422 1 31 121 GLU B N 1
ATOM 3073 C CA . GLU B 1 121 ? 0.566 -32.094 -31.469 1 31 121 GLU B CA 1
ATOM 3074 C C . GLU B 1 121 ? 0.401 -31.281 -30.172 1 31 121 GLU B C 1
ATOM 3076 O O . GLU B 1 121 ? 0.577 -31.812 -29.078 1 31 121 GLU B O 1
ATOM 3081 N N . PRO B 1 122 ? 0.729 -29.984 -30.219 1 32.5 122 PRO B N 1
ATOM 3082 C CA . PRO B 1 122 ? 0.492 -29.172 -29.031 1 32.5 122 PRO B CA 1
ATOM 3083 C C . PRO B 1 122 ? -0.777 -29.562 -28.281 1 32.5 122 PRO B C 1
ATOM 3085 O O . PRO B 1 122 ? -1.875 -29.5 -28.844 1 32.5 122 PRO B O 1
ATOM 3088 N N . SER B 1 123 ? -0.793 -30.812 -27.703 1 31.14 123 SER B N 1
ATOM 3089 C CA . SER B 1 123 ? -1.999 -30.984 -26.906 1 31.14 123 SER B CA 1
ATOM 3090 C C . SER B 1 123 ? -2.389 -29.703 -26.188 1 31.14 123 SER B C 1
ATOM 3092 O O . SER B 1 123 ? -1.522 -28.922 -25.781 1 31.14 123 SER B O 1
ATOM 3094 N N . ALA B 1 124 ? -3.561 -29.203 -26.516 1 33.53 124 ALA B N 1
ATOM 3095 C CA . ALA B 1 124 ? -4.184 -28.031 -25.891 1 33.53 124 ALA B CA 1
ATOM 3096 C C . ALA B 1 124 ? -3.793 -27.938 -24.406 1 33.53 124 ALA B C 1
ATOM 3098 O O . ALA B 1 124 ? -4.031 -28.875 -23.641 1 33.53 124 ALA B O 1
ATOM 3099 N N . PRO B 1 125 ? -2.641 -27.422 -24.125 1 33.84 125 PRO B N 1
ATOM 3100 C CA . PRO B 1 125 ? -2.424 -27.344 -22.672 1 33.84 125 PRO B CA 1
ATOM 3101 C C . PRO B 1 125 ? -3.713 -27.078 -21.906 1 33.84 125 PRO B C 1
ATOM 3103 O O . PRO B 1 125 ? -4.52 -26.234 -22.297 1 33.84 125 PRO B O 1
ATOM 3106 N N . SER B 1 126 ? -4.391 -28.094 -21.406 1 34.5 126 SER B N 1
ATOM 3107 C CA . SER B 1 126 ? -5.484 -27.875 -20.469 1 34.5 126 SER B CA 1
ATOM 3108 C C . SER B 1 126 ? -5.219 -26.656 -19.578 1 34.5 126 SER B C 1
ATOM 3110 O O . SER B 1 126 ? -4.16 -26.547 -18.969 1 34.5 126 SER B O 1
ATOM 3112 N N . THR B 1 127 ? -5.555 -25.5 -20 1 38.25 127 THR B N 1
ATOM 3113 C CA . THR B 1 127 ? -5.531 -24.359 -19.094 1 38.25 127 THR B CA 1
ATOM 3114 C C . THR B 1 127 ? -5.723 -24.812 -17.656 1 38.25 127 THR B C 1
ATOM 3116 O O . THR B 1 127 ? -6.703 -25.484 -17.328 1 38.25 127 THR B O 1
ATOM 3119 N N . PRO B 1 128 ? -4.695 -25.141 -17.062 1 37.91 128 PRO B N 1
ATOM 3120 C CA . PRO B 1 128 ? -4.914 -25.547 -15.664 1 37.91 128 PRO B CA 1
ATOM 3121 C C . PRO B 1 128 ? -6.09 -24.797 -15.023 1 37.91 128 PRO B C 1
ATOM 3123 O O . PRO B 1 128 ? -6.266 -23.609 -15.242 1 37.91 128 PRO B O 1
ATOM 3126 N N . SER B 1 129 ? -7.203 -25.469 -14.805 1 42.88 129 SER B N 1
ATOM 3127 C CA . SER B 1 129 ? -8.375 -24.984 -14.086 1 42.88 129 SER B CA 1
ATOM 3128 C C . SER B 1 129 ? -7.973 -24.297 -12.781 1 42.88 129 SER B C 1
ATOM 3130 O O . SER B 1 129 ? -7.73 -24.969 -11.773 1 42.88 129 SER B O 1
ATOM 3132 N N . PHE B 1 130 ? -6.996 -23.484 -12.773 1 46.31 130 PHE B N 1
ATOM 3133 C CA . PHE B 1 130 ? -6.773 -22.828 -11.484 1 46.31 130 PHE B CA 1
ATOM 3134 C C . PHE B 1 130 ? -8.102 -22.516 -10.805 1 46.31 130 PHE B C 1
ATOM 3136 O O . PHE B 1 130 ? -9.078 -22.172 -11.469 1 46.31 130 PHE B O 1
ATOM 3143 N N . ARG B 1 131 ? -8.336 -23.141 -9.734 1 53.22 131 ARG B N 1
ATOM 3144 C CA . ARG B 1 131 ? -9.555 -22.859 -8.984 1 53.22 131 ARG B CA 1
ATOM 3145 C C . ARG B 1 131 ? -9.664 -21.359 -8.664 1 53.22 131 ARG B C 1
ATOM 3147 O O . ARG B 1 131 ? -8.898 -20.844 -7.848 1 53.22 131 ARG B O 1
ATOM 3154 N N . GLU B 1 132 ? -10.281 -20.719 -9.492 1 61.16 132 GLU B N 1
ATOM 3155 C CA . GLU B 1 132 ? -10.617 -19.297 -9.32 1 61.16 132 GLU B CA 1
ATOM 3156 C C . GLU B 1 132 ? -11.148 -19.031 -7.918 1 61.16 132 GLU B C 1
ATOM 3158 O O . GLU B 1 132 ? -11.195 -17.875 -7.48 1 61.16 132 GLU B O 1
ATOM 3163 N N . GLU B 1 133 ? -11.289 -20.172 -7.168 1 61.12 133 GLU B N 1
ATOM 3164 C CA . GLU B 1 133 ? -12.031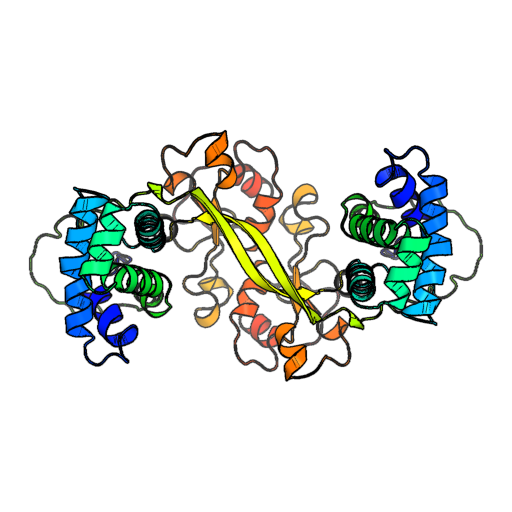 -20.078 -5.914 1 61.12 133 GLU B CA 1
ATOM 3165 C C . GLU B 1 133 ? -11.219 -19.359 -4.848 1 61.12 133 GLU B C 1
ATOM 3167 O O . GLU B 1 133 ? -11.773 -18.828 -3.885 1 61.12 133 GLU B O 1
ATOM 3172 N N . THR B 1 134 ? -9.914 -19.281 -5.105 1 70.44 134 THR B N 1
ATOM 3173 C CA . THR B 1 134 ? -9.172 -18.625 -4.039 1 70.44 134 THR B CA 1
ATOM 3174 C C . THR B 1 134 ? -9.273 -17.109 -4.16 1 70.44 134 THR B C 1
ATOM 3176 O O . THR B 1 134 ? -9.008 -16.375 -3.195 1 70.44 134 THR B O 1
ATOM 3179 N N . GLU B 1 135 ? -9.664 -16.688 -5.336 1 81.75 135 GLU B N 1
ATOM 3180 C CA . GLU B 1 135 ? -9.789 -15.25 -5.523 1 81.75 135 GLU B CA 1
ATOM 3181 C C . GLU B 1 135 ? -10.914 -14.68 -4.664 1 81.75 135 GLU B C 1
ATOM 3183 O O . GLU B 1 135 ? -12.062 -15.109 -4.773 1 81.75 135 GLU B O 1
ATOM 3188 N N . GLY B 1 136 ? -10.523 -13.75 -3.715 1 81.94 136 GLY B N 1
ATOM 3189 C CA . GLY B 1 136 ? -11.539 -13.094 -2.916 1 81.94 136 GLY B CA 1
ATOM 3190 C C . GLY B 1 136 ? -11.781 -13.766 -1.579 1 81.94 136 GLY B C 1
ATOM 3191 O O . GLY B 1 136 ? -12.578 -13.281 -0.772 1 81.94 136 GLY B O 1
ATOM 3192 N N . GLU B 1 137 ? -11.148 -14.852 -1.357 1 79.38 137 GLU B N 1
ATOM 3193 C CA . GLU B 1 137 ? -11.289 -15.516 -0.067 1 79.38 137 GLU B CA 1
ATOM 3194 C C . GLU B 1 137 ? -10.766 -14.641 1.069 1 79.38 137 GLU B C 1
ATOM 3196 O O . GLU B 1 137 ? -9.719 -14.008 0.939 1 79.38 137 GLU B O 1
ATOM 3201 N N . ARG B 1 138 ? -11.57 -14.531 2.152 1 79.62 138 ARG B N 1
ATOM 3202 C CA . ARG B 1 138 ? -11.203 -13.711 3.301 1 79.62 138 ARG B CA 1
ATOM 3203 C C . ARG B 1 138 ? -10.641 -14.57 4.43 1 79.62 138 ARG B C 1
ATOM 3205 O O . ARG B 1 138 ? -11.133 -15.672 4.684 1 79.62 138 ARG B O 1
ATOM 3212 N N . LYS B 1 139 ? -9.609 -14.109 4.961 1 75.12 139 LYS B N 1
ATOM 3213 C CA . LYS B 1 139 ? -9.016 -14.758 6.121 1 75.12 139 LYS B CA 1
ATOM 3214 C C . LYS B 1 139 ? -8.703 -13.742 7.219 1 75.12 139 LYS B C 1
ATOM 3216 O O . LYS B 1 139 ? -8.141 -12.68 6.949 1 75.12 139 LYS B O 1
ATOM 3221 N N . HIS B 1 140 ? -9.102 -14.039 8.398 1 77.12 140 HIS B N 1
ATOM 3222 C CA . HIS B 1 140 ? -8.773 -13.234 9.562 1 77.12 140 HIS B CA 1
ATOM 3223 C C . HIS B 1 140 ? -7.398 -13.594 10.109 1 77.12 140 HIS B C 1
ATOM 3225 O O . HIS B 1 140 ? -7.105 -14.766 10.344 1 77.12 140 HIS B O 1
ATOM 3231 N N . ILE B 1 141 ? -6.617 -12.617 10.188 1 71 141 ILE B N 1
ATOM 3232 C CA . ILE B 1 141 ? -5.281 -12.945 10.664 1 71 141 ILE B CA 1
ATOM 3233 C C . ILE B 1 141 ? -4.855 -11.945 11.742 1 71 141 ILE B C 1
ATOM 3235 O O . ILE B 1 141 ? -5.367 -10.82 11.789 1 71 141 ILE B O 1
ATOM 3239 N N . LEU B 1 142 ? -4.098 -12.469 12.664 1 73.62 142 LEU B N 1
ATOM 3240 C CA . LEU B 1 142 ? -3.355 -11.664 13.633 1 73.62 142 LEU B CA 1
ATOM 3241 C C . LEU B 1 142 ? -1.903 -11.492 13.195 1 73.62 142 LEU B C 1
ATOM 3243 O O . LEU B 1 142 ? -1.183 -12.484 13.031 1 73.62 142 LEU B O 1
ATOM 3247 N N . LYS B 1 143 ? -1.616 -10.305 12.844 1 67.5 143 LYS B N 1
ATOM 3248 C CA . LYS B 1 143 ? -0.275 -10.055 12.32 1 67.5 143 LYS B CA 1
ATOM 3249 C C . LYS B 1 143 ? 0.521 -9.156 13.266 1 67.5 143 LYS B C 1
ATOM 3251 O O . LYS B 1 143 ? 0.01 -8.141 13.742 1 67.5 143 LYS B O 1
ATOM 3256 N N . GLU B 1 144 ? 1.699 -9.664 13.594 1 74.38 144 GLU B N 1
ATOM 3257 C CA . GLU B 1 144 ? 2.668 -8.852 14.328 1 74.38 144 GLU B CA 1
ATOM 3258 C C . GLU B 1 144 ? 3.605 -8.117 13.375 1 74.38 144 GLU B C 1
ATOM 3260 O O . GLU B 1 144 ? 4.227 -8.734 12.508 1 74.38 144 GLU B O 1
ATOM 3265 N N . THR B 1 145 ? 3.588 -6.832 13.445 1 73.44 145 THR B N 1
ATOM 3266 C CA . THR B 1 145 ? 4.414 -6.09 12.5 1 73.44 145 THR B CA 1
ATOM 3267 C C . THR B 1 145 ? 5 -4.844 13.156 1 73.44 145 THR B C 1
ATOM 3269 O O . THR B 1 145 ? 4.465 -4.352 14.156 1 73.44 145 THR B O 1
ATOM 3272 N N . ASP B 1 146 ? 6.152 -4.484 12.656 1 75.38 146 ASP B N 1
ATOM 3273 C CA . ASP B 1 146 ? 6.719 -3.188 13.016 1 75.38 146 ASP B CA 1
ATOM 3274 C C . ASP B 1 146 ? 6.254 -2.098 12.055 1 75.38 146 ASP B C 1
ATOM 3276 O O . ASP B 1 146 ? 6.387 -2.24 10.836 1 75.38 146 ASP B O 1
ATOM 3280 N N . VAL B 1 147 ? 5.625 -1.092 12.68 1 78 147 VAL B N 1
ATOM 3281 C CA . VAL B 1 147 ? 5.176 0.031 11.859 1 78 147 VAL B CA 1
ATOM 3282 C C . VAL B 1 147 ? 6.094 1.23 12.078 1 78 147 VAL B C 1
ATOM 3284 O O . VAL B 1 147 ? 6.531 1.488 13.203 1 78 147 VAL B O 1
ATOM 3287 N N . ILE B 1 148 ? 6.484 1.865 10.977 1 81.19 148 ILE B N 1
ATOM 3288 C CA . ILE B 1 148 ? 7.289 3.078 11.047 1 81.19 148 ILE B CA 1
ATOM 3289 C C . ILE B 1 148 ? 6.395 4.305 10.891 1 81.19 148 ILE B C 1
ATOM 3291 O O . ILE B 1 148 ? 5.652 4.418 9.914 1 81.19 148 ILE B O 1
ATOM 3295 N N . ARG B 1 149 ? 6.434 5.18 11.805 1 80.25 149 ARG B N 1
ATOM 3296 C CA . ARG B 1 149 ? 5.578 6.359 11.805 1 80.25 149 ARG B CA 1
ATOM 3297 C C . ARG B 1 149 ? 6.086 7.398 10.805 1 80.25 149 ARG B C 1
ATOM 3299 O O . ARG B 1 149 ? 7.293 7.625 10.703 1 80.25 149 ARG B O 1
ATOM 3306 N N . ARG B 1 150 ? 5.141 7.949 10.047 1 83.12 150 ARG B N 1
ATOM 3307 C CA . ARG B 1 150 ? 5.414 9.055 9.141 1 83.12 150 ARG B CA 1
ATOM 3308 C C . ARG B 1 150 ? 4.707 10.328 9.602 1 83.12 150 ARG B C 1
ATOM 3310 O O . ARG B 1 150 ? 3.539 10.289 9.984 1 83.12 150 ARG B O 1
ATOM 3317 N N . ASN B 1 151 ? 5.453 11.445 9.586 1 79.94 151 ASN B N 1
ATOM 3318 C CA . ASN B 1 151 ? 4.914 12.727 10.023 1 79.94 151 ASN B CA 1
ATOM 3319 C C . ASN B 1 151 ? 4.137 13.414 8.906 1 79.94 151 ASN B C 1
ATOM 3321 O O . ASN B 1 151 ? 4.723 13.836 7.906 1 79.94 151 ASN B O 1
ATOM 3325 N N . PRO B 1 152 ? 2.834 13.578 8.992 1 78.56 152 PRO B N 1
ATOM 3326 C CA . PRO B 1 152 ? 2.025 14.18 7.93 1 78.56 152 PRO B CA 1
ATOM 3327 C C . PRO B 1 152 ? 2.379 15.641 7.68 1 78.56 152 PRO B C 1
ATOM 3329 O O . PRO B 1 152 ? 2.213 16.141 6.562 1 78.56 152 PRO B O 1
ATOM 3332 N N . GLN B 1 153 ? 2.863 16.312 8.672 1 76 153 GLN B N 1
ATOM 3333 C CA . GLN B 1 153 ? 3.248 17.703 8.492 1 76 153 GLN B CA 1
ATOM 3334 C C . GLN B 1 153 ? 4.461 17.828 7.574 1 76 153 GLN B C 1
ATOM 3336 O O . GLN B 1 153 ? 4.559 18.766 6.785 1 76 153 GLN B O 1
ATOM 3341 N N . LEU B 1 154 ? 5.352 16.891 7.793 1 84.44 154 LEU B N 1
ATOM 3342 C CA . LEU B 1 154 ? 6.523 16.875 6.922 1 84.44 154 LEU B CA 1
ATOM 3343 C C . LEU B 1 154 ? 6.117 16.672 5.465 1 84.44 154 LEU B C 1
ATOM 3345 O O . LEU B 1 154 ? 6.668 17.312 4.566 1 84.44 154 LEU B O 1
ATOM 3349 N N . ARG B 1 155 ? 5.172 15.773 5.309 1 88.25 155 ARG B N 1
ATOM 3350 C CA . ARG B 1 155 ? 4.641 15.539 3.969 1 88.25 155 ARG B CA 1
ATOM 3351 C C . ARG B 1 155 ? 4.066 16.828 3.377 1 88.25 155 ARG B C 1
ATOM 3353 O O . ARG B 1 155 ? 4.367 17.172 2.236 1 88.25 155 ARG B O 1
ATOM 3360 N N . GLN B 1 156 ? 3.268 17.484 4.125 1 83.69 156 GLN B N 1
ATOM 3361 C CA . GLN B 1 156 ? 2.637 18.703 3.637 1 83.69 156 GLN B CA 1
ATOM 3362 C C . GLN B 1 156 ? 3.676 19.797 3.377 1 83.69 156 GLN B C 1
ATOM 3364 O O . GLN B 1 156 ? 3.576 20.531 2.395 1 83.69 156 GLN B O 1
ATOM 3369 N N . MET B 1 157 ? 4.613 19.922 4.219 1 86.12 157 MET B N 1
ATOM 3370 C CA . MET B 1 157 ? 5.688 20.891 4.023 1 86.12 157 MET B CA 1
ATOM 3371 C C . MET B 1 157 ? 6.422 20.625 2.715 1 86.12 157 MET B C 1
ATOM 3373 O O . MET B 1 157 ? 6.773 21.578 2 1 86.12 157 MET B O 1
ATOM 3377 N N . CYS B 1 158 ? 6.637 19.375 2.441 1 92.5 158 CYS B N 1
ATOM 3378 C CA . CYS B 1 158 ? 7.273 18.984 1.186 1 92.5 158 CYS B CA 1
ATOM 3379 C C . CYS B 1 158 ? 6.438 19.438 -0.008 1 92.5 158 CYS B C 1
ATOM 3381 O O . CYS B 1 158 ? 6.961 20.031 -0.946 1 92.5 158 CYS B O 1
ATOM 3383 N N . LEU B 1 159 ? 5.176 19.234 0.04 1 91.5 159 LEU B N 1
ATOM 3384 C CA . LEU B 1 159 ? 4.277 19.594 -1.056 1 91.5 159 LEU B CA 1
ATOM 3385 C C . LEU B 1 159 ? 4.117 21.094 -1.173 1 91.5 159 LEU B C 1
ATOM 3387 O O . LEU B 1 159 ? 3.955 21.625 -2.275 1 91.5 159 LEU B O 1
ATOM 3391 N N . ASP B 1 160 ? 4.238 21.734 -0.068 1 88.38 160 ASP B N 1
ATOM 3392 C CA . ASP B 1 160 ? 4.195 23.188 -0.095 1 88.38 160 ASP B CA 1
ATOM 3393 C C . ASP B 1 160 ? 5.449 23.766 -0.751 1 88.38 160 ASP B C 1
ATOM 3395 O O . ASP B 1 160 ? 5.383 24.781 -1.453 1 88.38 160 ASP B O 1
ATOM 3399 N N . LYS B 1 161 ? 6.477 23.156 -0.53 1 92.44 161 LYS B N 1
ATOM 3400 C CA . LYS B 1 161 ? 7.762 23.641 -1.033 1 92.44 161 LYS B CA 1
ATOM 3401 C C . LYS B 1 161 ? 7.91 23.344 -2.523 1 92.44 161 LYS B C 1
ATOM 3403 O O . LYS B 1 161 ? 8.305 24.219 -3.295 1 92.44 161 LYS B O 1
ATOM 3408 N N . TYR B 1 162 ? 7.523 22.172 -2.959 1 95 162 TYR B N 1
ATOM 3409 C CA . TYR B 1 162 ? 7.82 21.734 -4.32 1 95 162 TYR B CA 1
ATOM 3410 C C . TYR B 1 162 ? 6.555 21.703 -5.168 1 95 162 TYR B C 1
ATOM 3412 O O . TYR B 1 162 ? 6.621 21.5 -6.387 1 95 162 TYR B O 1
ATOM 3420 N N . GLY B 1 163 ? 5.418 21.812 -4.48 1 92.75 163 GLY B N 1
ATOM 3421 C CA . GLY B 1 163 ? 4.156 21.766 -5.199 1 92.75 163 GLY B CA 1
ATOM 3422 C C . GLY B 1 163 ? 3.678 20.344 -5.473 1 92.75 163 GLY B C 1
ATOM 3423 O O . GLY B 1 163 ? 4.332 19.375 -5.078 1 92.75 163 GLY B O 1
ATOM 3424 N N . TYR B 1 164 ? 2.545 20.312 -6.102 1 95.12 164 TYR B N 1
ATOM 3425 C CA . TYR B 1 164 ? 1.956 19.047 -6.504 1 95.12 164 TYR B CA 1
ATOM 3426 C C . TYR B 1 164 ? 2.375 18.672 -7.926 1 95.12 164 TYR B C 1
ATOM 3428 O O . TYR B 1 164 ? 1.527 18.469 -8.797 1 95.12 164 TYR B O 1
ATOM 3436 N N . GLN B 1 165 ? 3.623 18.609 -8.094 1 96.62 165 GLN B N 1
ATOM 3437 C CA . GLN B 1 165 ? 4.242 18.281 -9.375 1 96.62 165 GLN B CA 1
ATOM 3438 C C . GLN B 1 165 ? 5.367 17.266 -9.195 1 96.62 165 GLN B C 1
ATOM 3440 O O . GLN B 1 165 ? 6.172 17.375 -8.273 1 96.62 165 GLN B O 1
ATOM 3445 N N . CYS B 1 166 ? 5.375 16.281 -10.031 1 98 166 CYS B N 1
ATOM 3446 C CA . CYS B 1 166 ? 6.402 15.258 -9.953 1 98 166 CYS B CA 1
ATOM 3447 C C . CYS B 1 166 ? 7.785 15.844 -10.203 1 98 166 CYS B C 1
ATOM 3449 O O . CYS B 1 166 ? 7.988 16.578 -11.18 1 98 166 CYS B O 1
ATOM 3451 N N . GLN B 1 167 ? 8.672 15.531 -9.422 1 97.69 167 GLN B N 1
ATOM 3452 C CA . GLN B 1 167 ? 10.016 16.094 -9.5 1 97.69 167 GLN B CA 1
ATOM 3453 C C . GLN B 1 167 ? 10.906 15.273 -10.422 1 97.69 167 GLN B C 1
ATOM 3455 O O . GLN B 1 167 ? 12.109 15.539 -10.531 1 97.69 167 GLN B O 1
ATOM 3460 N N . CYS B 1 168 ? 10.359 14.289 -11.078 1 97.5 168 CYS B N 1
ATOM 3461 C CA . CYS B 1 168 ? 11.07 13.523 -12.094 1 97.5 168 CYS B CA 1
ATOM 3462 C C . CYS B 1 168 ? 10.57 13.859 -13.492 1 97.5 168 CYS B C 1
ATOM 3464 O O . CYS B 1 168 ? 11.312 14.391 -14.312 1 97.5 168 CYS B O 1
ATOM 3466 N N . CYS B 1 169 ? 9.32 13.703 -13.766 1 97.06 169 CYS B N 1
ATOM 3467 C CA . CYS B 1 169 ? 8.82 13.82 -15.133 1 97.06 169 CYS B CA 1
ATOM 3468 C C . CYS B 1 169 ? 8.016 15.109 -15.312 1 97.06 169 CYS B C 1
ATOM 3470 O O . CYS B 1 169 ? 7.68 15.484 -16.438 1 97.06 169 CYS B O 1
ATOM 3472 N N . GLY B 1 170 ? 7.633 15.742 -14.164 1 96.94 170 GLY B N 1
ATOM 3473 C CA . GLY B 1 170 ? 6.93 17.016 -14.219 1 96.94 170 GLY B CA 1
ATOM 3474 C C . GLY B 1 170 ? 5.422 16.859 -14.273 1 96.94 170 GLY B C 1
ATOM 3475 O O . GLY B 1 170 ? 4.695 17.859 -14.344 1 96.94 170 GLY B O 1
ATOM 3476 N N . MET B 1 171 ? 4.914 15.711 -14.117 1 95.75 171 MET B N 1
ATOM 3477 C CA . MET B 1 171 ? 3.479 15.469 -14.258 1 95.75 171 MET B CA 1
ATOM 3478 C C . MET B 1 171 ? 2.717 16.016 -13.055 1 95.75 171 MET B C 1
ATOM 3480 O O . MET B 1 171 ? 3.246 16.047 -11.938 1 95.75 171 MET B O 1
ATOM 3484 N N . ASP B 1 172 ? 1.58 16.438 -13.312 1 95.75 172 ASP B N 1
ATOM 3485 C CA . ASP B 1 172 ? 0.598 16.906 -12.336 1 95.75 172 ASP B CA 1
ATOM 3486 C C . ASP B 1 172 ? -0.728 16.172 -12.492 1 95.75 172 ASP B C 1
ATOM 3488 O O . ASP B 1 172 ? -1.301 16.141 -13.586 1 95.75 172 ASP B O 1
ATOM 3492 N N . PHE B 1 173 ? -1.244 15.648 -11.406 1 97.06 173 PHE B N 1
ATOM 3493 C CA . PHE B 1 173 ? -2.426 14.797 -11.5 1 97.06 173 PHE B CA 1
ATOM 3494 C C . PHE B 1 173 ? -3.656 15.625 -11.867 1 97.06 173 PHE B C 1
ATOM 3496 O O . PHE B 1 173 ? -4.516 15.164 -12.617 1 97.06 173 PHE B O 1
ATOM 3503 N N . GLU B 1 174 ? -3.762 16.781 -11.312 1 94.94 174 GLU B N 1
ATOM 3504 C CA . GLU B 1 174 ? -4.918 17.625 -11.625 1 94.94 174 GLU B CA 1
ATOM 3505 C C . GLU B 1 174 ? -4.941 18 -13.094 1 94.94 174 GLU B C 1
ATOM 3507 O O . GLU B 1 174 ? -5.988 17.953 -13.742 1 94.94 174 GLU B O 1
ATOM 3512 N N . GLU B 1 175 ? -3.838 18.391 -13.625 1 96 175 GLU B N 1
ATOM 3513 C CA . GLU B 1 175 ? -3.746 18.734 -15.039 1 96 175 GLU B CA 1
ATOM 3514 C C . GLU B 1 175 ? -4.035 17.516 -15.922 1 96 175 GLU B C 1
ATOM 3516 O O . GLU B 1 175 ? -4.66 17.656 -16.984 1 96 175 GLU B O 1
ATOM 3521 N N . THR B 1 176 ? -3.619 16.344 -15.516 1 97 176 THR B N 1
ATOM 3522 C CA . THR B 1 176 ? -3.656 15.148 -16.344 1 97 176 THR B CA 1
ATOM 3523 C C . THR B 1 176 ? -5.012 14.453 -16.234 1 97 176 THR B C 1
ATOM 3525 O O . THR B 1 176 ? -5.488 13.859 -17.203 1 97 176 THR B O 1
ATOM 3528 N N . TYR B 1 177 ? -5.629 14.523 -15.055 1 97.56 177 TYR B N 1
ATOM 3529 C CA . TYR B 1 177 ? -6.836 13.734 -14.844 1 97.56 177 TYR B CA 1
ATOM 3530 C C . TYR B 1 177 ? -8.023 14.625 -14.484 1 97.56 177 TYR B C 1
ATOM 3532 O O . TYR B 1 177 ? -9.148 14.141 -14.344 1 97.56 177 TYR B O 1
ATOM 3540 N N . GLY B 1 178 ? -7.801 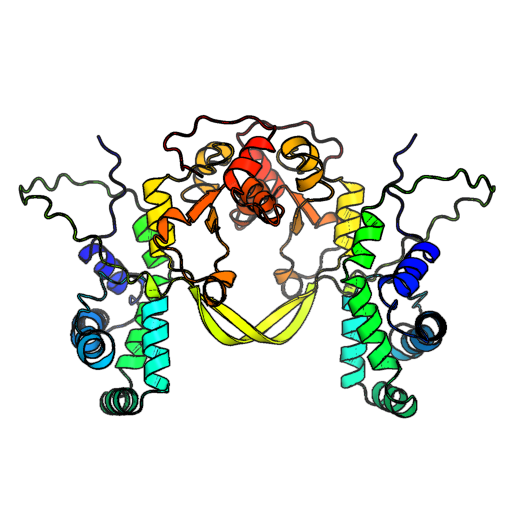15.883 -14.312 1 95.62 178 GLY B N 1
ATOM 3541 C CA . GLY B 1 178 ? -8.859 16.812 -13.914 1 95.62 178 GLY B CA 1
ATOM 3542 C C . GLY B 1 178 ? -8.93 17.031 -12.414 1 95.62 178 GLY B C 1
ATOM 3543 O O . GLY B 1 178 ? -8.391 16.234 -11.641 1 95.62 178 GLY B O 1
ATOM 3544 N N . LYS B 1 179 ? -9.656 18.016 -12.023 1 91.56 179 LYS B N 1
ATOM 3545 C CA . LYS B 1 179 ? -9.75 18.453 -10.633 1 91.56 179 LYS B CA 1
ATOM 3546 C C . LYS B 1 179 ? -10.445 17.406 -9.773 1 91.56 179 LYS B C 1
ATOM 3548 O O . LYS B 1 179 ? -10.016 17.125 -8.648 1 91.56 179 LYS B O 1
ATOM 3553 N N . GLU B 1 180 ? -11.383 16.812 -10.273 1 89.38 180 GLU B N 1
ATOM 3554 C CA . GLU B 1 180 ? -12.195 15.867 -9.516 1 89.38 180 GLU B CA 1
ATOM 3555 C C . GLU B 1 180 ? -11.359 14.68 -9.055 1 89.38 180 GLU B C 1
ATOM 3557 O O . GLU B 1 180 ? -11.531 14.188 -7.934 1 89.38 180 GLU B O 1
ATOM 3562 N N . LEU B 1 181 ? -10.414 14.273 -9.891 1 92.44 181 LEU B N 1
ATOM 3563 C CA . LEU B 1 181 ? -9.641 13.078 -9.57 1 92.44 181 LEU B CA 1
ATOM 3564 C C . LEU B 1 181 ? -8.266 13.445 -9.023 1 92.44 181 LEU B C 1
ATOM 3566 O O . LEU B 1 181 ? -7.793 12.82 -8.07 1 92.44 181 LEU B O 1
ATOM 3570 N N . GLY B 1 182 ? -7.715 14.438 -9.539 1 93.38 182 GLY B N 1
ATOM 3571 C CA . GLY B 1 182 ? -6.281 14.609 -9.383 1 93.38 182 GLY B CA 1
ATOM 3572 C C . GLY B 1 182 ? -5.918 15.719 -8.414 1 93.38 182 GLY B C 1
ATOM 3573 O O . GLY B 1 182 ? -4.746 15.898 -8.078 1 93.38 182 GLY B O 1
ATOM 3574 N N . VAL B 1 183 ? -6.871 16.469 -7.91 1 90.19 183 VAL B N 1
ATOM 3575 C CA . VAL B 1 183 ? -6.574 17.609 -7.066 1 90.19 183 VAL B CA 1
ATOM 3576 C C . VAL B 1 183 ? -5.926 17.156 -5.766 1 90.19 183 VAL B C 1
ATOM 3578 O O . VAL B 1 183 ? -6.32 16.125 -5.199 1 90.19 183 VAL B O 1
ATOM 3581 N N . ASN B 1 184 ? -4.828 17.844 -5.406 1 85.44 184 ASN B N 1
ATOM 3582 C CA . ASN B 1 184 ? -4.133 17.641 -4.141 1 85.44 184 ASN B CA 1
ATOM 3583 C C . ASN B 1 184 ? -3.588 16.219 -4.02 1 85.44 184 ASN B C 1
ATOM 3585 O O . ASN B 1 184 ? -3.533 15.656 -2.922 1 85.44 184 ASN B O 1
ATOM 3589 N N . PHE B 1 185 ? -3.41 15.594 -5.09 1 94.19 185 PHE B N 1
ATOM 3590 C CA . PHE B 1 185 ? -2.838 14.25 -5.043 1 94.19 185 PHE B CA 1
ATOM 3591 C C . PHE B 1 185 ? -1.402 14.258 -5.551 1 94.19 185 PHE B C 1
ATOM 3593 O O . PHE B 1 185 ? -1.114 14.828 -6.605 1 94.19 185 PHE B O 1
ATOM 3600 N N . MET B 1 186 ? -0.582 13.695 -4.773 1 96.69 186 MET B N 1
ATOM 3601 C CA . MET B 1 186 ? 0.834 13.484 -5.059 1 96.69 186 MET B CA 1
ATOM 3602 C C . MET B 1 186 ? 1.446 12.508 -4.055 1 96.69 186 MET B C 1
ATOM 3604 O O . MET B 1 186 ? 1.01 12.438 -2.906 1 96.69 186 MET B O 1
ATOM 3608 N N . GLU B 1 187 ? 2.316 11.703 -4.551 1 96.94 187 GLU B N 1
ATOM 3609 C CA . GLU B 1 187 ? 3.027 10.836 -3.615 1 96.94 187 GLU B CA 1
ATOM 3610 C C . GLU B 1 187 ? 4.34 11.469 -3.166 1 96.94 187 GLU B C 1
ATOM 3612 O O . GLU B 1 187 ? 4.918 12.297 -3.883 1 96.94 187 GLU B O 1
ATOM 3617 N N . VAL B 1 188 ? 4.723 11.133 -1.93 1 96.5 188 VAL B N 1
ATOM 3618 C CA . VAL B 1 188 ? 5.969 11.656 -1.377 1 96.5 188 VAL B CA 1
ATOM 3619 C C . VAL B 1 188 ? 6.895 10.5 -1.003 1 96.5 188 VAL B C 1
ATOM 3621 O O . VAL B 1 188 ? 6.516 9.625 -0.228 1 96.5 188 VAL B O 1
ATOM 3624 N N . HIS B 1 189 ? 8.062 10.453 -1.59 1 96.12 189 HIS B N 1
ATOM 3625 C CA . HIS B 1 189 ? 9.047 9.391 -1.412 1 96.12 189 HIS B CA 1
ATOM 3626 C C . HIS B 1 189 ? 10.188 9.852 -0.507 1 96.12 189 HIS B C 1
ATOM 3628 O O . HIS B 1 189 ? 10.617 11.008 -0.576 1 96.12 189 HIS B O 1
ATOM 3634 N N . HIS B 1 190 ? 10.594 8.992 0.335 1 93.88 190 HIS B N 1
ATOM 3635 C CA . HIS B 1 190 ? 11.82 9.203 1.093 1 93.88 190 HI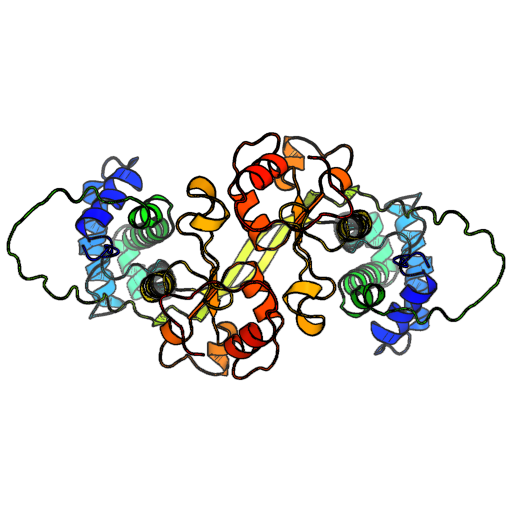S B CA 1
ATOM 3636 C C . HIS B 1 190 ? 13.047 8.828 0.268 1 93.88 190 HIS B C 1
ATOM 3638 O O . HIS B 1 190 ? 13.203 7.676 -0.144 1 93.88 190 HIS B O 1
ATOM 3644 N N . ILE B 1 191 ? 13.961 9.703 0.036 1 92.19 191 ILE B N 1
ATOM 3645 C CA . ILE B 1 191 ? 15.172 9.438 -0.734 1 92.19 191 ILE B CA 1
ATOM 3646 C C . ILE B 1 191 ? 16.031 8.406 -0.003 1 92.19 191 ILE B C 1
ATOM 3648 O O . ILE B 1 191 ? 16.5 7.434 -0.604 1 92.19 191 ILE B O 1
ATOM 3652 N N . ARG B 1 192 ? 16.281 8.688 1.186 1 87.94 192 ARG B N 1
ATOM 3653 C CA . ARG B 1 192 ? 16.812 7.672 2.084 1 87.94 192 ARG B CA 1
ATOM 3654 C C . ARG B 1 192 ? 15.703 6.93 2.809 1 87.94 192 ARG B C 1
ATOM 3656 O O . ARG B 1 192 ? 14.844 7.551 3.436 1 87.94 192 ARG B O 1
ATOM 3663 N N . MET B 1 193 ? 15.758 5.641 2.721 1 89.06 193 MET B N 1
ATOM 3664 C CA . MET B 1 193 ? 14.68 4.82 3.262 1 89.06 193 MET B CA 1
ATOM 3665 C C . MET B 1 193 ? 14.5 5.078 4.754 1 89.06 193 MET B C 1
ATOM 3667 O O . MET B 1 193 ? 15.469 5.105 5.508 1 89.06 193 MET B O 1
ATOM 3671 N N . ILE B 1 194 ? 13.234 5.262 5.082 1 88.69 194 ILE B N 1
ATOM 3672 C CA . ILE B 1 194 ? 12.875 5.582 6.461 1 88.69 194 ILE B CA 1
ATOM 3673 C C . ILE B 1 194 ? 13.234 4.406 7.371 1 88.69 194 ILE B C 1
ATOM 3675 O O . ILE B 1 194 ? 13.562 4.602 8.539 1 88.69 194 ILE B O 1
ATOM 3679 N N . SER B 1 195 ? 13.297 3.184 6.832 1 84.69 195 SER B N 1
ATOM 3680 C CA . SER B 1 195 ? 13.586 1.982 7.609 1 84.69 195 SER B CA 1
ATOM 3681 C C . SER B 1 195 ? 15.047 1.938 8.031 1 84.69 195 SER B C 1
ATOM 3683 O O . SER B 1 195 ? 15.414 1.186 8.938 1 84.69 195 SER B O 1
ATOM 3685 N N . THR B 1 196 ? 15.828 2.672 7.418 1 83.38 196 THR B N 1
ATOM 3686 C CA . THR B 1 196 ? 17.25 2.625 7.699 1 83.38 196 THR B CA 1
ATOM 3687 C C . THR B 1 196 ? 17.625 3.637 8.781 1 83.38 196 THR B C 1
ATOM 3689 O O . THR B 1 196 ? 18.781 3.713 9.195 1 83.38 196 THR B O 1
ATOM 3692 N N . TYR B 1 197 ? 16.641 4.43 9.234 1 84.56 197 TYR B N 1
ATOM 3693 C CA . TYR B 1 197 ? 16.938 5.496 10.188 1 84.56 197 TYR B CA 1
ATOM 3694 C C . TYR B 1 197 ? 17.578 4.938 11.453 1 84.56 197 TYR B C 1
ATOM 3696 O O . TYR B 1 197 ? 18.469 5.559 12.031 1 84.56 197 TYR B O 1
ATOM 3704 N N . GLU B 1 198 ? 17.156 3.807 11.891 1 79.06 198 GLU B N 1
ATOM 3705 C CA . GLU B 1 198 ? 17.672 3.197 13.109 1 79.06 198 GLU B CA 1
ATOM 3706 C C . GLU B 1 198 ? 19.094 2.707 12.922 1 79.06 198 GLU B C 1
ATOM 3708 O O . GLU B 1 198 ? 19.922 2.803 13.844 1 79.06 198 GLU B O 1
ATOM 3713 N N . THR B 1 199 ? 19.422 2.188 11.789 1 80.94 199 THR B N 1
ATOM 3714 C CA . THR B 1 199 ? 20.734 1.584 11.547 1 80.94 199 THR B CA 1
ATOM 3715 C C . THR B 1 199 ? 21.719 2.627 11.039 1 80.94 199 THR B C 1
ATOM 3717 O O . THR B 1 199 ? 22.875 2.646 11.453 1 80.94 199 THR B O 1
ATOM 3720 N N . ASP B 1 200 ? 21.203 3.545 10.25 1 83.06 200 ASP B N 1
ATOM 3721 C CA . ASP B 1 200 ? 22.094 4.469 9.562 1 83.06 200 ASP B CA 1
ATOM 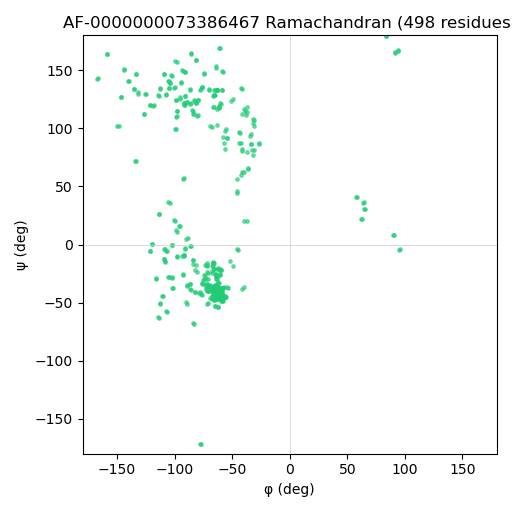3722 C C . ASP B 1 200 ? 22 5.875 10.148 1 83.06 200 ASP B C 1
ATOM 3724 O O . ASP B 1 200 ? 22.766 6.766 9.781 1 83.06 200 ASP B O 1
ATOM 3728 N N . GLY B 1 201 ? 21.078 6.035 11.109 1 85.12 201 GLY B N 1
ATOM 3729 C CA . GLY B 1 201 ? 20.844 7.367 11.641 1 85.12 201 GLY B CA 1
ATOM 3730 C C . GLY B 1 201 ? 19.75 8.125 10.898 1 85.12 201 GLY B C 1
ATOM 3731 O O . GLY B 1 201 ? 19.312 7.707 9.828 1 85.12 201 GLY B O 1
ATOM 3732 N N . VAL B 1 202 ? 19.312 9.188 11.531 1 82.19 202 VAL B N 1
ATOM 3733 C CA . VAL B 1 202 ? 18.266 10.008 10.93 1 82.19 202 VAL B CA 1
ATOM 3734 C C . VAL B 1 202 ? 18.906 11.109 10.086 1 82.19 202 VAL B C 1
ATOM 3736 O O . VAL B 1 202 ? 20.031 11.531 10.344 1 82.19 202 VAL B O 1
ATOM 3739 N N . PRO B 1 203 ? 18.234 11.484 9.039 1 83.94 203 PRO B N 1
ATOM 3740 C CA . PRO B 1 203 ? 18.781 12.578 8.234 1 83.94 203 PRO B CA 1
ATOM 3741 C C . PRO B 1 203 ? 18.859 13.898 9 1 83.94 203 PRO B C 1
ATOM 3743 O O . PRO B 1 203 ? 18.094 14.109 9.945 1 83.94 203 PRO B O 1
ATOM 3746 N N . GLU B 1 204 ? 19.844 14.727 8.578 1 82.31 204 GLU B N 1
ATOM 3747 C CA . GLU B 1 204 ? 20 16.047 9.188 1 82.31 204 GLU B CA 1
ATOM 3748 C C . GLU B 1 204 ? 18.766 16.922 8.945 1 82.31 204 GLU B C 1
ATOM 3750 O O . GLU B 1 204 ? 18.359 17.672 9.82 1 82.31 204 GLU B O 1
ATOM 3755 N N . ASN B 1 205 ? 18.281 16.812 7.777 1 87.44 205 ASN B N 1
ATOM 3756 C CA . ASN B 1 205 ? 17.078 17.531 7.363 1 87.44 205 ASN B CA 1
ATOM 3757 C C . ASN B 1 205 ? 16.031 16.594 6.789 1 87.44 205 ASN B C 1
ATOM 3759 O O . ASN B 1 205 ? 16.203 16.062 5.691 1 87.44 205 ASN B O 1
ATOM 3763 N N . PHE B 1 206 ? 14.914 16.438 7.488 1 87.88 206 PHE B N 1
ATOM 3764 C CA . PHE B 1 206 ? 13.867 15.5 7.098 1 87.88 206 PHE B CA 1
ATOM 3765 C C . PHE B 1 206 ? 13.203 15.945 5.797 1 87.88 206 PHE B C 1
ATOM 3767 O O . PHE B 1 206 ? 12.875 15.109 4.949 1 87.88 206 PHE B O 1
ATOM 3774 N N . LEU B 1 207 ? 13.055 17.203 5.648 1 88.94 207 LEU B N 1
ATOM 3775 C CA . LEU B 1 207 ? 12.391 17.734 4.461 1 88.94 207 LEU B CA 1
ATOM 3776 C C . LEU B 1 207 ? 13.219 17.453 3.211 1 88.94 207 LEU B C 1
ATOM 3778 O O . LEU B 1 207 ? 12.664 17.125 2.156 1 88.94 207 LEU B O 1
ATOM 3782 N N . GLU B 1 208 ? 14.5 17.578 3.342 1 90.94 208 GLU B N 1
ATOM 3783 C CA . GLU B 1 208 ? 15.391 17.344 2.207 1 90.94 208 GLU B CA 1
ATOM 3784 C C . GLU B 1 208 ? 15.383 15.883 1.785 1 90.94 208 GLU B C 1
ATOM 3786 O O . GLU B 1 208 ? 15.781 15.555 0.666 1 90.94 208 GLU B O 1
ATOM 3791 N N . ASN B 1 209 ? 14.938 15.062 2.67 1 92.94 209 ASN B N 1
ATOM 3792 C CA . ASN B 1 209 ? 14.883 13.633 2.387 1 92.94 209 ASN B CA 1
ATOM 3793 C C . ASN B 1 209 ? 13.594 13.25 1.671 1 92.94 209 ASN B C 1
ATOM 3795 O O . ASN B 1 209 ? 13.406 12.086 1.297 1 92.94 209 ASN B O 1
ATOM 3799 N N . LEU B 1 210 ? 12.719 14.211 1.44 1 95.12 210 LEU B N 1
ATOM 3800 C CA . LEU B 1 210 ? 11.43 13.938 0.823 1 95.12 210 LEU B CA 1
ATOM 3801 C C . LEU B 1 210 ? 11.375 14.5 -0.595 1 95.12 210 LEU B C 1
ATOM 3803 O O . LEU B 1 210 ? 11.953 15.547 -0.876 1 95.12 210 LEU B O 1
ATOM 3807 N N . VAL B 1 211 ? 10.664 13.828 -1.471 1 97.31 211 VAL B N 1
ATOM 3808 C CA . VAL B 1 211 ? 10.523 14.289 -2.848 1 97.31 211 VAL B CA 1
ATOM 3809 C C . VAL B 1 211 ? 9.141 13.906 -3.383 1 97.31 211 VAL B C 1
ATOM 3811 O O . VAL B 1 211 ? 8.719 12.75 -3.254 1 97.31 211 VAL B O 1
ATOM 3814 N N . PRO B 1 212 ? 8.375 14.844 -3.906 1 97.94 212 PRO B N 1
ATOM 3815 C CA . PRO B 1 212 ? 7.113 14.492 -4.562 1 97.94 212 PRO B CA 1
ATOM 3816 C C . PRO B 1 212 ? 7.32 13.758 -5.887 1 97.94 212 PRO B C 1
ATOM 3818 O O . PRO B 1 212 ? 8.141 14.172 -6.703 1 97.94 212 PRO B O 1
ATOM 3821 N N . LEU B 1 213 ? 6.602 12.68 -6.098 1 98.5 213 LEU B N 1
ATOM 3822 C CA . LEU B 1 213 ? 6.656 11.898 -7.328 1 98.5 213 LEU B CA 1
ATOM 3823 C C . LEU B 1 213 ? 5.262 11.438 -7.734 1 98.5 213 LEU B C 1
ATOM 3825 O O . LEU B 1 213 ? 4.43 11.133 -6.879 1 98.5 213 LEU B O 1
ATOM 3829 N N . CYS B 1 214 ? 5.016 11.469 -9.023 1 98.12 214 CYS B N 1
ATOM 3830 C CA . CYS B 1 214 ? 3.809 10.789 -9.477 1 98.12 214 CYS B CA 1
ATOM 3831 C C . CYS B 1 214 ? 3.873 9.305 -9.156 1 98.12 214 CYS B C 1
ATOM 3833 O O . CYS B 1 214 ? 4.934 8.781 -8.805 1 98.12 214 CYS B O 1
ATOM 3835 N N . SER B 1 215 ? 2.799 8.633 -9.297 1 98.38 215 SER B N 1
ATOM 3836 C CA . SER B 1 215 ? 2.74 7.227 -8.898 1 98.38 215 SER B CA 1
ATOM 3837 C C . SER B 1 215 ? 3.652 6.367 -9.766 1 98.38 215 SER B C 1
ATOM 3839 O O . SER B 1 215 ? 4.273 5.422 -9.281 1 98.38 215 SER B O 1
ATOM 3841 N N . ASN B 1 216 ? 3.762 6.605 -11.047 1 98.25 216 ASN B N 1
ATOM 3842 C CA . ASN B 1 216 ? 4.637 5.844 -11.938 1 98.25 216 ASN B CA 1
ATOM 3843 C C . ASN B 1 216 ? 6.102 5.988 -11.539 1 98.25 216 ASN B C 1
ATOM 3845 O O . ASN B 1 216 ? 6.797 4.988 -11.344 1 98.25 216 ASN B O 1
ATOM 3849 N N . CYS B 1 217 ? 6.57 7.207 -11.422 1 98.44 217 CYS B N 1
ATOM 3850 C CA . CYS B 1 217 ? 7.953 7.473 -11.039 1 98.44 217 CYS B CA 1
ATOM 3851 C C . CYS B 1 217 ? 8.242 6.949 -9.641 1 98.44 217 CYS B C 1
ATOM 3853 O O . CYS B 1 217 ? 9.344 6.461 -9.367 1 98.44 217 CYS B O 1
ATOM 3855 N N . HIS B 1 218 ? 7.242 7.086 -8.82 1 98.5 218 HIS B N 1
ATOM 3856 C CA . HIS B 1 218 ? 7.402 6.586 -7.461 1 98.5 218 HIS B CA 1
ATOM 3857 C C . HIS B 1 218 ? 7.625 5.078 -7.453 1 98.5 218 HIS B C 1
ATOM 3859 O O . HIS B 1 218 ? 8.516 4.582 -6.758 1 98.5 218 HIS B O 1
ATOM 3865 N N . SER B 1 219 ? 6.828 4.359 -8.234 1 97.44 219 SER B N 1
ATOM 3866 C CA . SER B 1 219 ? 7.008 2.916 -8.359 1 97.44 219 SER B CA 1
ATOM 3867 C C . SER B 1 219 ? 8.391 2.574 -8.898 1 97.44 219 SER B C 1
ATOM 3869 O O . SER B 1 219 ? 9.047 1.654 -8.406 1 97.44 219 SER B O 1
ATOM 3871 N N . MET B 1 220 ? 8.828 3.27 -9.82 1 97.44 220 MET B N 1
ATOM 3872 C CA . MET B 1 220 ? 10.078 2.977 -10.516 1 97.44 220 MET B CA 1
ATOM 3873 C C . MET B 1 220 ? 11.273 3.271 -9.617 1 97.44 220 MET B C 1
ATOM 3875 O O . MET B 1 220 ? 12.273 2.545 -9.648 1 97.44 220 MET B O 1
ATOM 3879 N N . ILE B 1 221 ? 11.234 4.348 -8.844 1 96.88 221 ILE B N 1
ATOM 3880 C CA . ILE B 1 221 ? 12.383 4.691 -8.016 1 96.88 221 ILE B CA 1
ATOM 3881 C C . ILE B 1 221 ? 12.625 3.596 -6.98 1 96.88 221 ILE B C 1
ATOM 3883 O O . ILE B 1 221 ? 13.766 3.361 -6.566 1 96.88 221 ILE B O 1
ATOM 3887 N N . HIS B 1 222 ? 11.578 2.908 -6.555 1 94.5 222 HIS B N 1
ATOM 3888 C CA . HIS B 1 222 ? 11.711 1.802 -5.613 1 94.5 222 HIS B CA 1
ATOM 3889 C C . HIS B 1 222 ? 12.477 0.64 -6.234 1 94.5 222 HIS B C 1
ATOM 3891 O O . HIS B 1 222 ? 13 -0.22 -5.52 1 94.5 222 HIS B O 1
ATOM 3897 N N . HIS B 1 223 ? 12.531 0.588 -7.527 1 90.88 223 HIS B N 1
ATOM 3898 C CA . HIS B 1 223 ? 13.266 -0.469 -8.211 1 90.88 223 HIS B CA 1
ATOM 3899 C C . HIS B 1 223 ? 14.742 -0.126 -8.32 1 90.88 223 HIS B C 1
ATOM 3901 O O . HIS B 1 223 ? 15.547 -0.962 -8.734 1 90.88 223 HIS B O 1
ATOM 3907 N N . ILE B 1 224 ? 15.078 1.099 -8.062 1 9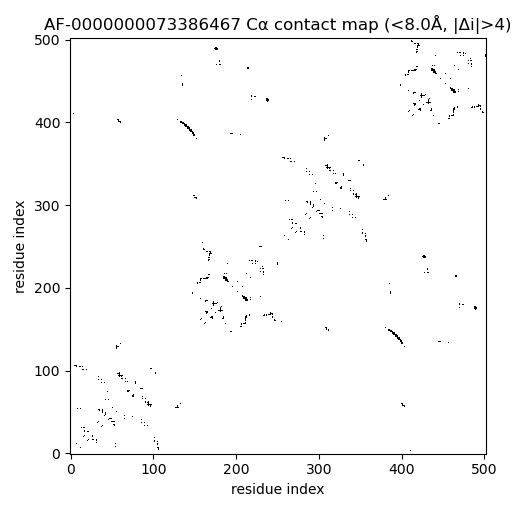1.62 224 ILE B N 1
ATOM 3908 C CA . ILE B 1 224 ? 16.484 1.505 -8.062 1 91.62 224 ILE B CA 1
ATOM 3909 C C . ILE B 1 224 ? 17.125 1.101 -6.746 1 91.62 224 ILE B C 1
ATOM 3911 O O . ILE B 1 224 ? 16.781 1.629 -5.688 1 91.62 224 ILE B O 1
ATOM 3915 N N . LYS B 1 225 ? 18 0.146 -6.883 1 81.44 225 LYS B N 1
ATOM 3916 C CA . LYS B 1 225 ? 18.641 -0.382 -5.688 1 81.44 225 LYS B CA 1
ATOM 3917 C C . LYS B 1 225 ? 20.062 0.167 -5.547 1 81.44 225 LYS B C 1
ATOM 3919 O O . LYS B 1 225 ? 20.734 0.431 -6.547 1 81.44 225 LYS B O 1
ATOM 3924 N N . ASP B 1 226 ? 20.547 0.391 -4.375 1 82.44 226 ASP B N 1
ATOM 3925 C CA . ASP B 1 226 ? 21.922 0.687 -4.02 1 82.44 226 ASP B CA 1
ATOM 3926 C C . ASP B 1 226 ? 22.422 1.925 -4.758 1 82.44 226 ASP B C 1
ATOM 3928 O O . ASP B 1 226 ? 23.484 1.894 -5.379 1 82.44 226 ASP B O 1
ATOM 3932 N N . SER B 1 227 ? 21.703 2.928 -4.91 1 90.19 227 SER B N 1
ATOM 3933 C CA . SER B 1 227 ? 22.094 4.176 -5.555 1 90.19 227 SER B CA 1
ATOM 3934 C C . SER B 1 227 ? 22.328 5.277 -4.527 1 90.19 227 SER B C 1
ATOM 3936 O O . SER B 1 227 ? 21.562 5.395 -3.555 1 90.19 227 SER B O 1
ATOM 3938 N N . GLU B 1 228 ? 23.359 6.113 -4.746 1 89.31 228 GLU B N 1
ATOM 3939 C CA . GLU B 1 228 ? 23.609 7.289 -3.918 1 89.31 228 GLU B CA 1
ATOM 3940 C C . GLU B 1 228 ? 22.75 8.461 -4.348 1 89.31 228 GLU B C 1
ATOM 3942 O O . GLU B 1 228 ? 22.516 9.391 -3.572 1 89.31 228 GLU B O 1
ATOM 3947 N N . HIS B 1 229 ? 22.312 8.375 -5.59 1 94.31 229 HIS B N 1
ATOM 3948 C CA . HIS B 1 229 ? 21.5 9.438 -6.152 1 94.31 229 HIS B CA 1
ATOM 3949 C C . HIS B 1 229 ? 20.297 8.867 -6.898 1 94.31 229 HIS B C 1
ATOM 3951 O O . HIS B 1 229 ? 20.188 9.008 -8.117 1 94.31 229 HIS B O 1
ATOM 3957 N N . PRO B 1 230 ? 19.359 8.352 -6.176 1 95.06 230 PRO B N 1
ATOM 3958 C CA . PRO B 1 230 ? 18.25 7.637 -6.812 1 95.06 230 PRO B CA 1
ATOM 3959 C C . PRO B 1 230 ? 17.375 8.547 -7.668 1 95.06 230 PRO B C 1
ATOM 3961 O O . PRO B 1 230 ? 16.859 8.125 -8.711 1 95.06 230 PRO B O 1
ATOM 3964 N N . LEU B 1 231 ? 17.172 9.789 -7.246 1 96.25 231 LEU B N 1
ATOM 3965 C CA . LEU B 1 231 ? 16.359 10.695 -8.031 1 96.25 231 LEU B CA 1
ATOM 3966 C C . LEU B 1 231 ? 17.031 11.023 -9.359 1 96.25 231 LEU B C 1
ATOM 3968 O O . LEU B 1 231 ? 16.359 11.047 -10.406 1 96.25 231 LEU B O 1
ATOM 3972 N N . ARG B 1 232 ? 18.297 11.297 -9.344 1 96.06 232 ARG B N 1
ATOM 3973 C CA . ARG B 1 232 ? 19.062 11.547 -10.57 1 96.06 232 ARG B CA 1
ATOM 3974 C C . ARG B 1 232 ? 19 10.336 -11.5 1 96.06 232 ARG B C 1
ATOM 3976 O O . ARG B 1 232 ? 18.766 10.484 -12.703 1 96.06 232 ARG B O 1
ATOM 3983 N N . ASP B 1 233 ? 19.188 9.18 -10.922 1 96.88 233 ASP B N 1
ATOM 3984 C CA . ASP B 1 233 ? 19.141 7.949 -11.711 1 96.88 233 ASP B CA 1
ATOM 3985 C C . ASP B 1 233 ? 17.781 7.754 -12.352 1 96.88 233 ASP B C 1
ATOM 3987 O O . ASP B 1 233 ? 17.672 7.316 -13.5 1 96.88 233 ASP B O 1
ATOM 3991 N N . LEU B 1 234 ? 16.766 8.094 -11.625 1 97.38 234 LEU B N 1
ATOM 3992 C CA . LEU B 1 234 ? 15.398 8 -12.133 1 97.38 234 LEU B CA 1
ATOM 3993 C C . LEU B 1 234 ? 15.195 8.953 -13.305 1 97.38 234 LEU B C 1
ATOM 3995 O O . LEU B 1 234 ? 14.648 8.562 -14.344 1 97.38 234 LEU B O 1
ATOM 3999 N N . ARG B 1 235 ? 15.648 10.18 -13.172 1 96.62 235 ARG B N 1
ATOM 4000 C CA . ARG B 1 235 ? 15.539 11.188 -14.227 1 96.62 235 ARG B CA 1
ATOM 4001 C C . ARG B 1 235 ? 16.281 10.742 -15.484 1 96.62 235 ARG B C 1
ATOM 4003 O O . ARG B 1 235 ? 15.797 10.961 -16.594 1 96.62 235 ARG B O 1
ATOM 4010 N N . GLU B 1 236 ? 17.359 10.133 -15.281 1 96.19 236 GLU B N 1
ATOM 4011 C CA . GLU B 1 236 ? 18.172 9.68 -16.406 1 96.19 236 GLU B CA 1
ATOM 4012 C C . GLU B 1 236 ? 17.5 8.5 -17.109 1 96.19 236 GLU B C 1
ATOM 4014 O O . GLU B 1 236 ? 17.625 8.344 -18.328 1 96.19 236 GLU B O 1
ATOM 4019 N N . ALA B 1 237 ? 16.859 7.66 -16.391 1 96.62 237 ALA B N 1
ATOM 4020 C CA . ALA B 1 237 ? 16.203 6.48 -16.953 1 96.62 237 ALA B CA 1
ATOM 4021 C C . ALA B 1 237 ? 14.93 6.855 -17.688 1 96.62 237 ALA B C 1
ATOM 4023 O O . ALA B 1 237 ? 14.523 6.168 -18.625 1 96.62 237 ALA B O 1
ATOM 4024 N N . TYR B 1 238 ? 14.297 7.887 -17.266 1 97.12 238 TYR B N 1
ATOM 4025 C CA . TYR B 1 238 ? 13 8.297 -17.797 1 97.12 238 TYR B CA 1
ATOM 4026 C C . TYR B 1 238 ? 13.125 8.711 -19.266 1 97.12 238 TYR B C 1
ATOM 4028 O O . TYR B 1 238 ? 13.898 9.617 -19.594 1 97.12 238 TYR B O 1
ATOM 4036 N N . ARG B 1 239 ? 12.273 8.141 -20.125 1 94.56 239 ARG B N 1
ATOM 4037 C CA . ARG B 1 239 ? 12.344 8.375 -21.562 1 94.56 239 ARG B CA 1
ATOM 4038 C C . ARG B 1 239 ? 11.055 9 -22.078 1 94.56 239 ARG B C 1
ATOM 4040 O O . ARG B 1 239 ? 10.906 9.234 -23.281 1 94.56 239 ARG B O 1
ATOM 4047 N N . GLY B 1 240 ? 10.156 9.211 -21.203 1 91.12 240 GLY B N 1
ATOM 4048 C CA . GLY B 1 240 ? 8.891 9.805 -21.609 1 91.12 240 GLY B CA 1
ATOM 4049 C C . GLY B 1 240 ? 8.984 11.297 -21.844 1 91.12 240 GLY B C 1
ATOM 4050 O O . GLY B 1 240 ? 10.078 11.859 -21.906 1 91.12 240 GLY B O 1
ATOM 4051 N N . ILE B 1 241 ? 7.875 11.891 -22.047 1 85.56 241 ILE B N 1
ATOM 4052 C CA . ILE B 1 241 ? 7.816 13.328 -22.25 1 85.56 241 ILE B CA 1
ATOM 4053 C C . ILE B 1 241 ? 7.891 14.039 -20.906 1 85.56 241 ILE B C 1
ATOM 4055 O O . ILE B 1 241 ? 7.078 13.781 -20.016 1 85.56 241 ILE B O 1
ATOM 4059 N N . LYS B 1 242 ? 8.828 14.906 -20.797 1 87.12 242 LYS B N 1
ATOM 4060 C CA . LYS B 1 242 ? 9.016 15.656 -19.562 1 87.12 242 LYS B CA 1
ATOM 4061 C C . LYS B 1 242 ? 8.305 17 -19.625 1 87.12 242 LYS B C 1
ATOM 4063 O O . LYS B 1 242 ? 8.305 17.672 -20.672 1 87.12 242 LYS B O 1
ATOM 4068 N N . LYS B 1 243 ? 7.719 17.375 -18.594 1 88.94 243 LYS B N 1
ATOM 4069 C CA . LYS B 1 243 ? 7.18 18.719 -18.438 1 88.94 243 LYS B CA 1
ATOM 4070 C C . LYS B 1 243 ? 8.125 19.594 -17.609 1 88.94 243 LYS B C 1
ATOM 4072 O O . LYS B 1 243 ? 8.938 19.078 -16.844 1 88.94 243 LYS B O 1
ATOM 4077 N N . GLU B 1 244 ? 7.941 20.828 -17.828 1 89.88 244 GLU B N 1
ATOM 4078 C CA . GLU B 1 244 ? 8.781 21.766 -17.094 1 89.88 244 GLU B CA 1
ATOM 4079 C C . GLU B 1 244 ? 8.484 21.703 -15.602 1 89.88 244 GLU B C 1
ATOM 4081 O O . GLU B 1 244 ? 7.328 21.828 -15.188 1 89.88 244 GLU B O 1
ATOM 4086 N N . ILE B 1 245 ? 9.523 21.547 -14.859 1 91.56 245 ILE B N 1
ATOM 4087 C CA . ILE B 1 245 ? 9.406 21.547 -13.406 1 91.56 245 ILE B CA 1
ATOM 4088 C C . ILE B 1 245 ? 9.609 22.953 -12.867 1 91.56 245 ILE B C 1
ATOM 4090 O O . ILE B 1 245 ? 10.664 23.562 -13.086 1 91.56 245 ILE B O 1
ATOM 4094 N N . LYS B 1 246 ? 8.656 23.453 -12.18 1 90.44 246 LYS B N 1
ATOM 4095 C CA . LYS B 1 246 ? 8.633 24.844 -11.727 1 90.44 246 LYS B CA 1
ATOM 4096 C C . LYS B 1 246 ? 9.648 25.078 -10.609 1 90.44 246 LYS B C 1
ATOM 4098 O O . LYS B 1 246 ? 10.398 26.062 -10.633 1 90.44 246 LYS B O 1
ATOM 4103 N N . ILE B 1 247 ? 9.609 24.234 -9.578 1 88.88 247 ILE B N 1
ATOM 4104 C CA . ILE B 1 247 ? 10.578 24.266 -8.484 1 88.88 247 ILE B CA 1
ATOM 4105 C C . ILE B 1 247 ? 11.344 22.953 -8.445 1 88.88 247 ILE B C 1
ATOM 4107 O O . ILE B 1 247 ? 10.797 21.906 -8.07 1 88.88 247 ILE B O 1
ATOM 4111 N N . TRP B 1 248 ? 12.586 23.062 -8.594 1 89.44 248 TRP B N 1
ATOM 4112 C CA . TRP B 1 248 ? 13.406 21.891 -8.836 1 89.44 248 TRP B CA 1
ATOM 4113 C C . TRP B 1 248 ? 14.008 21.359 -7.531 1 89.44 248 TRP B C 1
ATOM 4115 O O . TRP B 1 248 ? 14.656 22.109 -6.797 1 89.44 248 TRP B O 1
ATOM 4125 N N . LYS B 1 249 ? 13.781 20.172 -7.273 1 91.38 249 LYS B N 1
ATOM 4126 C CA . LYS B 1 249 ? 14.406 19.5 -6.145 1 91.38 249 LYS B CA 1
ATOM 4127 C C . LYS B 1 249 ? 15.773 18.922 -6.531 1 91.38 249 LYS B C 1
ATOM 4129 O O . LYS B 1 249 ? 15.883 18.156 -7.484 1 91.38 249 LYS B O 1
ATOM 4134 N N . GLN B 1 250 ? 16.688 19.406 -5.824 1 84.69 250 GLN B N 1
ATOM 4135 C CA . GLN B 1 250 ? 18.031 18.906 -6.074 1 84.69 250 GLN B CA 1
ATOM 4136 C C . GLN B 1 250 ? 18.234 17.531 -5.449 1 84.69 250 GLN B C 1
ATOM 4138 O O . GLN B 1 250 ? 17.688 17.25 -4.375 1 84.69 250 GLN B O 1
ATOM 4143 N N . ASP B 1 251 ? 18.812 16.609 -6.215 1 77.94 251 ASP B N 1
ATOM 4144 C CA . ASP B 1 251 ? 19.062 15.266 -5.715 1 77.94 251 ASP B CA 1
ATOM 4145 C C . ASP B 1 251 ? 20.141 15.273 -4.633 1 77.94 251 ASP B C 1
ATOM 4147 O O . ASP B 1 251 ? 21.062 16.094 -4.668 1 77.94 251 ASP B O 1
#

Organism: NCBI:txid537011

Secondary structure (DSSP, 8-state):
---------HHHHHHIIIIIISTT-TTHHHHHHHIIIIIHHHHHHHT-TT---TTT---HHHHHHHHHHHHH-HHHHHHHHHTTTHHHHHHHHHHHHHTSHHHHGGGTS----------------------GGGTT-EEEEEEEEEEE---HHHHHHHHHHH-SS-TTT---HHHHH-HHHHTT--EEEESS-GGGHHHH---S-TGGGEEEE-HHHHHHHTT--S-S-HHHHHHHH--SPPPPPSSPPP-/---------HHHHHHIIIIIISTT-TTHHHHHHHIIIIIHHHHHHHT-TT---TTT---HHHHHHHHHHHHH-HHHHHHHHHTTTHHHHHHHHHHHHHTSHHHHGGGTS----------------------GGGTT-EEEEEEEEEEE---HHHHHHHHHHH-SS-TTT---HHHHH-HHHHTT--EEEESS-GGGHHHH---S-TGGGEEEE-HHHHHHHTT--S-S-HHHHHHHH--SPPPPPSSPPP-

Radius of gyration: 27.6 Å; Cα contacts (8 Å, |Δi|>4): 635; chains: 2; bounding box: 47×86×74 Å